Protein AF-A0A3M6YNK9-F1 (afdb_monomer_lite)

Foldseek 3Di:
DQLVDPFREAADDDPDCPSVVNGPHYDPDPVCVLLCCLPVVLLQLQLVLVLVLLVLLLCLQPVCLQVVCCVVVVVPSDGLAFPVLVVCLCPQLPVQLSVCSNPPFDLFDSVLSSVCVVSSVCSVVCVSDDPVSSVVSSVLSNVLSVLLNPVLCVLCPPQNQDPVRDGLDSNLSSVLSSLLSSLLSLVVSVVVGNDDDPSNVCRSVVSNVCCVVCLVVCLVVQVVVVHPVVSPVNVCSNVVDPSSCCSRNPDSSVVSCVVVNVVVVCCLPPPNDPSSVSVVCVVVVDPDPDPPPPPPDVPDDPDPPPDPPPPPPDDDDDDDDDDDDDDDDDDDDDDQALLQAAEEEEAEAEPQQFGADPLHGQAPDFPVVVVLVLLLQLDFDLDADPRKDDADDDDDDDDRQQAAEEEEEELSFLVHPPPVCPPPPNHQYEYAYPDDPVVSPDHDPSYHYDPAPVRSRVVVRVCVRVVNHGIYGHYYYDYFQVNQVRVVVRPSHWKYKYKYWHDDGDHPTGHPFPQPDPVRQKDWDDQVVVCVSRVHDADPDWDWDDDPVRIITIHIIMITGHDPPD

Sequence (566 aa):
MIQAAHIGVGISGVEGLQAARSADVSIAQFRYLRKLLLVHGSWSYQRISKVILYFYYKNTALFITQFWYSFQNAFSGQVIYESWTLSFFNVIFTVMPPFVLGIFDQFVNARLLDRYPQLYQLSQKGVFFRTHNFWSWVANGFYHSLLLYFVSELIWWGDGVLPDGKVAGHWVWGTALYTAGLVTVLGKAALITNIWTKYTVIAIPGSLAIWFIFLPIYAFAAPRLGFSEEYTNVLPVLMGDPNFWLMSMLALPGLCLVRDFAWKYAKRMYFPQSYHHVQEIQKYNIQDYRPSISRECAFGASTLWNSCGLAFLHALQGTVFLEEHLYHDPSMTEEMSLRQLPLILIVAATPKNGIGHSGGLPWPMLKKEMAYFARVTKRTPTTPAAGSILPDASKQEDTDKKCSNVVIMGRKTWESIPPKFRPLKDRTNLVVSTKSRAELGNVPDTVVVGSSITDCLNDLERRVRQGQALPVGKAFIIGGSSIYEAALKMPQTKSILLTRIQRDYECDTHFPEDIDKPESGWQRKALEELRDFVGEDVSAEPLTDGSEDDQVSFEFRLYERQAKQA

Radius of gyration: 36.59 Å; chains: 1; bounding box: 82×73×104 Å

Secondary structure (DSSP, 8-state):
-GGGSSS-EEE--SS--HHHHTSSEEESSTHHHHHIIIIIIHHHHHHHHHHHHHHHHHHHHHHHHHHHHHHHTTT----SS-HHHHHHIIIIISSHHHHHHHHT--SS-HHHHHH-GGGHHHHHTT-SS-HHHHHHHHHHHHHHHHHHHHHHHHHTTTS-B-TTS-B--HHHHHHHHHHHHHHHHHHHHHHH-SS--HHHHHHHHHHHHHHHHHHHHHHHHHHHTTS-GGGTTHHHHHHH-HHHHIIIIIIHHHHHHHHHHHHHHHHHHHS--HHHHHHHHHHHT----PPP--S----S---SS--------------------------S-----GGGPPEEEEEEE-TT-EEEBTTB-SS---HHHHHHHHHHHH---SS--TTPPPPPS-----S----EEEEEEEHHHHHHS-GGG-SPTTSEEEEE-SS-GGGG-S--TTSEEESSHHHHHHHHHHHHHTTSSPPEEEEEEESSHHHHHHHHTSTTEEEEEEEEESS----SEE-SS-TTSGGGSEEEPPHHHHHHHHTS---SSPEEES-TTS-EEEEEEEEEEPP---

pLDDT: mean 81.43, std 18.51, range [24.11, 97.38]

InterPro domains:
  IPR001796 Dihydrofolate reductase domain [PF00186] (404-517)
  IPR001796 Dihydrofolate reductase domain [PS51330] (342-561)
  IPR001796 Dihydrofolate reductase domain [cd00209] (343-560)
  IPR017925 Dihydrofolate reductase conserved site [PS00075] (354-377)
  IPR023298 P-type ATPase, transmembrane domain superfamily [SSF81665] (41-272)
  IPR024072 Dihydrofolate reductase-like domain superfamily [G3DSA:3.40.430.10] (338-563)
  IPR024072 Dihydrofolate reductase-like domain superfamily [SSF53597] (343-562)
  IPR032630 P-type ATPase, C-terminal [PF16212] (20-273)

Structure (mmCIF, N/CA/C/O backbone):
data_AF-A0A3M6YNK9-F1
#
_entry.id   AF-A0A3M6YNK9-F1
#
loop_
_atom_site.group_PDB
_atom_site.id
_atom_site.type_symbol
_atom_site.label_atom_id
_atom_site.label_alt_id
_atom_site.label_comp_id
_atom_site.label_asym_id
_atom_site.label_entity_id
_atom_site.label_seq_id
_atom_site.pdbx_PDB_ins_code
_atom_site.Cartn_x
_atom_site.Cartn_y
_atom_site.Cartn_z
_atom_site.occupancy
_atom_site.B_iso_or_equiv
_atom_site.auth_seq_id
_atom_site.auth_comp_id
_atom_site.auth_asym_id
_atom_site.auth_atom_id
_atom_site.pdbx_PDB_model_num
ATOM 1 N N . MET A 1 1 ? -3.205 2.993 30.974 1.00 87.44 1 MET A N 1
ATOM 2 C CA . MET A 1 1 ? -4.305 3.075 29.980 1.00 87.44 1 MET A CA 1
ATOM 3 C C . MET A 1 1 ? -3.849 3.711 28.670 1.00 87.44 1 MET A C 1
ATOM 5 O O . MET A 1 1 ? -3.794 2.992 27.690 1.00 87.44 1 MET A O 1
ATOM 9 N N . ILE A 1 2 ? -3.503 5.009 28.628 1.00 89.38 2 ILE A N 1
ATOM 10 C CA . ILE A 1 2 ? -3.150 5.702 27.367 1.00 89.38 2 ILE A CA 1
ATOM 11 C C . ILE A 1 2 ? -1.915 5.078 26.694 1.00 89.38 2 ILE A C 1
ATOM 13 O O . ILE A 1 2 ? -1.973 4.791 25.510 1.00 89.38 2 ILE A O 1
ATOM 17 N N . GLN A 1 3 ? -0.863 4.772 27.461 1.00 91.06 3 GLN A N 1
ATOM 18 C CA . GLN A 1 3 ? 0.351 4.103 26.960 1.00 91.06 3 GLN A CA 1
ATOM 19 C C . GLN A 1 3 ? 0.158 2.619 26.607 1.00 91.06 3 GLN A C 1
ATOM 21 O O . GLN A 1 3 ? 0.963 2.054 25.883 1.00 91.06 3 GLN A O 1
ATOM 26 N N . ALA A 1 4 ? -0.892 1.981 27.136 1.00 92.62 4 ALA A N 1
ATOM 27 C CA . ALA A 1 4 ? -1.198 0.578 26.849 1.00 92.62 4 ALA A CA 1
ATOM 28 C C . ALA A 1 4 ? -2.077 0.422 25.594 1.00 92.62 4 ALA A C 1
ATOM 30 O O . ALA A 1 4 ? -2.234 -0.676 25.072 1.00 92.62 4 ALA A O 1
ATOM 31 N N . ALA A 1 5 ? -2.691 1.510 25.119 1.00 92.56 5 ALA A N 1
ATOM 32 C CA . ALA A 1 5 ? -3.471 1.506 23.892 1.00 92.56 5 ALA A CA 1
ATOM 33 C C . ALA A 1 5 ? -2.547 1.594 22.670 1.00 92.56 5 ALA A C 1
ATOM 35 O O . ALA A 1 5 ? -1.507 2.237 22.723 1.00 92.56 5 ALA A O 1
ATOM 36 N N . HIS A 1 6 ? -2.976 1.032 21.534 1.00 92.94 6 HIS A N 1
ATOM 37 C CA . HIS A 1 6 ? -2.233 1.141 20.269 1.00 92.94 6 HIS A CA 1
ATOM 38 C C . HIS A 1 6 ? -1.991 2.590 19.822 1.00 92.94 6 HIS A C 1
ATOM 40 O O . HIS A 1 6 ? -1.026 2.860 19.117 1.00 92.94 6 HIS A O 1
ATOM 46 N N . ILE A 1 7 ? -2.921 3.490 20.158 1.00 94.38 7 ILE A N 1
ATOM 47 C CA . ILE A 1 7 ? -2.796 4.931 19.945 1.00 94.38 7 ILE A CA 1
ATOM 48 C C . ILE A 1 7 ? -3.380 5.622 21.176 1.00 94.38 7 ILE A C 1
ATOM 50 O O . ILE A 1 7 ? -4.592 5.566 21.418 1.00 94.38 7 ILE A O 1
ATOM 54 N N . GLY A 1 8 ? -2.526 6.282 21.944 1.00 95.12 8 GLY A N 1
ATOM 55 C CA . GLY A 1 8 ? -2.897 7.071 23.106 1.00 95.12 8 GLY A CA 1
ATOM 56 C C . GLY A 1 8 ? -3.302 8.493 22.721 1.00 95.12 8 GLY A C 1
ATOM 57 O O . GLY A 1 8 ? -2.497 9.244 22.175 1.00 95.12 8 GLY A O 1
ATOM 58 N N . VAL A 1 9 ? -4.536 8.901 23.042 1.00 95.25 9 VAL A N 1
ATOM 59 C CA . VAL A 1 9 ? -4.992 10.291 22.855 1.00 95.25 9 VAL A CA 1
ATOM 60 C C . VAL A 1 9 ? -5.176 10.976 24.205 1.00 95.25 9 VAL A C 1
ATOM 62 O O . VAL A 1 9 ? -6.010 10.562 25.009 1.00 95.25 9 VAL A O 1
ATOM 65 N N . GLY A 1 10 ? -4.412 12.038 24.442 1.00 93.88 10 GLY A N 1
ATOM 66 C CA . GLY A 1 10 ? -4.461 12.841 25.660 1.00 93.88 10 GLY A CA 1
ATOM 67 C C . GLY A 1 10 ? -5.290 14.108 25.473 1.00 93.88 10 GLY A C 1
ATOM 68 O O . GLY A 1 10 ? -5.284 14.711 24.399 1.00 93.88 10 GLY A O 1
ATOM 69 N N . ILE A 1 11 ? -6.004 14.530 26.519 1.00 93.25 11 ILE A N 1
ATOM 70 C CA . ILE A 1 11 ? -6.743 15.797 26.520 1.00 93.25 11 ILE A CA 1
ATOM 71 C C . ILE A 1 11 ? -5.923 16.836 27.287 1.00 93.25 11 ILE A C 1
ATOM 73 O O . ILE A 1 11 ? -5.652 16.657 28.471 1.00 93.25 11 ILE A O 1
ATOM 77 N N . SER A 1 12 ? -5.515 17.906 26.607 1.00 89.25 12 SER A N 1
ATOM 78 C CA . SER A 1 12 ? -4.795 19.023 27.222 1.00 89.25 12 SER A CA 1
ATOM 79 C C . SER A 1 12 ? -5.787 19.961 27.908 1.00 89.25 12 SER A C 1
ATOM 81 O O . SER A 1 12 ? -6.551 20.656 27.235 1.00 89.25 12 SER A O 1
ATOM 83 N N . GLY A 1 13 ? -5.793 19.946 29.241 1.00 84.31 13 GLY A N 1
ATOM 84 C CA . GLY A 1 13 ? -6.611 20.813 30.088 1.00 84.31 13 GLY A CA 1
ATOM 85 C C . GLY A 1 13 ? -5.765 21.675 31.027 1.00 84.31 13 GLY A C 1
ATOM 86 O O . GLY A 1 13 ? -4.541 21.562 31.066 1.00 84.31 13 GLY A O 1
ATOM 87 N N . VAL A 1 14 ? -6.436 22.533 31.796 1.00 78.31 14 VAL A N 1
ATOM 88 C CA . VAL A 1 14 ? -5.797 23.489 32.722 1.00 78.31 14 VAL A CA 1
ATOM 89 C C . VAL A 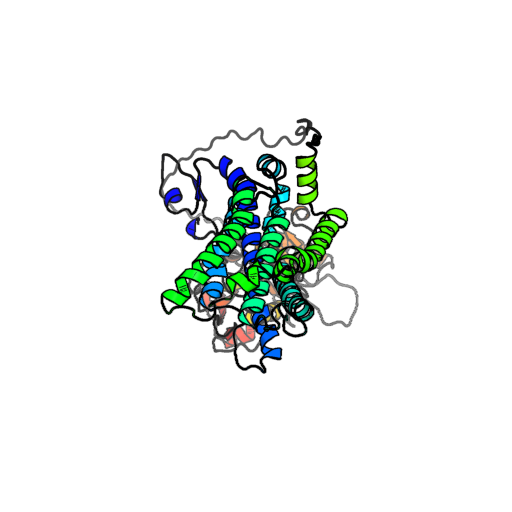1 14 ? -5.316 22.831 34.023 1.00 78.31 14 VAL A C 1
ATOM 91 O O . VAL A 1 14 ? -4.388 23.324 34.649 1.00 78.31 14 VAL A O 1
ATOM 94 N N . GLU A 1 15 ? -5.922 21.707 34.411 1.00 77.88 15 GLU A N 1
ATOM 95 C CA . GLU A 1 15 ? -5.738 21.082 35.731 1.00 77.88 15 GLU A CA 1
ATOM 96 C C . GLU A 1 15 ? -4.649 19.994 35.751 1.00 77.88 15 GLU A C 1
ATOM 98 O O . GLU A 1 15 ? -4.150 19.626 36.811 1.00 77.88 15 GLU A O 1
ATOM 103 N N . GLY A 1 16 ? -4.222 19.491 34.585 1.00 71.44 16 GLY A N 1
ATOM 104 C CA . GLY A 1 16 ? -3.189 18.458 34.512 1.00 71.44 16 GLY A CA 1
ATOM 105 C C . GLY A 1 16 ? -2.743 18.124 33.089 1.00 71.44 16 GLY A C 1
ATOM 106 O O . GLY A 1 16 ? -3.542 17.731 32.244 1.00 71.44 16 GLY A O 1
ATOM 107 N N . LEU A 1 17 ? -1.435 18.229 32.833 1.00 85.50 17 LEU A N 1
ATOM 108 C CA . LEU A 1 17 ? -0.816 17.958 31.524 1.00 85.50 17 LEU A CA 1
ATOM 109 C C . LEU A 1 17 ? -0.136 16.582 31.436 1.00 85.50 17 LEU A C 1
ATOM 111 O O . LEU A 1 17 ? 0.400 16.234 30.388 1.00 85.50 17 LEU A O 1
ATOM 115 N N . GLN A 1 18 ? -0.147 15.788 32.510 1.00 88.75 18 GLN A N 1
ATOM 116 C CA . GLN A 1 18 ? 0.587 14.515 32.574 1.00 88.75 18 GLN A CA 1
ATOM 117 C C . GLN A 1 18 ? 0.075 13.495 31.544 1.00 88.75 18 GLN A C 1
ATOM 119 O O . GLN A 1 18 ? 0.861 12.891 30.815 1.00 88.75 18 GLN A O 1
ATOM 124 N N . ALA A 1 19 ? -1.249 13.364 31.411 1.00 87.56 19 ALA A N 1
ATOM 125 C CA . ALA A 1 19 ? -1.869 12.486 30.416 1.00 87.56 19 ALA A CA 1
ATOM 126 C C . ALA A 1 19 ? -1.640 12.978 28.976 1.00 87.56 19 ALA A C 1
ATOM 128 O O . ALA A 1 19 ? -1.435 12.180 28.072 1.00 87.56 19 ALA A O 1
ATOM 129 N N . ALA A 1 20 ? -1.641 14.297 28.762 1.00 90.12 20 ALA A N 1
ATOM 130 C CA . ALA A 1 20 ? -1.385 14.897 27.455 1.00 90.12 20 ALA A CA 1
ATOM 131 C C . ALA A 1 20 ? 0.082 14.762 27.013 1.00 90.12 20 ALA A C 1
ATOM 133 O O . ALA A 1 20 ? 0.341 14.590 25.827 1.00 90.12 20 ALA A O 1
ATOM 134 N N . ARG A 1 21 ? 1.032 14.825 27.955 1.00 90.62 21 ARG A N 1
ATOM 135 C CA . ARG A 1 21 ? 2.476 14.665 27.702 1.00 90.62 21 ARG A CA 1
ATOM 136 C C . ARG A 1 21 ? 2.897 13.218 27.463 1.00 90.62 21 ARG A C 1
ATOM 138 O O . ARG A 1 21 ? 3.902 12.995 26.806 1.00 90.62 21 ARG A O 1
ATOM 145 N N . SER A 1 22 ? 2.150 12.261 28.010 1.00 91.62 22 SER A N 1
ATOM 146 C CA . SER A 1 22 ? 2.405 10.822 27.856 1.00 91.62 22 SER A CA 1
ATOM 147 C C . SER A 1 22 ? 1.588 10.168 26.730 1.00 91.62 22 SER A C 1
ATOM 149 O O . SER A 1 22 ? 1.637 8.949 26.582 1.00 91.62 22 SER A O 1
ATOM 151 N N . ALA A 1 23 ? 0.835 10.956 25.954 1.00 93.75 23 ALA A N 1
ATOM 152 C CA . ALA A 1 23 ? 0.018 10.495 24.833 1.00 93.75 23 ALA A CA 1
ATOM 153 C C . ALA A 1 23 ? 0.721 10.683 23.479 1.00 93.75 23 ALA A C 1
ATOM 155 O O . ALA A 1 23 ? 1.473 11.639 23.302 1.00 93.75 23 ALA A O 1
ATOM 156 N N . ASP A 1 24 ? 0.385 9.842 22.495 1.00 94.94 24 ASP A N 1
ATOM 157 C CA . ASP A 1 24 ? 0.879 9.963 21.114 1.00 94.94 24 ASP A CA 1
ATOM 158 C C . ASP A 1 24 ? 0.317 11.205 20.413 1.00 94.94 24 ASP A C 1
ATOM 160 O O . ASP A 1 24 ? 0.996 11.868 19.628 1.00 94.94 24 ASP A O 1
ATOM 164 N N . VAL A 1 25 ? -0.953 11.525 20.689 1.00 94.81 25 VAL A N 1
ATOM 165 C CA . VAL A 1 25 ? -1.626 12.715 20.163 1.00 94.81 25 VAL A CA 1
ATOM 166 C C . VAL A 1 25 ? -2.325 13.452 21.294 1.00 94.81 25 VAL A C 1
ATOM 168 O O . VAL A 1 25 ? -3.155 12.889 22.004 1.00 94.81 25 VAL A O 1
ATOM 171 N N . SER A 1 26 ? -2.047 14.746 21.424 1.00 94.12 26 SER A N 1
ATOM 172 C CA . SER A 1 26 ? -2.721 15.624 22.379 1.00 94.12 26 SER A CA 1
ATOM 173 C C . SER A 1 26 ? -3.755 16.502 21.672 1.00 94.12 26 SER A C 1
ATOM 175 O O . SER A 1 26 ? -3.452 17.163 20.676 1.00 94.12 26 SER A O 1
ATOM 177 N N . ILE A 1 27 ? -4.989 16.513 22.176 1.00 94.94 27 ILE A N 1
ATOM 178 C CA . ILE A 1 27 ? -6.085 17.361 21.689 1.00 94.94 27 ILE A CA 1
ATOM 179 C C . ILE A 1 27 ? -6.619 18.241 22.819 1.00 94.94 27 ILE A C 1
ATOM 181 O O . ILE A 1 27 ? -6.640 17.840 23.973 1.00 94.94 27 ILE A O 1
ATOM 185 N N . ALA A 1 28 ? -7.110 19.440 22.503 1.00 92.31 28 ALA A N 1
ATOM 186 C CA . ALA A 1 28 ? -7.649 20.336 23.533 1.00 92.31 28 ALA A CA 1
ATOM 187 C C . ALA A 1 28 ? -9.021 19.888 24.074 1.00 92.31 28 ALA A C 1
ATOM 189 O O . ALA A 1 28 ? -9.341 20.096 25.235 1.00 92.31 28 ALA A O 1
ATOM 190 N N . GLN A 1 29 ? -9.873 19.306 23.223 1.00 93.25 29 GLN A N 1
ATOM 191 C CA . GLN A 1 29 ? -11.246 18.939 23.580 1.00 93.25 29 GLN A CA 1
ATOM 192 C C . GLN A 1 29 ? -11.653 17.636 22.902 1.00 93.25 29 GLN A C 1
ATOM 194 O O . GLN A 1 29 ? -11.319 17.408 21.737 1.00 93.25 29 GLN A O 1
ATOM 199 N N . PHE A 1 30 ? -12.477 16.836 23.581 1.00 92.75 30 PHE A N 1
ATOM 200 C CA . PHE A 1 30 ? -12.933 15.539 23.071 1.00 92.75 30 PHE A CA 1
ATOM 201 C C . PHE A 1 30 ? -13.665 15.637 21.719 1.00 92.75 30 PHE A C 1
ATOM 203 O O . PHE A 1 30 ? -13.542 14.746 20.882 1.00 92.75 30 PHE A O 1
ATOM 210 N N . ARG A 1 31 ? -14.346 16.760 21.422 1.00 93.12 31 ARG A N 1
ATOM 211 C CA . ARG A 1 31 ? -15.025 16.974 20.125 1.00 93.12 31 ARG A CA 1
ATOM 212 C C . ARG A 1 31 ? -14.088 16.857 18.912 1.00 93.12 31 ARG A C 1
ATOM 214 O O . ARG A 1 31 ? -14.544 16.526 17.816 1.00 93.12 31 ARG A O 1
ATOM 221 N N . TYR A 1 32 ? -12.793 17.138 19.087 1.00 94.50 32 TYR A N 1
ATOM 222 C CA . TYR A 1 32 ? -11.802 17.064 18.011 1.00 94.50 32 TYR A CA 1
ATOM 223 C C . TYR A 1 32 ? -11.386 15.631 17.677 1.00 94.50 32 TYR A C 1
ATOM 225 O O . TYR A 1 32 ? -10.942 15.388 16.553 1.00 94.50 32 TYR A O 1
ATOM 233 N N . LEU A 1 33 ? -11.634 14.670 18.574 1.00 94.56 33 LEU A N 1
ATOM 234 C CA . LEU A 1 33 ? -11.377 13.251 18.332 1.00 94.56 33 LEU A CA 1
ATOM 235 C C . LEU A 1 33 ? -12.135 12.740 17.098 1.00 94.56 33 LEU A C 1
ATOM 237 O O . LEU A 1 33 ? -11.582 11.994 16.294 1.00 94.56 33 LEU A O 1
ATOM 241 N N . ARG A 1 34 ? -13.368 13.219 16.884 1.00 94.06 34 ARG A N 1
ATOM 242 C CA . ARG A 1 34 ? -14.181 12.879 15.706 1.00 94.06 34 ARG A CA 1
ATOM 243 C C . ARG A 1 34 ? -13.455 13.201 14.396 1.00 94.06 34 ARG A C 1
ATOM 245 O O . ARG A 1 34 ? -13.336 12.342 13.528 1.00 94.06 34 ARG A O 1
ATOM 252 N N . LYS A 1 35 ? -12.924 14.422 14.265 1.00 94.56 35 LYS A N 1
ATOM 253 C CA . LYS A 1 35 ? -12.210 14.863 13.054 1.00 94.56 35 LYS A CA 1
ATOM 254 C C . LYS A 1 35 ? -10.822 14.225 12.941 1.00 94.56 35 LYS A C 1
ATOM 256 O O . LYS A 1 35 ? -10.358 13.965 11.831 1.00 94.56 35 LYS A O 1
ATOM 261 N N . LEU A 1 36 ? -10.157 13.971 14.066 1.00 94.94 36 LEU A N 1
ATOM 262 C CA . LEU A 1 36 ? -8.879 13.263 14.092 1.00 94.94 36 LEU A CA 1
ATOM 263 C C . LEU A 1 36 ? -9.033 11.845 13.521 1.00 94.94 36 LEU A C 1
ATOM 265 O O . LEU A 1 36 ? -8.332 11.490 12.580 1.00 94.94 36 LEU A O 1
ATOM 269 N N . LEU A 1 37 ? -10.005 11.073 14.008 1.00 93.69 37 LEU A N 1
ATOM 270 C CA . LEU A 1 37 ? -10.214 9.691 13.572 1.00 93.69 37 LEU A CA 1
ATOM 271 C C . LEU A 1 37 ? -10.790 9.606 12.153 1.00 93.69 37 LEU A C 1
ATOM 273 O O . LEU A 1 37 ? -10.190 8.975 11.283 1.00 93.69 37 LEU A O 1
ATOM 277 N N . LEU A 1 38 ? -11.927 10.264 11.895 1.00 94.56 38 LEU A N 1
ATOM 278 C CA . LEU A 1 38 ? -12.662 10.086 10.637 1.00 94.56 38 LEU A CA 1
ATOM 279 C C . LEU A 1 38 ? -11.929 10.679 9.431 1.00 94.56 38 LEU A C 1
ATOM 281 O O . LEU A 1 38 ? -11.944 10.080 8.355 1.00 94.56 38 LEU A O 1
ATOM 285 N N . VAL A 1 39 ? -11.276 11.834 9.597 1.00 95.00 39 VAL A N 1
ATOM 286 C CA . VAL A 1 39 ? -10.581 12.518 8.496 1.00 95.00 39 VAL A CA 1
ATOM 287 C C . VAL A 1 39 ? -9.112 12.116 8.455 1.00 95.00 39 VAL A C 1
ATOM 289 O O . VAL A 1 39 ? -8.674 11.490 7.491 1.00 95.00 39 VAL A O 1
ATOM 292 N N . HIS A 1 40 ? -8.348 12.442 9.500 1.00 94.81 40 HIS A N 1
ATOM 293 C CA . HIS A 1 40 ? -6.895 12.250 9.481 1.00 94.81 40 HIS A CA 1
ATOM 294 C C . HIS A 1 40 ? -6.516 10.770 9.571 1.00 94.81 40 HIS A C 1
ATOM 296 O O . HIS A 1 40 ? -5.629 10.338 8.841 1.00 94.81 40 HIS A O 1
ATOM 302 N N . GLY A 1 41 ? -7.227 9.978 10.379 1.00 94.12 41 GLY A N 1
ATOM 303 C CA . GLY A 1 41 ? -7.028 8.530 10.464 1.00 94.12 41 GLY A CA 1
ATOM 304 C C . GLY A 1 41 ? -7.286 7.824 9.130 1.00 94.12 41 GLY A C 1
ATOM 305 O O . GLY A 1 41 ? -6.433 7.074 8.659 1.00 94.12 41 GLY A O 1
ATOM 306 N N . SER A 1 42 ? -8.413 8.116 8.469 1.00 93.88 42 SER A N 1
ATOM 307 C CA . SER A 1 42 ? -8.730 7.545 7.147 1.00 93.88 42 SER A CA 1
ATOM 308 C C . SER A 1 42 ? -7.716 7.943 6.074 1.00 93.88 42 SER A C 1
ATOM 310 O O . SER A 1 42 ? -7.285 7.101 5.285 1.00 93.88 42 SER A O 1
ATOM 312 N N . TRP A 1 43 ? -7.320 9.220 6.034 1.00 95.12 43 TRP A N 1
ATOM 313 C CA . TRP A 1 43 ? -6.307 9.695 5.093 1.00 95.12 43 TRP A CA 1
ATOM 314 C C . TRP A 1 43 ? -4.947 9.051 5.344 1.00 95.12 43 TRP A C 1
ATOM 316 O O . TRP A 1 43 ? -4.342 8.563 4.395 1.00 95.12 43 TRP A O 1
ATOM 326 N N . SER A 1 44 ? -4.490 9.013 6.597 1.00 94.62 44 SER A N 1
ATOM 327 C CA . SER A 1 44 ? -3.213 8.402 6.973 1.00 94.62 44 SER A CA 1
ATOM 328 C C . SER A 1 44 ? -3.172 6.928 6.571 1.00 94.62 44 SER A C 1
ATOM 330 O O . SER A 1 44 ? -2.283 6.520 5.822 1.00 94.62 44 SER A O 1
ATOM 332 N N . TYR A 1 45 ? -4.201 6.156 6.943 1.00 94.75 45 TYR A N 1
ATOM 333 C CA . TYR A 1 45 ? -4.290 4.737 6.605 1.00 94.75 45 TYR A CA 1
ATOM 334 C C . TYR A 1 45 ? -4.206 4.497 5.092 1.00 94.75 45 TYR A C 1
ATOM 336 O O . TYR A 1 45 ? -3.397 3.688 4.634 1.00 94.75 45 TYR A O 1
ATOM 344 N N . GLN A 1 46 ? -4.989 5.223 4.289 1.00 93.69 46 GLN A N 1
ATOM 345 C CA . GLN A 1 46 ? -4.989 5.016 2.841 1.00 93.69 46 GLN A CA 1
ATOM 346 C C . GLN A 1 46 ? -3.699 5.489 2.161 1.00 93.69 46 GLN A C 1
ATOM 348 O O . GLN A 1 46 ? -3.218 4.811 1.250 1.00 93.69 46 GLN A O 1
ATOM 353 N N . ARG A 1 47 ? -3.134 6.626 2.580 1.00 95.62 47 ARG A N 1
ATOM 354 C CA . ARG A 1 47 ? -1.878 7.157 2.027 1.00 95.62 47 ARG A CA 1
ATOM 355 C C . ARG A 1 47 ? -0.723 6.205 2.289 1.00 95.62 47 ARG A C 1
ATOM 357 O O . ARG A 1 47 ? -0.060 5.794 1.342 1.00 95.62 47 ARG A O 1
ATOM 364 N N . ILE A 1 48 ? -0.544 5.789 3.543 1.00 95.19 48 ILE A N 1
ATOM 365 C CA . ILE A 1 48 ? 0.515 4.853 3.937 1.00 95.19 48 ILE A CA 1
ATOM 366 C C . ILE A 1 48 ? 0.343 3.527 3.190 1.00 95.19 48 ILE A C 1
ATOM 368 O O . ILE A 1 48 ? 1.297 3.038 2.591 1.00 95.19 48 ILE A O 1
ATOM 372 N N . SER A 1 49 ? -0.885 3.000 3.115 1.00 95.19 49 SER A N 1
ATOM 373 C CA . SER A 1 49 ? -1.173 1.775 2.354 1.00 95.19 49 SER A CA 1
ATOM 374 C C . SER A 1 49 ? -0.745 1.892 0.888 1.00 95.19 49 SER A C 1
ATOM 376 O O . SER A 1 49 ? -0.074 1.006 0.366 1.00 95.19 49 SER A O 1
ATOM 378 N N . LYS A 1 50 ? -1.097 2.994 0.212 1.00 94.62 50 LYS A N 1
ATOM 379 C CA . LYS A 1 50 ? -0.699 3.229 -1.184 1.00 94.62 50 LYS A CA 1
ATOM 380 C C . LYS A 1 50 ? 0.811 3.369 -1.343 1.00 94.62 50 LYS A C 1
ATOM 382 O O . LYS A 1 50 ? 1.352 2.820 -2.297 1.00 94.62 50 LYS A O 1
ATOM 387 N N . VAL A 1 51 ? 1.473 4.091 -0.440 1.00 96.06 51 VAL A N 1
ATOM 388 C CA . VAL A 1 51 ? 2.927 4.297 -0.476 1.00 96.06 51 VAL A CA 1
ATOM 389 C C . VAL A 1 51 ? 3.664 2.974 -0.329 1.00 96.06 51 VAL A C 1
ATOM 391 O O . VAL A 1 51 ? 4.550 2.699 -1.132 1.00 96.06 51 VAL A O 1
ATOM 394 N N . ILE A 1 52 ? 3.261 2.130 0.625 1.00 96.00 52 ILE A N 1
ATOM 395 C CA . ILE A 1 52 ? 3.860 0.806 0.822 1.00 96.00 52 ILE A CA 1
ATOM 396 C C . ILE A 1 52 ? 3.665 -0.049 -0.434 1.00 96.00 52 ILE A C 1
ATOM 398 O O . ILE A 1 52 ? 4.634 -0.559 -0.990 1.00 96.00 52 ILE A O 1
ATOM 402 N N . LEU A 1 53 ? 2.431 -0.162 -0.935 1.00 95.94 53 LEU A N 1
ATOM 403 C CA . LEU A 1 53 ? 2.133 -0.968 -2.125 1.00 95.94 53 LEU A CA 1
ATOM 404 C C . LEU A 1 53 ? 2.905 -0.488 -3.364 1.00 95.94 53 LEU A C 1
ATOM 406 O O . LEU A 1 53 ? 3.441 -1.300 -4.117 1.00 95.94 53 LEU A O 1
ATOM 410 N N . TYR A 1 54 ? 3.000 0.828 -3.554 1.00 96.00 54 TYR A N 1
ATOM 411 C CA . TYR A 1 54 ? 3.770 1.424 -4.639 1.00 96.00 54 TYR A CA 1
ATOM 412 C C . TYR A 1 54 ? 5.279 1.205 -4.471 1.00 96.00 54 TYR A C 1
ATOM 414 O O . TYR A 1 54 ? 5.953 0.931 -5.460 1.00 96.00 54 TYR A O 1
ATOM 422 N N . PHE A 1 55 ? 5.807 1.280 -3.244 1.00 95.44 55 PHE A N 1
ATOM 423 C CA . PHE A 1 55 ? 7.218 1.026 -2.951 1.00 95.44 55 PHE A CA 1
ATOM 424 C C . PHE A 1 55 ? 7.626 -0.397 -3.341 1.00 95.44 55 PHE A C 1
ATOM 426 O O . PHE A 1 55 ? 8.620 -0.578 -4.041 1.00 95.44 55 PHE A O 1
ATOM 433 N N . TYR A 1 56 ? 6.844 -1.403 -2.950 1.00 95.75 56 TYR A N 1
ATOM 434 C CA . TYR A 1 56 ? 7.125 -2.782 -3.353 1.00 95.75 56 TYR A CA 1
ATOM 435 C C . TYR A 1 56 ? 7.012 -2.957 -4.866 1.00 95.75 56 TYR A C 1
ATOM 437 O O . TYR A 1 56 ? 7.937 -3.469 -5.487 1.00 95.75 56 TYR A O 1
ATOM 445 N N . TYR A 1 57 ? 5.943 -2.443 -5.479 1.00 97.12 57 TYR A N 1
ATOM 446 C CA . TYR A 1 57 ? 5.771 -2.510 -6.929 1.00 97.12 57 TYR A CA 1
ATOM 447 C C . TYR A 1 57 ? 6.943 -1.879 -7.700 1.00 97.12 57 TYR A C 1
ATOM 449 O O . TYR A 1 57 ? 7.448 -2.513 -8.623 1.00 97.12 57 TYR A O 1
ATOM 457 N N . LYS A 1 58 ? 7.397 -0.665 -7.342 1.00 95.38 58 LYS A N 1
ATOM 458 C CA . LYS A 1 58 ? 8.458 0.023 -8.102 1.00 95.38 58 LYS A CA 1
ATOM 459 C C . LYS A 1 58 ? 9.789 -0.722 -8.040 1.00 95.38 58 LYS A C 1
ATOM 461 O O . LYS A 1 58 ? 10.501 -0.771 -9.036 1.00 95.38 58 LYS A O 1
ATOM 466 N N . ASN A 1 59 ? 10.101 -1.310 -6.884 1.00 95.19 59 ASN A N 1
ATOM 467 C CA . ASN A 1 59 ? 11.328 -2.071 -6.689 1.00 95.19 59 ASN A CA 1
ATOM 468 C C . ASN A 1 59 ? 11.255 -3.392 -7.456 1.00 95.19 59 ASN A C 1
ATOM 470 O O . ASN A 1 59 ? 12.182 -3.722 -8.184 1.00 95.19 59 ASN A O 1
ATOM 474 N N . THR A 1 60 ? 10.135 -4.115 -7.369 1.00 96.25 60 THR A N 1
ATOM 475 C CA . THR A 1 60 ? 9.939 -5.343 -8.149 1.00 96.25 60 THR A CA 1
ATOM 476 C C . THR A 1 60 ? 9.984 -5.065 -9.655 1.00 96.25 60 THR A C 1
ATOM 478 O O . THR A 1 60 ? 10.633 -5.806 -10.380 1.00 96.25 60 THR A O 1
ATOM 481 N N . ALA A 1 61 ? 9.358 -3.987 -10.136 1.00 96.06 61 ALA A N 1
ATOM 482 C CA . ALA A 1 61 ? 9.308 -3.667 -11.563 1.00 96.06 61 ALA A CA 1
ATOM 483 C C . ALA A 1 61 ? 10.693 -3.399 -12.178 1.00 96.06 61 ALA A C 1
ATOM 485 O O . ALA A 1 61 ? 10.931 -3.845 -13.296 1.00 96.06 61 ALA A O 1
ATOM 486 N N . LEU A 1 62 ? 11.595 -2.704 -11.468 1.00 93.19 62 LEU A N 1
ATOM 487 C CA . LEU A 1 62 ? 12.949 -2.441 -11.966 1.00 93.19 62 LEU A CA 1
ATOM 488 C C . LEU A 1 62 ? 13.921 -3.580 -11.639 1.00 93.19 62 LEU A C 1
ATOM 490 O O . LEU A 1 62 ? 14.583 -4.075 -12.531 1.00 93.19 62 LEU A O 1
ATOM 494 N N . PHE A 1 63 ? 14.027 -4.034 -10.389 1.00 93.81 63 PHE A N 1
ATOM 495 C CA . PHE A 1 63 ? 15.090 -4.982 -10.022 1.00 93.81 63 PHE A CA 1
ATOM 496 C C . PHE A 1 63 ? 14.869 -6.396 -10.568 1.00 93.81 63 PHE A C 1
ATOM 498 O O . PHE A 1 63 ? 15.835 -7.124 -10.773 1.00 93.81 63 PHE A O 1
ATOM 505 N N . ILE A 1 64 ? 13.626 -6.804 -10.846 1.00 96.25 64 ILE A N 1
ATOM 506 C CA . ILE A 1 64 ? 13.372 -8.122 -11.444 1.00 96.25 64 ILE A CA 1
ATOM 507 C C . ILE A 1 64 ? 13.767 -8.165 -12.932 1.00 96.25 64 ILE A C 1
ATOM 509 O O . ILE A 1 64 ? 13.988 -9.253 -13.452 1.00 96.25 64 ILE A O 1
ATOM 513 N N . THR A 1 65 ? 13.952 -7.036 -13.629 1.00 95.31 65 THR A N 1
ATOM 514 C CA . THR A 1 65 ? 14.517 -7.077 -14.997 1.00 95.31 65 THR A CA 1
ATOM 515 C C . THR A 1 65 ? 15.926 -7.676 -14.996 1.00 95.31 65 THR A C 1
ATOM 517 O O . THR A 1 65 ? 16.257 -8.470 -15.872 1.00 95.31 65 THR A O 1
ATOM 520 N N . GLN A 1 66 ? 16.712 -7.398 -13.951 1.00 93.62 66 GLN A N 1
ATOM 521 C CA . GLN A 1 66 ? 18.038 -7.978 -13.725 1.00 93.62 66 GLN A CA 1
ATOM 522 C C . GLN A 1 66 ? 17.986 -9.502 -13.542 1.00 93.62 66 GLN A C 1
ATOM 524 O O . GLN A 1 66 ? 18.868 -10.228 -14.005 1.00 93.62 66 GLN A O 1
ATOM 529 N N . PHE A 1 67 ? 16.933 -9.994 -12.884 1.00 93.81 67 PHE A N 1
ATOM 530 C CA . PHE A 1 67 ? 16.687 -11.428 -12.756 1.00 93.81 67 PHE A CA 1
ATOM 531 C C . PHE A 1 67 ? 16.408 -12.063 -14.123 1.00 93.81 67 PHE A C 1
ATOM 533 O O . PHE A 1 67 ? 16.990 -13.098 -14.434 1.00 93.81 67 PHE A O 1
ATOM 540 N N . TRP A 1 68 ? 15.596 -11.428 -14.974 1.00 94.88 68 TRP A N 1
ATOM 541 C CA . TRP A 1 68 ? 15.340 -11.941 -16.323 1.00 94.88 68 TRP A CA 1
ATOM 542 C C . TRP A 1 68 ? 16.602 -11.965 -17.195 1.00 94.88 68 TRP A C 1
ATOM 544 O O . TRP A 1 68 ? 16.853 -12.952 -17.881 1.00 94.88 68 TRP A O 1
ATOM 554 N N . TYR A 1 69 ? 17.455 -10.948 -17.082 1.00 93.94 69 TYR A N 1
ATOM 555 C CA . TYR A 1 69 ? 18.741 -10.913 -17.783 1.00 93.94 69 TYR A CA 1
ATOM 556 C C . TYR A 1 69 ? 19.717 -12.014 -17.353 1.00 93.94 69 TYR A C 1
ATOM 558 O O . TYR A 1 69 ? 20.566 -12.433 -18.139 1.00 93.94 69 TYR A O 1
ATOM 566 N N . SER A 1 70 ? 19.561 -12.559 -16.141 1.00 93.56 70 SER A N 1
ATOM 567 C CA . SER A 1 70 ? 20.402 -13.666 -15.669 1.00 93.56 70 SER A CA 1
ATOM 568 C C . SER A 1 70 ? 20.268 -14.927 -16.535 1.00 93.56 70 SER A C 1
ATOM 570 O O . SER A 1 70 ? 21.210 -15.710 -16.637 1.00 93.56 70 SER A O 1
ATOM 572 N N . PHE A 1 71 ? 19.125 -15.113 -17.206 1.00 92.50 71 PHE A N 1
ATOM 573 C CA . PHE A 1 71 ? 18.942 -16.217 -18.151 1.00 92.50 71 PHE A CA 1
ATOM 574 C C . PHE A 1 71 ? 19.731 -16.013 -19.452 1.00 92.50 71 PHE A C 1
ATOM 576 O O . PHE A 1 71 ? 20.229 -16.984 -20.015 1.00 92.50 71 PHE A O 1
ATOM 583 N N . GLN A 1 72 ? 19.878 -14.768 -19.916 1.00 89.62 72 GLN A N 1
ATOM 584 C CA . GLN A 1 72 ? 20.608 -14.435 -21.144 1.00 89.62 72 GLN A CA 1
ATOM 585 C C . GLN A 1 72 ? 22.123 -14.424 -20.926 1.00 89.62 72 GLN A C 1
ATOM 587 O O . GLN A 1 72 ? 22.873 -14.875 -21.786 1.00 89.62 72 GLN A O 1
ATOM 592 N N . ASN A 1 73 ? 22.585 -13.970 -19.759 1.00 89.88 73 ASN A N 1
ATOM 593 C CA . ASN A 1 73 ? 24.011 -13.897 -19.433 1.00 89.88 73 ASN A CA 1
ATOM 594 C C . ASN A 1 73 ? 24.587 -15.203 -18.838 1.00 89.88 73 ASN A C 1
ATOM 596 O O . ASN A 1 73 ? 25.661 -15.174 -18.231 1.00 89.88 73 ASN A O 1
ATOM 600 N N . ALA A 1 74 ? 23.870 -16.328 -18.978 1.00 92.94 74 ALA A N 1
ATOM 601 C CA . ALA A 1 74 ? 24.236 -17.648 -18.454 1.00 92.94 74 ALA A CA 1
ATOM 602 C C . ALA A 1 74 ? 24.570 -17.656 -16.946 1.00 92.94 74 ALA A C 1
ATOM 604 O O . ALA A 1 74 ? 25.472 -18.368 -16.507 1.00 92.94 74 ALA A O 1
ATOM 605 N N . PHE A 1 75 ? 23.845 -16.860 -16.152 1.00 93.00 75 PHE A N 1
ATOM 606 C CA . PHE A 1 75 ? 24.043 -16.691 -14.707 1.00 93.00 75 PHE A CA 1
ATOM 607 C C . PHE A 1 75 ? 25.440 -16.185 -14.300 1.00 93.00 75 PHE A C 1
ATOM 609 O O . PHE A 1 75 ? 25.865 -16.383 -13.163 1.00 93.00 75 PHE A O 1
ATOM 616 N N . SER A 1 76 ? 26.143 -15.484 -15.194 1.00 92.31 76 SER A N 1
ATOM 617 C CA . SER A 1 76 ? 27.468 -14.895 -14.923 1.00 92.31 76 SER A CA 1
ATOM 618 C C . SER A 1 76 ? 27.458 -13.763 -13.885 1.00 92.31 76 SER A C 1
ATOM 620 O O . SER A 1 76 ? 28.510 -13.388 -13.374 1.00 92.31 76 SER A O 1
ATOM 622 N N . GLY A 1 77 ? 26.282 -13.207 -13.568 1.00 87.56 77 GLY A N 1
ATOM 623 C CA . GLY A 1 77 ? 26.127 -12.100 -12.618 1.00 87.56 77 GLY A CA 1
ATOM 624 C C . GLY A 1 77 ? 26.357 -10.706 -13.215 1.00 87.56 77 GLY A C 1
ATOM 625 O O . GLY A 1 77 ? 26.382 -9.732 -12.466 1.00 87.56 77 GLY A O 1
ATOM 626 N N . GLN A 1 78 ? 26.493 -10.582 -14.540 1.00 91.31 78 GLN A N 1
ATOM 627 C CA . GLN A 1 78 ? 26.621 -9.285 -15.211 1.00 91.31 78 GLN A CA 1
ATOM 628 C C . GLN A 1 78 ? 25.379 -8.405 -14.982 1.00 91.31 78 GLN A C 1
ATOM 630 O O . GLN A 1 78 ? 24.243 -8.856 -15.156 1.00 91.31 78 GLN A O 1
ATOM 635 N N . VAL A 1 79 ? 25.595 -7.139 -14.617 1.00 92.06 79 VAL A N 1
ATOM 636 C CA . VAL A 1 79 ? 24.532 -6.151 -14.371 1.00 92.06 79 VAL A CA 1
ATOM 637 C C . VAL A 1 79 ? 24.083 -5.465 -15.660 1.00 92.06 79 VAL A C 1
ATOM 639 O O . VAL A 1 79 ? 24.916 -5.188 -16.511 1.00 92.06 79 VAL A O 1
ATOM 642 N N . ILE A 1 80 ? 22.780 -5.183 -15.800 1.00 93.25 80 ILE A N 1
ATOM 643 C CA . ILE A 1 80 ? 22.219 -4.417 -16.931 1.00 93.25 80 ILE A CA 1
ATOM 644 C C . ILE A 1 80 ? 22.501 -2.919 -16.757 1.00 93.25 80 ILE A C 1
ATOM 646 O O . ILE A 1 80 ? 22.785 -2.195 -17.712 1.00 93.25 80 ILE A O 1
ATOM 650 N N . TYR A 1 81 ? 22.345 -2.452 -15.519 1.00 92.81 81 TYR A N 1
ATOM 651 C CA . TYR A 1 81 ? 22.397 -1.047 -15.141 1.00 92.81 81 TYR A CA 1
ATOM 652 C C . TYR A 1 81 ? 23.744 -0.706 -14.520 1.00 92.81 81 TYR A C 1
ATOM 654 O O . TYR A 1 81 ? 24.345 -1.539 -13.844 1.00 92.81 81 TYR A O 1
ATOM 662 N N . GLU A 1 82 ? 24.192 0.530 -14.723 1.00 92.00 82 GLU A N 1
ATOM 663 C CA . GLU A 1 82 ? 25.425 1.019 -14.111 1.00 92.00 82 GLU A CA 1
ATOM 664 C C . GLU A 1 82 ? 25.216 1.114 -12.587 1.00 92.00 82 GLU A C 1
ATOM 666 O O . GLU A 1 82 ? 24.120 1.414 -12.095 1.00 92.00 82 GLU A O 1
ATOM 671 N N . SER A 1 83 ? 26.262 0.811 -11.824 1.00 91.00 83 SER A N 1
ATOM 672 C CA . SER A 1 83 ? 26.195 0.602 -10.372 1.00 91.00 83 SER A CA 1
ATOM 673 C C . SER A 1 83 ? 25.611 1.794 -9.592 1.00 91.00 83 SER A C 1
ATOM 675 O O . SER A 1 83 ? 24.808 1.618 -8.661 1.00 91.00 83 SER A O 1
ATOM 677 N N . TRP A 1 84 ? 25.969 3.024 -9.959 1.00 90.25 84 TRP A N 1
ATOM 678 C CA . TRP A 1 84 ? 25.475 4.239 -9.307 1.00 90.25 84 TRP A CA 1
ATOM 679 C C . TRP A 1 84 ? 24.079 4.631 -9.757 1.00 90.25 84 TRP A C 1
ATOM 681 O O . TRP A 1 84 ? 23.253 4.988 -8.913 1.00 90.25 84 TRP A O 1
ATOM 691 N N . THR A 1 85 ? 23.765 4.529 -11.047 1.00 90.44 85 THR A N 1
ATOM 692 C CA . THR A 1 85 ? 22.402 4.776 -11.545 1.00 90.44 85 THR A CA 1
ATOM 693 C C . THR A 1 85 ? 21.390 3.828 -10.909 1.00 90.44 85 THR A C 1
ATOM 695 O O . THR A 1 85 ? 20.289 4.253 -10.534 1.00 90.44 85 THR A O 1
ATOM 698 N N . LEU A 1 86 ? 21.783 2.573 -10.678 1.00 91.25 86 LEU A N 1
ATOM 699 C CA . LEU A 1 86 ? 20.985 1.606 -9.936 1.00 91.25 86 LEU A CA 1
ATOM 700 C C . LEU A 1 86 ? 20.743 2.056 -8.485 1.00 91.25 86 LEU A C 1
ATOM 702 O O . LEU A 1 86 ? 19.609 2.027 -8.002 1.00 91.25 86 LEU A O 1
ATOM 706 N N . SER A 1 87 ? 21.784 2.549 -7.811 1.00 91.56 87 SER A N 1
ATOM 707 C CA . SER A 1 87 ? 21.706 3.049 -6.430 1.00 91.56 87 SER A CA 1
ATOM 708 C C . SER A 1 87 ? 20.845 4.317 -6.307 1.00 91.56 87 SER A C 1
ATOM 710 O O . SER A 1 87 ? 20.039 4.457 -5.380 1.00 91.56 87 SER A O 1
ATOM 712 N N . PHE A 1 88 ? 20.944 5.232 -7.274 1.00 93.19 88 PHE A N 1
ATOM 713 C CA . PHE A 1 88 ? 20.193 6.491 -7.283 1.00 93.19 88 PHE A CA 1
ATOM 714 C C . PHE A 1 88 ? 18.712 6.335 -7.630 1.00 93.19 88 PHE A C 1
ATOM 716 O O . PHE A 1 88 ? 17.931 7.250 -7.341 1.00 93.19 88 PHE A O 1
ATOM 723 N N . PHE A 1 89 ? 18.293 5.181 -8.161 1.00 93.56 89 PHE A N 1
ATOM 724 C CA . PHE A 1 89 ? 16.896 4.920 -8.511 1.00 93.56 89 PHE A CA 1
ATOM 725 C C . PHE A 1 89 ? 15.936 5.235 -7.362 1.00 93.56 89 PHE A C 1
ATOM 727 O O . PHE A 1 89 ? 14.968 5.983 -7.532 1.00 93.56 89 PHE A O 1
ATOM 734 N N . ASN A 1 90 ? 16.216 4.704 -6.170 1.00 92.88 90 ASN A N 1
ATOM 735 C CA . ASN A 1 90 ? 15.353 4.872 -5.004 1.00 92.88 90 ASN A CA 1
ATOM 736 C C . ASN A 1 90 ? 15.536 6.209 -4.288 1.00 92.88 90 ASN A C 1
ATOM 738 O O . ASN A 1 90 ? 14.561 6.727 -3.742 1.00 92.88 90 ASN A O 1
ATOM 742 N N . VAL A 1 91 ? 16.758 6.741 -4.294 1.00 91.75 91 VAL A N 1
ATOM 743 C CA . VAL A 1 91 ? 17.153 7.899 -3.482 1.00 91.75 91 VAL A CA 1
ATOM 744 C C . VAL A 1 91 ? 16.838 9.219 -4.177 1.00 91.75 91 VAL A C 1
ATOM 746 O O . VAL A 1 91 ? 16.345 10.137 -3.532 1.00 91.75 91 VAL A O 1
ATOM 749 N N . ILE A 1 92 ? 17.092 9.317 -5.484 1.00 93.19 92 ILE A N 1
ATOM 750 C CA . ILE A 1 92 ? 16.997 10.580 -6.226 1.00 93.19 92 ILE A CA 1
ATOM 751 C C . ILE A 1 92 ? 15.799 10.547 -7.173 1.00 93.19 92 ILE A C 1
ATOM 753 O O . ILE A 1 92 ? 14.903 11.385 -7.076 1.00 93.19 92 ILE A O 1
ATOM 757 N N . PHE A 1 93 ? 15.732 9.556 -8.065 1.00 93.06 93 PHE A N 1
ATOM 758 C CA . PHE A 1 93 ? 14.785 9.617 -9.183 1.00 93.06 93 PHE A CA 1
ATOM 759 C C . PHE A 1 93 ? 13.354 9.242 -8.788 1.00 93.06 93 PHE A C 1
ATOM 761 O O . PHE A 1 93 ? 12.403 9.809 -9.323 1.00 93.06 93 PHE A O 1
ATOM 768 N N . THR A 1 94 ? 13.158 8.344 -7.816 1.00 94.25 94 THR A N 1
ATOM 769 C CA . THR A 1 94 ? 11.816 7.849 -7.440 1.00 94.25 94 THR A CA 1
ATOM 770 C C . THR A 1 94 ? 11.421 8.083 -5.979 1.00 94.25 94 THR A C 1
ATOM 772 O O . THR A 1 94 ? 10.478 7.447 -5.495 1.00 94.25 94 THR A O 1
ATOM 775 N N . VAL A 1 95 ? 12.097 8.990 -5.265 1.00 93.12 95 VAL A N 1
ATOM 776 C CA . VAL A 1 95 ? 11.750 9.344 -3.872 1.00 93.12 95 VAL A CA 1
ATOM 777 C C . VAL A 1 95 ? 10.563 10.311 -3.787 1.00 93.12 95 VAL A C 1
ATOM 779 O O . VAL A 1 95 ? 9.710 10.188 -2.905 1.00 93.12 95 VAL A O 1
ATOM 782 N N . MET A 1 96 ? 10.459 11.238 -4.743 1.00 93.75 96 MET A N 1
ATOM 783 C CA . MET A 1 96 ? 9.441 12.292 -4.735 1.00 93.75 96 MET A CA 1
ATOM 784 C C . MET A 1 96 ? 8.003 11.765 -4.913 1.00 93.75 96 MET A C 1
ATOM 786 O O . MET A 1 96 ? 7.125 12.205 -4.167 1.00 93.75 96 MET A O 1
ATOM 790 N N . PRO A 1 97 ? 7.706 10.807 -5.820 1.00 92.62 97 PRO A N 1
ATOM 791 C CA . PRO A 1 97 ? 6.337 10.317 -5.994 1.00 92.62 97 PRO A CA 1
ATOM 792 C C . PRO A 1 97 ? 5.745 9.635 -4.744 1.00 92.62 97 PRO A C 1
ATOM 794 O O . PRO A 1 97 ? 4.641 10.019 -4.353 1.00 92.62 97 PRO A O 1
ATOM 797 N N . PRO A 1 98 ? 6.432 8.688 -4.061 1.00 93.94 98 PRO A N 1
ATOM 798 C CA . PRO A 1 98 ? 5.961 8.143 -2.785 1.00 93.94 98 PRO A CA 1
ATOM 799 C C . PRO A 1 98 ? 5.717 9.222 -1.728 1.00 93.94 98 PRO A C 1
ATOM 801 O O . PRO A 1 98 ? 4.706 9.173 -1.033 1.00 93.94 98 PRO A O 1
ATOM 804 N N . PHE A 1 99 ? 6.605 10.215 -1.628 1.00 93.94 99 PHE A N 1
ATOM 805 C CA . PHE A 1 99 ? 6.473 11.298 -0.656 1.00 93.94 99 PHE A CA 1
ATOM 806 C C . PHE A 1 99 ? 5.198 12.115 -0.893 1.00 93.94 99 PHE A C 1
ATOM 808 O O . PHE A 1 99 ? 4.393 12.323 0.018 1.00 93.94 99 PHE A O 1
ATOM 815 N N . VAL A 1 100 ? 4.956 12.515 -2.142 1.00 94.94 100 VAL A N 1
ATOM 816 C CA . VAL A 1 100 ? 3.768 13.301 -2.479 1.00 94.94 100 VAL A CA 1
ATOM 817 C C . VAL A 1 100 ? 2.482 12.479 -2.347 1.00 94.94 100 VAL A C 1
ATOM 819 O O . VAL A 1 100 ? 1.494 12.988 -1.811 1.00 94.94 100 VAL A O 1
ATOM 822 N N . LEU A 1 101 ? 2.493 11.206 -2.752 1.00 93.50 101 LEU A N 1
ATOM 823 C CA . LEU A 1 101 ? 1.375 10.279 -2.533 1.00 93.50 101 LEU A CA 1
ATOM 824 C C . LEU A 1 101 ? 1.079 10.075 -1.038 1.00 93.50 101 LEU A C 1
ATOM 826 O O . LEU A 1 101 ? -0.083 9.972 -0.645 1.00 93.50 101 LEU A O 1
ATOM 830 N N . GLY A 1 102 ? 2.117 10.043 -0.202 1.00 94.12 102 GLY A N 1
ATOM 831 C CA . GLY A 1 102 ? 2.017 9.829 1.240 1.00 94.12 102 GLY A CA 1
ATOM 832 C C . GLY A 1 102 ? 1.474 11.019 2.027 1.00 94.12 102 GLY A C 1
ATOM 833 O O . GLY A 1 102 ? 0.912 10.826 3.103 1.00 94.12 102 GLY A O 1
ATOM 834 N N . ILE A 1 103 ? 1.611 12.240 1.503 1.00 93.38 103 ILE A N 1
ATOM 835 C CA . ILE A 1 103 ? 1.271 13.474 2.230 1.00 93.38 103 ILE A CA 1
ATOM 836 C C . ILE A 1 103 ? 0.077 14.192 1.604 1.00 93.38 103 ILE A C 1
ATOM 838 O O . ILE A 1 103 ? -0.865 14.564 2.310 1.00 93.38 103 ILE A O 1
ATOM 842 N N . PHE A 1 104 ? 0.101 14.395 0.287 1.00 93.56 104 PHE A N 1
ATOM 843 C CA . PHE A 1 104 ? -0.822 15.301 -0.398 1.00 93.56 104 PHE A CA 1
ATOM 844 C C . PHE A 1 104 ? -2.003 14.588 -1.067 1.00 93.56 104 PHE A C 1
ATOM 846 O O . PHE A 1 104 ? -3.006 15.243 -1.349 1.00 93.56 104 PHE A O 1
ATOM 853 N N . ASP A 1 105 ? -1.938 13.269 -1.286 1.00 93.69 105 ASP A N 1
ATOM 854 C CA . ASP A 1 105 ? -3.048 12.535 -1.907 1.00 93.69 105 ASP A CA 1
ATOM 855 C C . ASP A 1 105 ? -4.272 12.504 -0.981 1.00 93.69 105 ASP A C 1
ATOM 857 O O . ASP A 1 105 ? -4.191 12.212 0.212 1.00 93.69 105 ASP A O 1
ATOM 861 N N . GLN A 1 106 ? -5.447 12.807 -1.517 1.00 92.06 106 GLN A N 1
ATOM 862 C CA . GLN A 1 106 ? -6.711 12.732 -0.788 1.00 92.06 106 GLN A CA 1
ATOM 863 C C . GLN A 1 106 ? -7.703 11.980 -1.658 1.00 92.06 106 GLN A C 1
ATOM 865 O O . GLN A 1 106 ? -7.939 12.335 -2.806 1.00 92.06 106 GLN A O 1
ATOM 870 N N . PHE A 1 107 ? -8.289 10.913 -1.124 1.00 91.12 107 PHE A N 1
ATOM 871 C CA . PHE A 1 107 ? -9.258 10.125 -1.880 1.00 91.12 107 PHE A CA 1
ATOM 872 C C . PHE A 1 107 ? -10.677 10.700 -1.801 1.00 91.12 107 PHE A C 1
ATOM 874 O O . PHE A 1 107 ? -11.415 10.589 -2.772 1.00 91.12 107 PHE A O 1
ATOM 881 N N . VAL A 1 108 ? -11.049 11.311 -0.673 1.00 92.25 108 VAL A N 1
ATOM 882 C CA . VAL A 1 108 ? -12.330 11.993 -0.423 1.00 92.25 108 VAL A CA 1
ATOM 883 C C . VAL A 1 108 ? -12.044 13.230 0.435 1.00 92.25 108 VAL A C 1
ATOM 885 O O . VAL A 1 108 ? -11.160 13.199 1.298 1.00 92.25 108 VAL A O 1
ATOM 888 N N . ASN A 1 109 ? -12.775 14.321 0.198 1.00 91.94 109 ASN A N 1
ATOM 889 C CA . ASN A 1 109 ? -12.633 15.577 0.934 1.00 91.94 109 ASN A CA 1
ATOM 890 C C . ASN A 1 109 ? -13.034 15.423 2.418 1.00 91.94 109 ASN A C 1
ATOM 892 O O . ASN A 1 109 ? -13.950 14.672 2.760 1.00 91.94 109 ASN A O 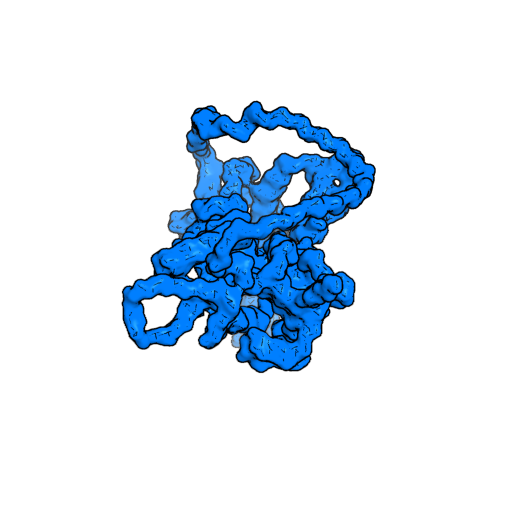1
ATOM 896 N N . ALA A 1 110 ? -12.407 16.200 3.304 1.00 92.44 110 ALA A N 1
ATOM 897 C CA . ALA A 1 110 ? -12.629 16.162 4.751 1.00 92.44 110 ALA A CA 1
ATOM 898 C C . ALA A 1 110 ? -14.103 16.337 5.144 1.00 92.44 110 ALA A C 1
ATOM 900 O O . ALA A 1 110 ? -14.578 15.686 6.071 1.00 92.44 110 ALA A O 1
ATOM 901 N N . ARG A 1 111 ? -14.840 17.195 4.423 1.00 90.69 111 ARG A N 1
ATOM 902 C CA . ARG A 1 111 ? -16.266 17.449 4.683 1.00 90.69 111 ARG A CA 1
ATOM 903 C C . ARG A 1 111 ? -17.120 16.196 4.479 1.00 90.69 111 ARG A C 1
ATOM 905 O O . ARG A 1 111 ? -18.016 15.944 5.273 1.00 90.69 111 ARG A O 1
ATOM 912 N N . LEU A 1 112 ? -16.837 15.416 3.437 1.00 90.00 112 LEU A N 1
ATOM 913 C CA . LEU A 1 112 ? -17.595 14.203 3.126 1.00 90.00 112 LEU A CA 1
ATOM 914 C C . LEU A 1 112 ? -17.219 13.046 4.051 1.00 90.00 112 LEU A C 1
ATOM 916 O O . LEU A 1 112 ? -18.101 12.294 4.446 1.00 90.00 112 LEU A O 1
ATOM 920 N N . LEU A 1 113 ? -15.953 12.946 4.462 1.00 91.31 113 LEU A N 1
ATOM 921 C CA . LEU A 1 113 ? -15.536 11.970 5.476 1.00 91.31 113 LEU A CA 1
ATOM 922 C C . LEU A 1 113 ? -16.192 12.224 6.840 1.00 91.31 113 LEU A C 1
ATOM 924 O O . LEU A 1 113 ? -16.566 11.272 7.517 1.00 91.31 113 LEU A O 1
ATOM 928 N N . ASP A 1 114 ? -16.374 13.490 7.227 1.00 90.00 114 ASP A N 1
ATOM 929 C CA . ASP A 1 114 ? -17.094 13.839 8.460 1.00 90.00 114 A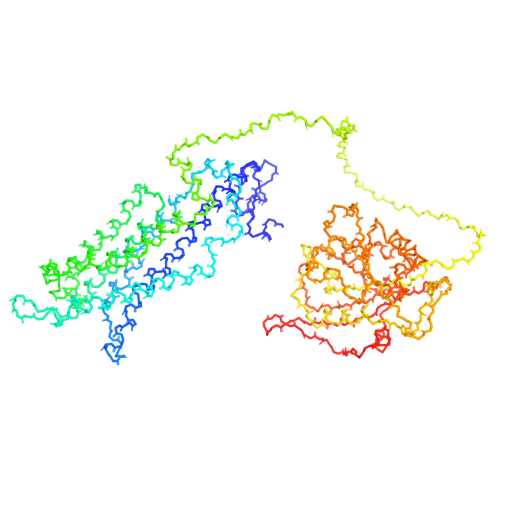SP A CA 1
ATOM 930 C C . ASP A 1 114 ? -18.617 13.647 8.325 1.00 90.00 114 ASP A C 1
ATOM 932 O O . ASP A 1 114 ? -19.294 13.310 9.296 1.00 90.00 114 ASP A O 1
ATOM 936 N N . ARG A 1 115 ? -19.163 13.831 7.111 1.00 88.69 115 ARG A N 1
ATOM 937 C CA . ARG A 1 115 ? -20.589 13.620 6.803 1.00 88.69 115 ARG A CA 1
ATOM 938 C C . ARG A 1 115 ? -20.972 12.136 6.767 1.00 88.69 115 ARG A C 1
ATOM 940 O O . ARG A 1 115 ? -22.063 11.794 7.216 1.00 88.69 115 ARG A O 1
ATOM 947 N N . TYR A 1 116 ? -20.090 11.279 6.251 1.00 90.88 116 TYR A N 1
ATOM 948 C CA . TYR A 1 116 ? -20.301 9.839 6.069 1.00 90.88 116 TYR A CA 1
ATOM 949 C C . TYR A 1 116 ? -19.348 9.013 6.946 1.00 90.88 116 TYR A C 1
ATOM 951 O O . TYR A 1 116 ? -18.379 8.435 6.441 1.00 90.88 116 TYR A O 1
ATOM 959 N N . PRO A 1 117 ? -19.622 8.888 8.260 1.00 90.81 117 PRO A N 1
ATOM 960 C CA . PRO A 1 117 ? -18.764 8.130 9.171 1.00 90.81 117 PRO A CA 1
ATOM 961 C C . PRO A 1 117 ? -18.669 6.638 8.811 1.00 90.81 117 PRO A C 1
ATOM 963 O O . PRO A 1 117 ? -17.717 5.972 9.208 1.00 90.81 117 PRO A O 1
ATOM 966 N N . GLN A 1 118 ? -19.605 6.100 8.018 1.00 91.12 118 GLN A N 1
ATOM 967 C CA . GLN A 1 118 ? -19.577 4.709 7.552 1.00 91.12 118 GLN A CA 1
ATOM 968 C C . GLN A 1 118 ? -18.330 4.395 6.711 1.00 91.12 118 GLN A C 1
ATOM 970 O O . GLN A 1 118 ? -17.860 3.258 6.726 1.00 91.12 118 GLN A O 1
ATOM 975 N N . LEU A 1 119 ? -17.748 5.390 6.026 1.00 91.62 119 LEU A N 1
ATOM 976 C CA . LEU A 1 119 ? -16.502 5.224 5.265 1.00 91.62 119 LEU A CA 1
ATOM 977 C C . LEU A 1 119 ? -15.334 4.784 6.157 1.00 91.62 119 LEU A C 1
ATOM 979 O O . LEU A 1 119 ? -14.444 4.079 5.687 1.00 91.62 119 LEU A O 1
ATOM 983 N N . TYR A 1 120 ? -15.356 5.131 7.447 1.00 93.19 120 TYR A N 1
ATOM 984 C CA . TYR A 1 120 ? -14.314 4.740 8.396 1.00 93.19 120 TYR A CA 1
ATOM 985 C C . TYR A 1 120 ? -14.250 3.220 8.618 1.00 93.19 120 TYR A C 1
ATOM 987 O O . TYR A 1 120 ? -13.183 2.674 8.905 1.00 93.19 120 TYR A O 1
ATOM 995 N N . GLN A 1 121 ? -15.355 2.499 8.394 1.00 91.81 121 GLN A N 1
ATOM 996 C CA . GLN A 1 121 ? -15.370 1.035 8.482 1.00 91.81 121 GLN A CA 1
ATOM 997 C C . GLN A 1 121 ? -14.451 0.374 7.443 1.00 91.81 121 GLN A C 1
ATOM 999 O O . GLN A 1 121 ? -13.988 -0.745 7.663 1.00 91.81 121 GLN A O 1
ATOM 1004 N N . LEU A 1 122 ? -14.160 1.043 6.319 1.00 90.69 122 LEU A N 1
ATOM 1005 C CA . LEU A 1 122 ? -13.209 0.551 5.313 1.00 90.69 122 LEU A CA 1
ATOM 1006 C C . LEU A 1 122 ? -11.789 0.463 5.886 1.00 90.69 122 LEU A C 1
ATOM 1008 O O . LEU A 1 122 ? -11.066 -0.492 5.591 1.00 90.69 122 LEU A O 1
ATOM 1012 N N . SER A 1 123 ? -11.424 1.429 6.733 1.00 90.81 123 SER A N 1
ATOM 1013 C CA . SER A 1 123 ? -10.147 1.456 7.445 1.00 90.81 123 SER A CA 1
ATOM 1014 C C . SER A 1 123 ? -10.089 0.358 8.508 1.00 90.81 123 SER A C 1
ATOM 1016 O O . SER A 1 123 ? -9.126 -0.400 8.548 1.00 90.81 123 SER A O 1
ATOM 1018 N N . GLN A 1 124 ? -11.156 0.187 9.298 1.00 90.38 124 GLN A N 1
ATOM 1019 C CA . GLN A 1 124 ? -11.234 -0.857 10.334 1.00 90.38 124 GLN A CA 1
ATOM 1020 C C . GLN A 1 124 ? -11.188 -2.282 9.758 1.00 90.38 124 GLN A C 1
ATOM 1022 O O . GLN A 1 124 ? -10.554 -3.163 10.326 1.00 90.38 124 GLN A O 1
ATOM 1027 N N . LYS A 1 125 ? -11.827 -2.512 8.603 1.00 91.56 125 LYS A N 1
ATOM 1028 C CA . LYS A 1 125 ? -11.814 -3.805 7.889 1.00 91.56 125 LYS A CA 1
ATOM 1029 C C . LYS A 1 125 ? -10.524 -4.057 7.095 1.00 91.56 125 LYS A C 1
ATOM 1031 O O . LYS A 1 125 ? -10.460 -5.030 6.331 1.00 91.56 125 LYS A O 1
ATOM 1036 N N . GLY A 1 126 ? -9.549 -3.154 7.195 1.00 90.81 126 GLY A N 1
ATOM 1037 C CA . GLY A 1 126 ? -8.256 -3.266 6.536 1.00 90.81 126 GLY A CA 1
ATOM 1038 C C . GLY A 1 126 ? -8.340 -3.350 5.008 1.00 90.81 126 GLY A C 1
ATOM 1039 O O . GLY A 1 126 ? -7.554 -4.065 4.399 1.00 90.81 126 GLY A O 1
ATOM 1040 N N . VAL A 1 127 ? -9.334 -2.724 4.360 1.00 90.56 127 VAL A N 1
ATOM 1041 C CA . VAL A 1 127 ? -9.645 -2.985 2.934 1.00 90.56 127 VAL A CA 1
ATOM 1042 C C . VAL A 1 127 ? -8.524 -2.535 1.990 1.00 90.56 127 VAL A C 1
ATOM 1044 O O . VAL A 1 127 ? -8.289 -3.183 0.968 1.00 90.56 127 VAL A O 1
ATOM 1047 N N . PHE A 1 128 ? -7.824 -1.446 2.321 1.00 88.62 128 PHE A N 1
ATOM 1048 C CA . PHE A 1 128 ? -6.763 -0.892 1.474 1.00 88.62 128 PHE A CA 1
ATOM 1049 C C . PHE A 1 128 ? -5.466 -1.710 1.555 1.00 88.62 128 PHE A C 1
ATOM 1051 O O . PHE A 1 128 ? -4.839 -1.944 0.521 1.00 88.62 128 PHE A O 1
ATOM 1058 N N . PHE A 1 129 ? -5.119 -2.226 2.737 1.00 91.75 129 PHE A N 1
ATOM 1059 C CA . PHE A 1 129 ? -3.908 -3.015 2.976 1.00 91.75 129 PHE A CA 1
ATOM 1060 C C . PHE A 1 129 ? -4.246 -4.423 3.478 1.00 91.75 129 PHE A C 1
ATOM 1062 O O . PHE A 1 129 ? -4.172 -4.722 4.666 1.00 91.75 129 PHE A O 1
ATOM 1069 N N . ARG A 1 130 ? -4.634 -5.295 2.542 1.00 92.38 130 ARG A N 1
ATOM 1070 C CA . ARG A 1 130 ? -4.753 -6.744 2.768 1.00 92.38 130 ARG A CA 1
ATOM 1071 C C . ARG A 1 130 ? -3.558 -7.464 2.161 1.00 92.38 130 ARG A C 1
ATOM 1073 O O . ARG A 1 130 ? -3.086 -7.056 1.102 1.00 92.38 130 ARG A O 1
ATOM 1080 N N . THR A 1 131 ? -3.169 -8.598 2.735 1.00 91.31 131 THR A N 1
ATOM 1081 C CA . THR A 1 131 ? -2.095 -9.459 2.207 1.00 91.31 131 THR A CA 1
ATOM 1082 C C . THR A 1 131 ? -2.323 -9.850 0.744 1.00 91.31 131 THR A C 1
ATOM 1084 O O . THR A 1 131 ? -1.401 -9.823 -0.061 1.00 91.31 131 THR A O 1
ATOM 1087 N N . HIS A 1 132 ? -3.573 -10.120 0.352 1.00 93.25 132 HIS A N 1
ATOM 1088 C CA . HIS A 1 132 ? -3.913 -10.384 -1.049 1.00 93.25 132 HIS A CA 1
ATOM 1089 C C . HIS A 1 132 ? -3.621 -9.184 -1.968 1.00 93.25 132 HIS A C 1
ATOM 1091 O O . HIS A 1 132 ? -3.079 -9.352 -3.060 1.00 93.25 132 HIS A O 1
ATOM 1097 N N . ASN A 1 133 ? -3.947 -7.960 -1.529 1.00 91.62 133 ASN A N 1
ATOM 1098 C CA . ASN A 1 133 ? -3.643 -6.757 -2.305 1.00 91.62 133 ASN A CA 1
ATOM 1099 C C . ASN A 1 133 ? -2.128 -6.593 -2.432 1.00 91.62 133 ASN A C 1
ATOM 1101 O O . ASN A 1 133 ? -1.652 -6.319 -3.522 1.00 91.62 133 ASN A O 1
ATOM 1105 N N . PHE A 1 134 ? -1.373 -6.817 -1.356 1.00 94.56 134 PHE A N 1
ATOM 1106 C CA . PHE A 1 134 ? 0.087 -6.763 -1.390 1.00 94.56 134 PHE A CA 1
ATOM 1107 C C . PHE A 1 134 ? 0.673 -7.665 -2.486 1.00 94.56 134 PHE A C 1
ATOM 1109 O O . PHE A 1 134 ? 1.349 -7.171 -3.390 1.00 94.56 134 PHE A O 1
ATOM 1116 N N . TRP A 1 135 ? 0.321 -8.952 -2.487 1.00 96.06 135 TRP A N 1
ATOM 1117 C CA . TRP A 1 135 ? 0.793 -9.885 -3.512 1.00 96.06 135 TRP A CA 1
ATOM 1118 C C . TRP A 1 135 ? 0.290 -9.540 -4.914 1.00 96.06 135 TRP A C 1
ATOM 1120 O O . TRP A 1 135 ? 1.035 -9.699 -5.874 1.00 96.06 135 TRP A O 1
ATOM 1130 N N . SER A 1 136 ? -0.919 -8.983 -5.049 1.00 95.62 136 SER A N 1
ATOM 1131 C CA . SER A 1 136 ? -1.417 -8.492 -6.344 1.00 95.62 136 SER A CA 1
ATOM 1132 C C . SER A 1 136 ? -0.551 -7.361 -6.915 1.00 95.62 136 SER A C 1
ATOM 1134 O O . SER A 1 136 ? -0.366 -7.278 -8.127 1.00 95.62 136 SER A O 1
ATOM 1136 N N . TRP A 1 137 ? -0.014 -6.481 -6.064 1.00 96.62 137 TRP A N 1
ATOM 1137 C CA . TRP A 1 137 ? 0.881 -5.399 -6.489 1.00 96.62 137 TRP A CA 1
ATOM 1138 C C . TRP A 1 137 ? 2.282 -5.900 -6.830 1.00 96.62 137 TRP A C 1
ATOM 1140 O O . TRP A 1 137 ? 2.851 -5.454 -7.825 1.00 96.62 137 TRP A O 1
ATOM 1150 N N . VAL A 1 138 ? 2.806 -6.850 -6.052 1.00 96.69 138 VAL A N 1
ATOM 1151 C CA . VAL A 1 138 ? 4.080 -7.520 -6.350 1.00 96.69 138 VAL A CA 1
ATOM 1152 C C . VAL A 1 138 ? 3.981 -8.284 -7.672 1.00 96.69 138 VAL A C 1
ATOM 1154 O O . VAL A 1 138 ? 4.812 -8.079 -8.551 1.00 96.69 138 VAL A O 1
ATOM 1157 N N . ALA A 1 139 ? 2.921 -9.072 -7.877 1.00 96.69 139 ALA A N 1
ATOM 1158 C CA . ALA A 1 139 ? 2.658 -9.771 -9.136 1.00 96.69 139 ALA A CA 1
ATOM 1159 C C . ALA A 1 139 ? 2.527 -8.802 -10.323 1.00 96.69 139 ALA A C 1
ATOM 1161 O O . ALA A 1 139 ? 3.014 -9.094 -11.412 1.00 96.69 139 ALA A O 1
ATOM 1162 N N . ASN A 1 140 ? 1.938 -7.617 -10.115 1.00 96.44 140 ASN A N 1
ATOM 1163 C CA . ASN A 1 140 ? 1.925 -6.574 -11.142 1.00 96.44 140 ASN A CA 1
ATOM 1164 C C . ASN A 1 140 ? 3.333 -6.051 -11.467 1.00 96.44 140 ASN A C 1
ATOM 1166 O O . ASN A 1 140 ? 3.626 -5.761 -12.621 1.00 96.44 140 ASN A O 1
ATOM 1170 N N . GLY A 1 141 ? 4.201 -5.939 -10.458 1.00 97.12 141 GLY A N 1
ATOM 1171 C CA . GLY A 1 141 ? 5.612 -5.600 -10.640 1.00 97.12 141 GLY A CA 1
ATOM 1172 C C . GLY A 1 141 ? 6.355 -6.657 -11.457 1.00 97.12 141 GLY A C 1
ATOM 1173 O O . GLY A 1 141 ? 7.060 -6.296 -12.391 1.00 97.12 141 GLY A O 1
ATOM 1174 N N . PHE A 1 142 ? 6.133 -7.946 -11.174 1.00 97.12 142 PHE A N 1
ATOM 1175 C CA . PHE A 1 142 ? 6.667 -9.058 -11.975 1.00 97.12 142 PHE A CA 1
ATOM 1176 C C . PHE A 1 142 ? 6.164 -9.034 -13.424 1.00 97.12 142 PHE A C 1
ATOM 1178 O O . PHE A 1 142 ? 6.938 -9.245 -14.351 1.00 97.12 142 PHE A O 1
ATOM 1185 N N . TYR A 1 143 ? 4.877 -8.752 -13.638 1.00 96.56 143 TYR A N 1
ATOM 1186 C CA . TYR A 1 143 ? 4.311 -8.627 -14.982 1.00 96.56 143 TYR A CA 1
ATOM 1187 C C . TYR A 1 143 ? 4.935 -7.456 -15.759 1.00 96.56 143 TYR A C 1
ATOM 1189 O O . TYR A 1 143 ? 5.287 -7.603 -16.927 1.00 96.56 143 TYR A O 1
ATOM 1197 N N . HIS A 1 144 ? 5.124 -6.304 -15.110 1.00 97.25 144 HIS A N 1
ATOM 1198 C CA . HIS A 1 144 ? 5.777 -5.159 -15.746 1.00 97.25 144 HIS A CA 1
ATOM 1199 C C . HIS A 1 144 ? 7.263 -5.399 -16.000 1.00 97.25 144 HIS A C 1
ATOM 1201 O O . HIS A 1 144 ? 7.734 -5.015 -17.061 1.00 97.25 144 HIS A O 1
ATOM 1207 N N . SER A 1 145 ? 7.997 -6.043 -15.089 1.00 97.38 145 SER A N 1
ATOM 1208 C CA . SER A 1 145 ? 9.414 -6.355 -15.317 1.00 97.38 145 SER A CA 1
ATOM 1209 C C . SER A 1 145 ? 9.601 -7.347 -16.465 1.00 97.38 145 SER A C 1
ATOM 1211 O O . SER A 1 145 ? 10.524 -7.185 -17.258 1.00 97.38 145 SER A O 1
ATOM 1213 N N . LEU A 1 146 ? 8.697 -8.327 -16.590 1.00 96.12 146 LEU A N 1
ATOM 1214 C CA . LEU A 1 146 ? 8.650 -9.262 -17.712 1.00 96.12 146 LEU A CA 1
ATOM 1215 C C . LEU A 1 146 ? 8.464 -8.505 -19.035 1.00 96.12 146 LEU A C 1
ATOM 1217 O O . LEU A 1 146 ? 9.269 -8.657 -19.949 1.00 96.12 146 LEU A O 1
ATOM 1221 N N . LEU A 1 147 ? 7.436 -7.655 -19.128 1.00 96.12 147 LEU A N 1
ATOM 1222 C CA . LEU A 1 147 ? 7.188 -6.858 -20.332 1.00 96.12 147 LEU A CA 1
ATOM 1223 C C . LEU A 1 147 ? 8.346 -5.911 -20.644 1.00 96.12 147 LEU A C 1
ATOM 1225 O O . LEU A 1 147 ? 8.783 -5.861 -21.787 1.00 96.12 147 LEU A O 1
ATOM 1229 N N . LEU A 1 148 ? 8.845 -5.182 -19.642 1.00 96.31 148 LEU A N 1
ATOM 1230 C CA . LEU A 1 148 ? 9.961 -4.255 -19.800 1.00 96.31 148 LEU A CA 1
ATOM 1231 C C . LEU A 1 148 ? 11.176 -4.969 -20.390 1.00 96.31 148 LEU A C 1
ATOM 1233 O O . LEU A 1 148 ? 11.713 -4.492 -21.380 1.00 96.31 148 LEU A O 1
ATOM 1237 N N . TYR A 1 149 ? 11.561 -6.119 -19.834 1.00 95.88 149 TYR A N 1
ATOM 1238 C CA . TYR A 1 149 ? 12.713 -6.878 -20.310 1.00 95.88 149 TYR A CA 1
ATOM 1239 C C . TYR A 1 149 ? 12.477 -7.484 -21.702 1.00 95.88 149 TYR A C 1
ATOM 1241 O O . TYR A 1 149 ? 13.151 -7.091 -22.652 1.00 95.88 149 TYR A O 1
ATOM 1249 N N . PHE A 1 150 ? 11.487 -8.368 -21.868 1.00 94.81 150 PHE A N 1
ATOM 1250 C CA . PHE A 1 150 ? 11.308 -9.109 -23.123 1.00 94.81 150 PHE A CA 1
ATOM 1251 C C . PHE A 1 150 ? 10.943 -8.209 -24.305 1.00 94.81 150 PHE A C 1
ATOM 1253 O O . PHE A 1 150 ? 11.427 -8.428 -25.410 1.00 94.81 150 PHE A O 1
ATOM 1260 N N . VAL A 1 151 ? 10.114 -7.181 -24.100 1.00 94.50 151 VAL A N 1
ATOM 1261 C CA . VAL A 1 151 ? 9.780 -6.254 -25.190 1.00 94.50 151 VAL A CA 1
ATOM 1262 C C . VAL A 1 151 ? 10.973 -5.353 -25.513 1.00 94.50 151 VAL A C 1
ATOM 1264 O O . VAL A 1 151 ? 11.182 -5.055 -26.684 1.00 94.50 151 VAL A O 1
ATOM 1267 N N . SER A 1 152 ? 11.793 -4.960 -24.527 1.00 93.31 152 SER A N 1
ATOM 1268 C CA . SER A 1 152 ? 13.035 -4.233 -24.829 1.00 93.31 152 SER A CA 1
ATOM 1269 C C . SER A 1 152 ? 14.016 -5.078 -25.640 1.00 93.31 152 SER A C 1
ATOM 1271 O O . SER A 1 152 ? 14.591 -4.564 -26.590 1.00 93.31 152 SER A O 1
ATOM 1273 N N . GLU A 1 153 ? 14.149 -6.368 -25.330 1.00 91.06 153 GLU A N 1
ATOM 12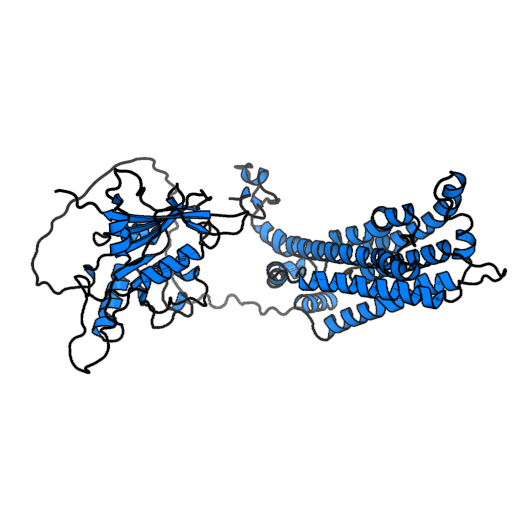74 C CA . GLU A 1 153 ? 15.013 -7.288 -26.076 1.00 91.06 153 GLU A CA 1
ATOM 1275 C C . GLU A 1 153 ? 14.519 -7.478 -27.515 1.00 91.06 153 GLU A C 1
ATOM 1277 O O . GLU A 1 153 ? 15.298 -7.441 -28.460 1.00 91.06 153 GLU A O 1
ATOM 1282 N N . LEU A 1 154 ? 13.202 -7.602 -27.706 1.00 91.50 154 LEU A N 1
ATOM 1283 C CA . LEU A 1 154 ? 12.608 -7.705 -29.041 1.00 91.50 154 LEU A CA 1
ATOM 1284 C C . LEU A 1 154 ? 12.812 -6.435 -29.880 1.00 91.50 154 LEU A C 1
ATOM 1286 O O . LEU A 1 154 ? 13.001 -6.534 -31.089 1.00 91.50 154 LEU A O 1
ATOM 1290 N N . ILE A 1 155 ? 12.762 -5.249 -29.264 1.00 89.88 155 ILE A N 1
ATOM 1291 C CA . ILE A 1 155 ? 12.995 -3.974 -29.964 1.00 89.88 155 ILE A CA 1
ATOM 1292 C C . ILE A 1 155 ? 14.462 -3.846 -30.388 1.00 89.88 155 ILE A C 1
ATOM 1294 O O . ILE A 1 155 ? 14.740 -3.346 -31.475 1.00 89.88 155 ILE A O 1
ATOM 1298 N N . TRP A 1 156 ? 15.388 -4.311 -29.550 1.00 86.75 156 TRP A N 1
ATOM 1299 C CA . TRP A 1 156 ? 16.830 -4.257 -29.799 1.00 86.75 156 TRP A CA 1
ATOM 1300 C C . TRP A 1 156 ? 17.378 -5.541 -30.428 1.00 86.75 156 TRP A C 1
ATOM 1302 O O . TRP A 1 156 ? 18.585 -5.782 -30.410 1.00 86.75 156 TRP A O 1
ATOM 1312 N N . TRP A 1 157 ? 16.504 -6.354 -31.025 1.00 84.69 157 TRP A N 1
ATOM 1313 C CA . TRP A 1 157 ? 16.897 -7.604 -31.655 1.00 84.69 157 TRP A CA 1
ATOM 1314 C C . TRP A 1 157 ? 17.922 -7.349 -32.765 1.00 84.69 157 TRP A C 1
ATOM 1316 O O . TRP A 1 157 ? 17.667 -6.593 -33.703 1.00 84.69 157 TRP A O 1
ATOM 1326 N N . GLY A 1 158 ? 19.086 -7.993 -32.672 1.00 79.94 158 GLY A N 1
ATOM 1327 C CA . GLY A 1 158 ? 20.211 -7.716 -33.569 1.00 79.94 158 GLY A CA 1
ATOM 1328 C C . GLY A 1 158 ? 21.103 -6.563 -33.105 1.00 79.94 158 GLY A C 1
ATOM 1329 O O . GLY A 1 158 ? 21.773 -5.948 -33.932 1.00 79.94 158 GLY A O 1
ATOM 1330 N N . ASP A 1 159 ? 21.129 -6.292 -31.795 1.00 78.19 159 ASP A N 1
ATOM 1331 C CA . ASP A 1 159 ? 22.154 -5.490 -31.115 1.00 78.19 159 ASP A CA 1
ATOM 1332 C C . ASP A 1 159 ? 22.146 -3.979 -31.465 1.00 78.19 159 ASP A C 1
ATOM 1334 O O . ASP A 1 159 ? 23.045 -3.221 -31.090 1.00 78.19 159 ASP A O 1
ATOM 1338 N N . GLY A 1 160 ? 21.085 -3.509 -32.135 1.00 72.75 160 GLY A N 1
ATOM 1339 C CA . GLY A 1 160 ? 20.856 -2.095 -32.449 1.00 72.75 160 GLY A CA 1
ATOM 1340 C C . GLY A 1 160 ? 21.977 -1.487 -33.294 1.00 72.75 160 GLY A C 1
ATOM 1341 O O . GLY A 1 160 ? 22.753 -0.668 -32.805 1.00 72.75 160 GLY A O 1
ATOM 1342 N N . VAL A 1 161 ? 22.081 -1.899 -34.563 1.00 78.00 161 VAL A N 1
ATOM 1343 C CA . VAL A 1 161 ? 23.101 -1.392 -35.498 1.00 78.00 161 VAL A CA 1
ATOM 1344 C C . VAL A 1 161 ? 22.865 0.093 -35.795 1.00 78.00 161 VAL A C 1
ATOM 1346 O O . VAL A 1 161 ? 21.825 0.476 -36.330 1.00 78.00 161 VAL A O 1
ATOM 1349 N N . LEU A 1 162 ? 23.846 0.931 -35.459 1.00 80.19 162 LEU A N 1
ATOM 1350 C CA . LEU A 1 162 ? 23.830 2.368 -35.727 1.00 80.19 162 LEU A CA 1
ATOM 1351 C C . LEU A 1 162 ? 23.995 2.660 -37.231 1.00 80.19 162 LEU A C 1
ATOM 1353 O O . LEU A 1 162 ? 24.571 1.847 -37.957 1.00 80.19 162 LEU A O 1
ATOM 1357 N N . PRO A 1 163 ? 23.620 3.870 -37.694 1.00 76.56 163 PRO A N 1
ATOM 1358 C CA . PRO A 1 163 ? 23.869 4.321 -39.069 1.00 76.56 163 PRO A CA 1
ATOM 1359 C C . PRO A 1 163 ? 25.340 4.232 -39.514 1.00 76.56 163 PRO A C 1
ATOM 1361 O O . PRO A 1 163 ? 25.613 4.020 -40.690 1.00 76.56 163 PRO A O 1
ATOM 1364 N N . ASP A 1 164 ? 26.281 4.332 -38.570 1.00 76.44 164 ASP A N 1
ATOM 1365 C CA . ASP A 1 164 ? 27.726 4.205 -38.807 1.00 76.44 164 ASP A CA 1
ATOM 1366 C C . ASP A 1 164 ? 28.216 2.741 -38.891 1.00 76.44 164 ASP A C 1
ATOM 1368 O O . ASP A 1 164 ? 29.420 2.485 -38.930 1.00 76.44 164 ASP A O 1
ATOM 1372 N N . GLY A 1 165 ? 27.308 1.758 -38.848 1.00 78.38 165 GLY A N 1
ATOM 1373 C CA . GLY A 1 165 ? 27.619 0.322 -38.878 1.00 78.38 165 GLY A CA 1
ATOM 1374 C C . GLY A 1 165 ? 28.185 -0.244 -37.570 1.00 78.38 165 GLY A C 1
ATOM 1375 O O . GLY A 1 165 ? 28.525 -1.423 -37.504 1.00 78.38 165 GLY A O 1
ATOM 1376 N N . LYS A 1 166 ? 28.294 0.579 -36.520 1.00 82.44 166 LYS A N 1
ATOM 1377 C CA . LYS A 1 166 ? 28.695 0.156 -35.171 1.00 82.44 166 LYS A CA 1
ATOM 1378 C C . LYS A 1 166 ? 27.505 -0.392 -34.391 1.00 82.44 166 LYS A C 1
ATOM 1380 O O . LYS A 1 166 ? 26.360 -0.053 -34.663 1.00 82.44 166 LYS A O 1
ATOM 1385 N N . VAL A 1 167 ? 27.798 -1.196 -33.380 1.00 84.88 167 VAL A N 1
ATOM 1386 C CA . VAL A 1 167 ? 26.803 -1.739 -32.454 1.00 84.88 167 VAL A CA 1
ATOM 1387 C C . VAL A 1 167 ? 26.586 -0.762 -31.297 1.00 84.88 167 VAL A C 1
ATOM 1389 O O . VAL A 1 167 ? 27.554 -0.158 -30.830 1.00 84.88 167 VAL A O 1
ATOM 1392 N N . ALA A 1 168 ? 25.349 -0.598 -30.822 1.00 80.44 168 ALA A N 1
ATOM 1393 C CA . ALA A 1 168 ? 25.045 0.301 -29.705 1.00 80.44 168 ALA A CA 1
ATOM 1394 C C . ALA A 1 168 ? 25.693 -0.151 -28.387 1.00 80.44 168 ALA A C 1
ATOM 1396 O O . ALA A 1 168 ? 26.155 0.668 -27.593 1.00 80.44 168 ALA A O 1
ATOM 1397 N N . GLY A 1 169 ? 25.772 -1.466 -28.184 1.00 86.06 169 GLY A N 1
ATOM 1398 C CA . GLY A 1 169 ? 26.380 -2.075 -27.011 1.00 86.06 169 GLY A CA 1
ATOM 1399 C C . GLY A 1 169 ? 25.452 -2.123 -25.796 1.00 86.06 169 GLY A C 1
ATOM 1400 O O . GLY A 1 169 ? 24.465 -1.395 -25.675 1.00 86.06 169 GLY A O 1
ATOM 1401 N N . HIS A 1 170 ? 25.814 -2.994 -24.856 1.00 88.75 170 HIS A N 1
ATOM 1402 C CA . HIS A 1 170 ? 25.019 -3.320 -23.673 1.00 88.75 170 HIS A CA 1
ATOM 1403 C C . HIS A 1 170 ? 24.605 -2.085 -22.852 1.00 88.75 170 HIS A C 1
ATOM 1405 O O . HIS A 1 170 ? 23.455 -1.974 -22.437 1.00 88.75 170 HIS A O 1
ATOM 1411 N N . TRP A 1 171 ? 25.524 -1.149 -22.589 1.00 91.12 171 TRP A N 1
ATOM 1412 C CA . TRP A 1 171 ? 25.254 0.012 -21.727 1.00 91.12 171 TRP A CA 1
ATOM 1413 C C . TRP A 1 171 ? 24.233 0.990 -22.317 1.00 91.12 171 TRP A C 1
ATOM 1415 O O . TRP A 1 171 ? 23.477 1.608 -21.563 1.00 91.12 171 TRP A O 1
ATOM 1425 N N . VAL A 1 172 ? 24.157 1.102 -23.648 1.00 91.12 172 VAL A N 1
ATOM 1426 C CA . VAL A 1 172 ? 23.131 1.909 -24.328 1.00 91.12 172 VAL A CA 1
ATOM 1427 C C . VAL A 1 172 ? 21.758 1.277 -24.110 1.00 91.12 172 VAL A C 1
ATOM 1429 O O . VAL A 1 172 ? 20.850 1.950 -23.616 1.00 91.12 172 VAL A O 1
ATOM 1432 N N . TRP A 1 173 ? 21.625 -0.025 -24.377 1.00 91.19 173 TRP A N 1
ATOM 1433 C CA . TRP A 1 173 ? 20.378 -0.757 -24.145 1.00 91.19 173 TRP A CA 1
ATOM 1434 C C . TRP A 1 173 ? 19.959 -0.740 -22.667 1.00 91.19 173 TRP A C 1
ATOM 1436 O O . TRP A 1 173 ? 18.815 -0.411 -22.351 1.00 91.19 173 TRP A O 1
ATOM 1446 N N . GLY A 1 174 ? 20.889 -0.991 -21.743 1.00 92.56 174 GLY A N 1
ATOM 1447 C CA . GLY A 1 174 ? 20.614 -0.968 -20.306 1.00 92.56 174 GLY A CA 1
ATOM 1448 C C . GLY A 1 174 ? 20.120 0.398 -19.819 1.00 92.56 174 GLY A C 1
ATOM 1449 O O . GLY A 1 174 ? 19.163 0.482 -19.045 1.00 92.56 174 GLY A O 1
ATOM 1450 N N . THR A 1 175 ? 20.689 1.490 -20.339 1.00 92.94 175 THR A N 1
ATOM 1451 C CA . THR A 1 175 ? 20.243 2.861 -20.027 1.00 92.94 175 THR A CA 1
ATOM 1452 C C . THR A 1 175 ? 18.889 3.189 -20.667 1.00 92.94 175 THR A C 1
ATOM 1454 O O . THR A 1 175 ? 18.056 3.873 -20.056 1.00 92.94 175 THR A O 1
ATOM 1457 N N . ALA A 1 176 ? 18.621 2.663 -21.866 1.00 93.56 176 ALA A N 1
ATOM 1458 C CA . ALA A 1 176 ? 17.318 2.758 -22.520 1.00 93.56 176 ALA A CA 1
ATOM 1459 C C . ALA A 1 176 ? 16.226 2.052 -21.706 1.00 93.56 176 ALA A C 1
ATOM 1461 O O . ALA A 1 176 ? 15.183 2.645 -21.407 1.00 93.56 176 ALA A O 1
ATOM 1462 N N . LEU A 1 177 ? 16.493 0.815 -21.282 1.00 94.81 177 LEU A N 1
ATOM 1463 C CA . LEU A 1 177 ? 15.603 0.022 -20.439 1.00 94.81 177 LEU A CA 1
ATOM 1464 C C . LEU A 1 177 ? 15.389 0.681 -19.070 1.00 94.81 177 LEU A C 1
ATOM 1466 O O . LEU A 1 177 ? 14.260 0.719 -18.581 1.00 94.81 177 LEU A O 1
ATOM 1470 N N . TYR A 1 178 ? 16.434 1.254 -18.468 1.00 95.25 178 TYR A N 1
ATOM 1471 C CA . TYR A 1 178 ? 16.319 1.999 -17.211 1.00 95.25 178 TYR A CA 1
ATOM 1472 C C . TYR A 1 178 ? 15.380 3.200 -17.353 1.00 95.25 178 TYR A C 1
ATOM 1474 O O . TYR A 1 178 ? 14.471 3.386 -16.541 1.00 95.25 178 TYR A O 1
ATOM 1482 N N . THR A 1 179 ? 15.555 3.989 -18.416 1.00 95.31 179 THR A N 1
ATOM 1483 C CA . THR A 1 179 ? 14.704 5.152 -18.704 1.00 95.31 179 THR A CA 1
ATOM 1484 C C . THR A 1 179 ? 13.250 4.722 -18.911 1.00 95.31 179 THR A C 1
ATOM 1486 O O . THR A 1 179 ? 12.342 5.317 -18.328 1.00 95.31 179 THR A O 1
ATOM 1489 N N . ALA A 1 180 ? 13.017 3.643 -19.663 1.00 96.00 180 ALA A N 1
ATOM 1490 C CA . ALA A 1 180 ? 11.686 3.074 -19.861 1.00 96.00 180 ALA A CA 1
ATOM 1491 C C . ALA A 1 180 ? 11.046 2.593 -18.546 1.00 96.00 180 ALA A C 1
ATOM 1493 O O . ALA A 1 180 ? 9.870 2.863 -18.277 1.00 96.00 180 ALA A O 1
ATOM 1494 N N . GLY A 1 181 ? 11.822 1.911 -17.697 1.00 96.19 181 GLY A N 1
ATOM 1495 C CA . GLY A 1 181 ? 11.392 1.462 -16.374 1.00 96.19 181 GLY A CA 1
ATOM 1496 C C . GLY A 1 181 ? 11.030 2.635 -15.463 1.00 96.19 181 GLY A C 1
ATOM 1497 O O . GLY A 1 181 ? 9.970 2.623 -14.830 1.00 96.19 181 GLY A O 1
ATOM 1498 N N . LEU A 1 182 ? 11.848 3.691 -15.459 1.00 96.56 182 LEU A N 1
ATOM 1499 C CA . LEU A 1 182 ? 11.592 4.915 -14.704 1.00 96.56 182 LEU A CA 1
ATOM 1500 C C . LEU A 1 182 ? 10.286 5.587 -15.152 1.00 96.56 182 LEU A C 1
ATOM 1502 O O . LEU A 1 182 ? 9.430 5.871 -14.312 1.00 96.56 182 LEU A O 1
ATOM 1506 N N . VAL A 1 183 ? 10.087 5.783 -16.459 1.00 96.81 183 VAL A N 1
ATOM 1507 C CA . VAL A 1 183 ? 8.852 6.369 -17.014 1.00 96.81 183 VAL A CA 1
ATOM 1508 C C . VAL A 1 183 ? 7.639 5.511 -16.666 1.00 96.81 183 VAL A C 1
ATOM 1510 O O . VAL A 1 183 ? 6.610 6.041 -16.253 1.00 96.81 183 VAL A O 1
ATOM 1513 N N . THR A 1 184 ? 7.757 4.186 -16.760 1.00 96.94 184 THR A N 1
ATOM 1514 C CA . THR A 1 184 ? 6.675 3.246 -16.427 1.00 96.94 184 THR A CA 1
ATOM 1515 C C . THR A 1 184 ? 6.284 3.337 -14.952 1.00 96.94 184 THR A C 1
ATOM 1517 O O . THR A 1 184 ? 5.100 3.388 -14.610 1.00 96.94 184 THR A O 1
ATOM 1520 N N . VAL A 1 185 ? 7.265 3.401 -14.051 1.00 97.12 185 VAL A N 1
ATOM 1521 C CA . VAL A 1 185 ? 7.042 3.539 -12.606 1.00 97.12 185 VAL A CA 1
ATOM 1522 C C . VAL A 1 185 ? 6.414 4.898 -12.270 1.00 97.12 185 VAL A C 1
ATOM 1524 O O . VAL A 1 185 ? 5.419 4.946 -11.540 1.00 97.12 185 VAL A O 1
ATOM 1527 N N . LEU A 1 186 ? 6.915 5.990 -12.856 1.00 96.44 186 LEU A N 1
ATOM 1528 C CA . LEU A 1 186 ? 6.354 7.336 -12.686 1.00 96.44 186 LEU A CA 1
ATOM 1529 C C . LEU A 1 186 ? 4.933 7.447 -13.261 1.00 96.44 186 LEU A C 1
ATOM 1531 O O . LEU A 1 186 ? 4.038 7.994 -12.611 1.00 96.44 186 LEU A O 1
ATOM 1535 N N . GLY A 1 187 ? 4.687 6.864 -14.432 1.00 96.00 187 GLY A N 1
ATOM 1536 C CA . GLY A 1 187 ? 3.363 6.788 -15.047 1.00 96.00 187 GLY A CA 1
ATOM 1537 C C . GLY A 1 187 ? 2.385 5.954 -14.217 1.00 96.00 187 GLY A C 1
ATOM 1538 O O . GLY A 1 187 ? 1.220 6.325 -14.059 1.00 96.00 187 GLY A O 1
ATOM 1539 N N . LYS A 1 188 ? 2.855 4.882 -13.569 1.00 96.31 188 LYS A N 1
ATOM 1540 C CA . LYS A 1 188 ? 2.038 4.129 -12.611 1.00 96.31 188 LYS A CA 1
ATOM 1541 C C . LYS A 1 188 ? 1.676 4.987 -11.396 1.00 96.31 188 LYS A C 1
ATOM 1543 O O . LYS A 1 188 ? 0.516 4.966 -10.982 1.00 96.31 188 LYS A O 1
ATOM 1548 N N . ALA A 1 189 ? 2.608 5.774 -10.850 1.00 95.69 189 ALA A N 1
ATOM 1549 C CA . ALA A 1 189 ? 2.314 6.716 -9.762 1.00 95.69 189 ALA A CA 1
ATOM 1550 C C . ALA A 1 189 ? 1.241 7.740 -10.167 1.00 95.69 189 ALA A C 1
ATOM 1552 O O . ALA A 1 189 ? 0.277 7.962 -9.425 1.00 95.69 189 ALA A O 1
ATOM 1553 N N . ALA A 1 190 ? 1.359 8.298 -11.376 1.00 95.44 190 ALA A N 1
ATOM 1554 C CA . ALA A 1 190 ? 0.365 9.193 -11.965 1.00 95.44 190 ALA A CA 1
ATOM 1555 C C . ALA A 1 190 ? -1.018 8.527 -12.046 1.00 95.44 190 ALA A C 1
ATOM 1557 O O . ALA A 1 190 ? -2.027 9.122 -11.667 1.00 95.44 190 ALA A O 1
ATOM 1558 N N . LEU A 1 191 ? -1.064 7.255 -12.448 1.00 94.69 191 LEU A N 1
ATOM 1559 C CA . LEU A 1 191 ? -2.297 6.482 -12.561 1.00 94.69 191 LEU A CA 1
ATOM 1560 C C . LEU A 1 191 ? -2.938 6.166 -11.202 1.00 94.69 191 LEU A C 1
ATOM 1562 O O . LEU A 1 191 ? -4.159 6.088 -11.118 1.00 94.69 191 LEU A O 1
ATOM 1566 N N . ILE A 1 192 ? -2.173 5.974 -10.128 1.00 93.69 192 ILE A N 1
ATOM 1567 C CA . ILE A 1 192 ? -2.711 5.638 -8.790 1.00 93.69 192 ILE A CA 1
ATOM 1568 C C . ILE A 1 192 ? -3.188 6.880 -8.020 1.00 93.69 192 ILE A C 1
ATOM 1570 O O . ILE A 1 192 ? -4.047 6.775 -7.130 1.00 93.69 192 ILE A O 1
ATOM 1574 N N . THR A 1 193 ? -2.633 8.045 -8.350 1.00 93.50 193 THR A N 1
ATOM 1575 C CA . THR A 1 193 ? -2.979 9.331 -7.735 1.00 93.50 193 THR A CA 1
ATOM 1576 C C . THR A 1 193 ? -4.474 9.618 -7.909 1.00 93.50 193 THR A C 1
ATOM 1578 O O . THR A 1 193 ? -5.037 9.414 -8.989 1.00 93.50 193 THR A O 1
ATOM 1581 N N . ASN A 1 194 ? -5.147 10.056 -6.838 1.00 91.19 194 ASN A N 1
ATOM 1582 C CA . ASN A 1 194 ? -6.568 10.410 -6.906 1.00 91.19 194 ASN A CA 1
ATOM 1583 C C . ASN A 1 194 ? -6.765 11.891 -7.232 1.00 91.19 194 ASN A C 1
ATOM 1585 O O . ASN A 1 194 ? -7.636 12.226 -8.033 1.00 91.19 194 ASN A O 1
ATOM 1589 N N . ILE A 1 195 ? -5.976 12.766 -6.603 1.00 90.88 195 ILE A N 1
ATOM 1590 C CA . ILE A 1 195 ? -6.062 14.215 -6.795 1.00 90.88 195 ILE A CA 1
ATOM 1591 C C . ILE A 1 195 ? -4.718 14.750 -7.267 1.00 90.88 195 ILE A C 1
ATOM 1593 O O . ILE A 1 195 ? -3.695 14.571 -6.610 1.00 90.88 195 ILE A O 1
ATOM 1597 N N . TRP A 1 196 ? -4.755 15.466 -8.387 1.00 92.62 196 TRP A N 1
ATOM 1598 C CA . TRP A 1 196 ? -3.606 16.180 -8.919 1.00 92.62 196 TRP A CA 1
ATOM 1599 C C . TRP A 1 196 ? -3.484 17.542 -8.242 1.00 92.62 196 TRP A C 1
ATOM 1601 O O . TRP A 1 196 ? -4.242 18.471 -8.509 1.00 92.62 196 TRP A O 1
ATOM 1611 N N . THR A 1 197 ? -2.531 17.639 -7.325 1.00 92.62 197 THR A N 1
ATOM 1612 C CA . THR A 1 197 ? -2.118 18.888 -6.684 1.00 92.62 197 THR A CA 1
ATOM 1613 C C . THR A 1 197 ? -0.915 19.489 -7.412 1.00 92.62 197 THR A C 1
ATOM 1615 O O . THR A 1 197 ? -0.216 18.809 -8.164 1.00 92.62 197 THR A O 1
ATOM 1618 N N . LYS A 1 198 ? -0.598 20.760 -7.139 1.00 94.50 198 LYS A N 1
ATOM 1619 C CA . LYS A 1 198 ? 0.636 21.388 -7.645 1.00 94.50 198 LYS A CA 1
ATOM 1620 C C . LYS A 1 198 ? 1.894 20.567 -7.317 1.00 94.50 198 LYS A C 1
ATOM 1622 O O . LYS A 1 198 ? 2.785 20.454 -8.145 1.00 94.50 198 LYS A O 1
ATOM 1627 N N . TYR A 1 199 ? 1.926 19.915 -6.152 1.00 94.00 199 TYR A N 1
ATOM 1628 C CA . TYR A 1 199 ? 3.057 19.090 -5.727 1.00 94.00 199 TYR A CA 1
ATOM 1629 C C . TYR A 1 199 ? 3.162 17.780 -6.512 1.00 94.00 199 TYR A C 1
ATOM 1631 O O . TYR A 1 199 ? 4.267 17.392 -6.863 1.00 94.00 199 TYR A O 1
ATOM 1639 N N . THR A 1 200 ? 2.047 17.118 -6.851 1.00 92.88 200 THR A N 1
ATOM 1640 C CA . THR A 1 200 ? 2.077 15.919 -7.721 1.00 92.88 200 THR A CA 1
ATOM 1641 C C . THR A 1 200 ? 2.504 16.265 -9.140 1.00 92.88 200 THR A C 1
ATOM 1643 O O . THR A 1 200 ? 3.267 15.516 -9.745 1.00 92.88 200 THR A O 1
ATOM 1646 N N . VAL A 1 201 ? 2.048 17.418 -9.646 1.00 93.00 201 VAL A N 1
ATOM 1647 C CA . VAL A 1 201 ? 2.413 17.912 -10.980 1.00 93.00 201 VAL A CA 1
ATOM 1648 C C . VAL A 1 201 ? 3.887 18.298 -11.041 1.00 93.00 201 VAL A C 1
ATOM 1650 O O . VAL A 1 201 ? 4.481 18.162 -12.093 1.00 93.00 201 VAL A O 1
ATOM 1653 N N . ILE A 1 202 ? 4.504 18.730 -9.941 1.00 94.19 202 ILE A N 1
ATOM 1654 C CA . ILE A 1 202 ? 5.950 18.987 -9.908 1.00 94.19 202 ILE A CA 1
ATOM 1655 C C . ILE A 1 202 ? 6.728 17.687 -9.681 1.00 94.19 202 ILE A C 1
ATOM 1657 O O . ILE A 1 202 ? 7.707 17.440 -10.368 1.00 94.19 202 ILE A O 1
ATOM 1661 N N . ALA A 1 203 ? 6.302 16.829 -8.754 1.00 94.62 203 ALA A N 1
ATOM 1662 C CA . ALA A 1 203 ? 7.075 15.657 -8.348 1.00 94.62 203 ALA A CA 1
ATOM 1663 C C . ALA A 1 203 ? 7.191 14.582 -9.434 1.00 94.62 203 ALA A C 1
ATOM 1665 O O . ALA A 1 203 ? 8.276 14.050 -9.630 1.00 94.62 203 ALA A O 1
ATOM 1666 N N . ILE A 1 204 ? 6.102 14.248 -10.135 1.00 93.56 204 ILE A N 1
ATOM 1667 C CA . ILE A 1 204 ? 6.112 13.146 -11.112 1.00 93.56 204 ILE A CA 1
ATOM 1668 C C . ILE A 1 204 ? 6.957 13.497 -12.352 1.00 93.56 204 ILE A C 1
ATOM 1670 O O . ILE A 1 204 ? 7.930 12.790 -12.612 1.00 93.56 204 ILE A O 1
ATOM 1674 N N . PRO A 1 205 ? 6.663 14.571 -13.109 1.00 95.06 205 PRO A N 1
ATOM 1675 C CA . PRO A 1 205 ? 7.509 14.963 -14.234 1.00 95.06 205 PRO A CA 1
ATOM 1676 C C . PRO A 1 205 ? 8.834 15.584 -13.780 1.00 95.06 205 PRO A C 1
ATOM 1678 O O . PRO A 1 205 ? 9.816 15.470 -14.500 1.00 95.06 205 PRO A O 1
ATOM 1681 N N . GLY A 1 206 ? 8.917 16.185 -12.588 1.00 94.69 206 GLY A N 1
ATOM 1682 C CA . GLY A 1 206 ? 10.181 16.679 -12.035 1.00 94.69 206 GLY A CA 1
ATOM 1683 C C . GLY A 1 206 ? 11.173 15.552 -11.765 1.00 94.69 206 GLY A C 1
ATOM 1684 O O . GLY A 1 206 ? 12.339 15.687 -12.113 1.00 94.69 206 GLY A O 1
ATOM 1685 N N . SER A 1 207 ? 10.716 14.406 -11.251 1.00 95.50 207 SER A N 1
ATOM 1686 C CA . SER A 1 207 ? 11.531 13.187 -11.147 1.00 95.50 207 SER A CA 1
ATOM 1687 C C . SER A 1 207 ? 12.089 12.733 -12.500 1.00 95.50 207 SER A C 1
ATOM 1689 O O . SER A 1 207 ? 13.254 12.348 -12.585 1.00 95.50 207 SER A O 1
ATOM 1691 N N . LEU A 1 208 ? 11.282 12.814 -13.563 1.00 94.38 208 LEU A N 1
ATOM 1692 C CA . LEU A 1 208 ? 11.717 12.503 -14.926 1.00 94.38 208 LEU A CA 1
ATOM 1693 C C . LEU A 1 208 ? 12.728 13.541 -15.448 1.00 94.38 208 LEU A C 1
ATOM 1695 O O . LEU A 1 208 ? 13.746 13.179 -16.030 1.00 94.38 208 LEU A O 1
ATOM 1699 N N . ALA A 1 209 ? 12.477 14.829 -15.211 1.00 95.38 209 ALA A N 1
ATOM 1700 C CA . ALA A 1 209 ? 13.374 15.909 -15.608 1.00 95.38 209 ALA A CA 1
ATOM 1701 C C . ALA A 1 209 ? 14.733 15.807 -14.902 1.00 95.38 209 ALA A C 1
ATOM 1703 O O . ALA A 1 209 ? 15.765 15.994 -15.539 1.00 95.38 209 ALA A O 1
ATOM 1704 N N . ILE A 1 210 ? 14.749 15.444 -13.614 1.00 95.38 210 ILE A N 1
ATOM 1705 C CA . ILE A 1 210 ? 15.986 15.200 -12.861 1.00 95.38 210 ILE A CA 1
ATOM 1706 C C . ILE A 1 210 ? 16.801 14.087 -13.522 1.00 95.38 210 ILE A C 1
ATOM 1708 O O . ILE A 1 210 ? 18.007 14.253 -13.660 1.00 95.38 210 ILE A O 1
ATOM 1712 N N . TRP A 1 211 ? 16.174 12.998 -13.979 1.00 94.62 211 TRP A N 1
ATOM 1713 C CA . TRP A 1 211 ? 16.874 11.938 -14.714 1.00 94.62 211 TRP A CA 1
ATOM 1714 C C . TRP A 1 211 ? 17.504 12.451 -16.015 1.00 94.62 211 TRP A C 1
ATOM 1716 O O . TRP A 1 211 ? 18.691 12.231 -16.248 1.00 94.62 211 TRP A O 1
ATOM 1726 N N . PHE A 1 212 ? 16.751 13.199 -16.824 1.00 92.62 212 PHE A N 1
ATOM 1727 C CA . PHE A 1 212 ? 17.255 13.744 -18.090 1.00 92.62 212 PHE A CA 1
ATOM 1728 C C . PHE A 1 212 ? 18.308 14.843 -17.934 1.00 92.62 212 PHE A C 1
ATOM 1730 O O . PHE A 1 212 ? 19.101 15.040 -18.848 1.00 92.62 212 PHE A O 1
ATOM 1737 N N . ILE A 1 213 ? 18.341 15.550 -16.804 1.00 94.38 213 ILE A N 1
ATOM 1738 C CA . ILE A 1 213 ? 19.413 16.502 -16.478 1.00 94.38 213 ILE A CA 1
ATOM 1739 C C . ILE A 1 213 ? 20.634 15.756 -15.930 1.00 94.38 213 ILE A C 1
ATOM 1741 O O . ILE A 1 213 ? 21.767 16.056 -16.300 1.00 94.38 213 ILE A O 1
ATOM 1745 N N . PHE A 1 214 ? 20.408 14.770 -15.062 1.00 93.56 214 PHE A N 1
ATOM 1746 C CA . PHE A 1 214 ? 21.464 13.986 -14.434 1.00 93.56 214 PHE A CA 1
ATOM 1747 C C . PHE A 1 214 ? 22.246 13.165 -15.457 1.00 93.56 214 PHE A C 1
ATOM 1749 O O . PHE A 1 214 ? 23.471 13.195 -15.432 1.00 93.56 214 PHE A O 1
ATOM 1756 N N . LEU A 1 215 ? 21.565 12.465 -16.367 1.00 92.00 215 LEU A N 1
ATOM 1757 C CA . LEU A 1 215 ? 22.194 11.519 -17.286 1.00 92.00 215 LEU A CA 1
ATOM 1758 C C . LEU A 1 215 ? 23.285 12.166 -18.175 1.00 92.00 215 LEU A C 1
ATOM 1760 O O . LEU A 1 215 ? 24.393 11.631 -18.197 1.00 92.00 215 LEU A O 1
ATOM 1764 N N . PRO A 1 216 ? 23.068 13.322 -18.840 1.00 92.19 216 PRO A N 1
ATOM 1765 C CA . PRO A 1 216 ? 24.119 14.022 -19.580 1.00 92.19 216 PRO A CA 1
ATOM 1766 C C . PRO A 1 216 ? 25.290 14.490 -18.715 1.00 92.19 216 PRO A C 1
ATOM 1768 O O . PRO A 1 216 ? 26.446 14.340 -19.109 1.00 92.19 216 PRO A O 1
ATOM 1771 N N . ILE A 1 217 ? 24.999 15.051 -17.535 1.00 91.88 217 ILE A N 1
ATOM 1772 C CA . ILE A 1 217 ? 26.025 15.545 -16.606 1.00 91.88 217 ILE A CA 1
ATOM 1773 C C . ILE A 1 217 ? 26.887 14.376 -16.127 1.00 91.88 217 ILE A C 1
ATOM 1775 O O . ILE A 1 217 ? 28.113 14.464 -16.142 1.00 91.88 217 ILE A O 1
ATOM 1779 N N . TYR A 1 218 ? 26.247 13.271 -15.751 1.00 91.06 218 TYR A N 1
ATOM 1780 C CA . TYR A 1 218 ? 26.895 12.065 -15.264 1.00 91.06 218 TYR A CA 1
ATOM 1781 C C . TYR A 1 218 ? 27.736 11.404 -16.360 1.00 91.06 218 TYR A C 1
ATOM 1783 O O . TYR A 1 218 ? 28.934 11.222 -16.171 1.00 91.06 218 TYR A O 1
ATOM 1791 N N . ALA A 1 219 ? 27.169 11.159 -17.545 1.00 89.44 219 ALA A N 1
ATOM 1792 C CA . ALA A 1 219 ? 27.886 10.545 -18.665 1.00 89.44 219 ALA A CA 1
ATOM 1793 C C . ALA A 1 219 ? 29.069 11.393 -19.179 1.00 89.44 219 ALA A C 1
ATOM 1795 O O . ALA A 1 219 ? 30.024 10.852 -19.732 1.00 89.44 219 ALA A O 1
ATOM 1796 N N . PHE A 1 220 ? 29.039 12.720 -18.996 1.00 88.19 220 PHE A N 1
ATOM 1797 C CA . PHE A 1 220 ? 30.155 13.599 -19.355 1.00 88.19 220 PHE A CA 1
ATOM 1798 C C . PHE A 1 220 ? 31.214 13.704 -18.245 1.00 88.19 220 PHE A C 1
ATOM 1800 O O . PHE A 1 220 ? 32.414 13.646 -18.529 1.00 88.19 220 PHE A O 1
ATOM 1807 N N . ALA A 1 221 ? 30.803 13.906 -16.993 1.00 89.00 221 ALA A N 1
ATOM 1808 C CA . ALA A 1 221 ? 31.723 14.179 -15.891 1.00 89.00 221 ALA A CA 1
ATOM 1809 C C . ALA A 1 221 ? 32.363 12.905 -15.325 1.00 89.00 221 ALA A C 1
ATOM 1811 O O . ALA A 1 221 ? 33.556 12.915 -15.031 1.00 89.00 221 ALA A O 1
ATOM 1812 N N . ALA A 1 222 ? 31.597 11.818 -15.197 1.00 86.44 222 ALA A N 1
ATOM 1813 C CA . ALA A 1 222 ? 32.034 10.600 -14.522 1.00 86.44 222 ALA A CA 1
ATOM 1814 C C . ALA A 1 222 ? 33.265 9.957 -15.203 1.00 86.44 222 ALA A C 1
ATOM 1816 O O . ALA A 1 222 ? 34.299 9.847 -14.532 1.00 86.44 222 ALA A O 1
ATOM 1817 N N . PRO A 1 223 ? 33.270 9.684 -16.528 1.00 86.81 223 PRO A N 1
ATOM 1818 C CA . PRO A 1 223 ? 34.432 9.066 -17.175 1.00 86.81 223 PRO A CA 1
ATOM 1819 C C . PRO A 1 223 ? 35.706 9.919 -17.098 1.00 86.81 223 PRO A C 1
ATOM 1821 O O . PRO A 1 223 ? 36.809 9.392 -17.013 1.00 86.81 223 PRO A O 1
ATOM 1824 N N . ARG A 1 224 ? 35.573 11.254 -17.072 1.00 85.25 224 ARG A N 1
ATOM 1825 C CA . ARG A 1 224 ? 36.717 12.177 -16.936 1.00 85.25 224 ARG A CA 1
ATOM 1826 C C . ARG A 1 224 ? 37.342 12.161 -15.545 1.00 85.25 224 ARG A C 1
ATOM 1828 O O . ARG A 1 224 ? 38.503 12.528 -15.401 1.00 85.25 224 ARG A O 1
ATOM 1835 N N . LEU A 1 225 ? 36.569 11.769 -14.537 1.00 85.25 225 LEU A N 1
ATOM 1836 C CA . LEU A 1 225 ? 37.005 11.648 -13.149 1.00 85.25 225 LEU A CA 1
ATOM 1837 C C . LEU A 1 225 ? 37.514 10.231 -12.820 1.00 85.25 225 LEU A C 1
ATOM 1839 O O . LEU A 1 225 ? 37.833 9.970 -11.664 1.00 85.25 225 LEU A O 1
ATOM 1843 N N . GLY A 1 226 ? 37.592 9.326 -13.808 1.00 80.69 226 GLY A N 1
ATOM 1844 C CA . GLY A 1 226 ? 38.004 7.928 -13.611 1.00 80.69 226 GLY A CA 1
ATOM 1845 C C . GLY A 1 226 ? 36.965 7.084 -12.866 1.00 80.69 226 GLY A C 1
ATOM 1846 O O . GLY A 1 226 ? 37.293 6.076 -12.249 1.00 80.69 226 GLY A O 1
ATOM 1847 N N . PHE A 1 227 ? 35.708 7.524 -12.873 1.00 75.50 227 PHE A N 1
ATOM 1848 C CA . PHE A 1 227 ? 34.601 6.912 -12.153 1.00 75.50 227 PHE A CA 1
ATOM 1849 C C . PHE A 1 227 ? 33.501 6.553 -13.166 1.00 75.50 227 PHE A C 1
ATOM 1851 O O . PHE A 1 227 ? 33.102 7.399 -13.954 1.00 75.50 227 PHE A O 1
ATOM 1858 N N . SER A 1 228 ? 33.012 5.305 -13.190 1.00 80.69 228 SER A N 1
ATOM 1859 C CA . SER A 1 228 ? 32.006 4.836 -14.170 1.00 80.69 228 SER A CA 1
ATOM 1860 C C . SER A 1 228 ? 32.417 5.048 -15.648 1.00 80.69 228 SER A C 1
ATOM 1862 O O . SER A 1 228 ? 31.732 5.725 -16.422 1.00 80.69 228 SER A O 1
ATOM 1864 N N . GLU A 1 229 ? 33.523 4.425 -16.074 1.00 82.00 229 GLU A N 1
ATOM 1865 C CA . GLU A 1 229 ? 34.000 4.454 -17.475 1.00 82.00 229 GLU A CA 1
ATOM 1866 C C . GLU A 1 229 ? 33.016 3.812 -18.478 1.00 82.00 229 GLU A C 1
ATOM 1868 O O . GLU A 1 229 ? 33.082 4.068 -19.681 1.00 82.00 229 GLU A O 1
ATOM 1873 N N . GLU A 1 230 ? 32.049 3.043 -17.973 1.00 85.19 230 GLU A N 1
ATOM 1874 C CA . GLU A 1 230 ? 30.990 2.335 -18.705 1.00 85.19 230 GLU A CA 1
ATOM 1875 C C . GLU A 1 230 ? 30.086 3.260 -19.542 1.00 85.19 230 GLU A C 1
ATOM 1877 O O . GLU A 1 230 ? 29.551 2.846 -20.570 1.00 85.19 230 GLU A O 1
ATOM 1882 N N . TYR A 1 231 ? 29.956 4.536 -19.155 1.00 87.31 231 TYR A N 1
ATOM 1883 C CA . TYR A 1 231 ? 29.164 5.537 -19.885 1.00 87.31 231 TYR A CA 1
ATOM 1884 C C . TYR A 1 231 ? 29.941 6.376 -20.898 1.00 87.31 231 TYR A C 1
ATOM 1886 O O . TYR A 1 231 ? 29.386 7.307 -21.496 1.00 87.31 231 TYR A O 1
ATOM 1894 N N . THR A 1 232 ? 31.199 6.030 -21.162 1.00 84.31 232 THR A N 1
ATOM 1895 C CA . THR A 1 232 ? 31.998 6.702 -22.188 1.00 84.31 232 THR A CA 1
ATOM 1896 C C . THR A 1 232 ? 31.320 6.586 -23.556 1.00 84.31 232 THR A C 1
ATOM 1898 O O . THR A 1 232 ? 31.083 5.493 -24.056 1.00 84.31 232 THR A O 1
ATOM 1901 N N . ASN A 1 233 ? 31.005 7.727 -24.177 1.00 83.69 233 ASN A N 1
ATOM 1902 C CA . ASN A 1 233 ? 30.337 7.829 -25.485 1.00 83.69 233 ASN A CA 1
ATOM 1903 C C . ASN A 1 233 ? 28.929 7.198 -25.590 1.00 83.69 233 ASN A C 1
ATOM 1905 O O . ASN A 1 233 ? 28.386 7.129 -26.691 1.00 83.69 233 ASN A O 1
ATOM 1909 N N . VAL A 1 234 ? 28.288 6.827 -24.476 1.00 86.88 234 VAL A N 1
ATOM 1910 C CA . VAL A 1 234 ? 26.916 6.273 -24.475 1.00 86.88 234 VAL A CA 1
ATOM 1911 C C . VAL A 1 234 ? 25.869 7.346 -24.791 1.00 86.88 234 VAL A C 1
ATOM 1913 O O . VAL A 1 234 ? 24.930 7.104 -25.543 1.00 86.88 234 VAL A O 1
ATOM 1916 N N . LEU A 1 235 ? 26.039 8.558 -24.255 1.00 88.31 235 LEU A N 1
ATOM 1917 C CA . LEU A 1 235 ? 25.067 9.650 -24.379 1.00 88.31 235 LEU A CA 1
ATOM 1918 C C . LEU A 1 235 ? 24.734 10.081 -25.826 1.00 88.31 235 LEU A C 1
ATOM 1920 O O . LEU A 1 235 ? 23.543 10.171 -26.130 1.00 88.31 235 LEU A O 1
ATOM 1924 N N . PRO A 1 236 ? 25.708 10.375 -26.717 1.00 86.06 236 PRO A N 1
ATOM 1925 C CA . PRO A 1 236 ? 25.396 10.805 -28.082 1.00 86.06 236 PRO A CA 1
ATOM 1926 C C . PRO A 1 236 ? 24.686 9.713 -28.890 1.00 86.06 236 PRO A C 1
ATOM 1928 O O . PRO A 1 236 ? 23.810 10.029 -29.690 1.00 86.06 236 PRO A O 1
ATOM 1931 N N . VAL A 1 237 ? 25.016 8.443 -28.637 1.00 86.12 237 VAL A N 1
ATOM 1932 C CA . VAL A 1 237 ? 24.352 7.291 -29.259 1.00 86.12 237 VAL A CA 1
ATOM 1933 C C . VAL A 1 237 ? 22.916 7.164 -28.756 1.00 86.12 237 VAL A C 1
ATOM 1935 O O . VAL A 1 237 ? 21.985 7.119 -29.551 1.00 86.12 237 VAL A O 1
ATOM 1938 N N . LEU A 1 238 ? 22.726 7.178 -27.435 1.00 88.69 238 LEU A N 1
ATOM 1939 C CA . LEU A 1 238 ? 21.421 7.001 -26.803 1.00 88.69 238 LEU A CA 1
ATOM 1940 C C . LEU A 1 238 ? 20.435 8.117 -27.174 1.00 88.69 238 LEU A C 1
ATOM 1942 O O . LEU A 1 238 ? 19.300 7.843 -27.545 1.00 88.69 238 LEU A O 1
ATOM 1946 N N . MET A 1 239 ? 20.856 9.381 -27.066 1.00 87.50 239 MET A N 1
ATOM 1947 C CA . MET A 1 239 ? 19.975 10.531 -27.310 1.00 87.50 239 MET A CA 1
ATOM 1948 C C . MET A 1 239 ? 19.703 10.760 -28.800 1.00 87.50 239 MET A C 1
ATOM 1950 O O . MET A 1 239 ? 18.660 11.324 -29.139 1.00 87.50 239 MET A O 1
ATOM 1954 N N . GLY A 1 240 ? 20.635 10.349 -29.668 1.00 85.75 240 GLY A N 1
ATOM 1955 C CA . GLY A 1 240 ? 20.515 10.459 -31.120 1.00 85.75 240 GLY A CA 1
ATOM 1956 C C . GLY A 1 240 ? 19.660 9.364 -31.759 1.00 85.75 240 GLY A C 1
ATOM 1957 O O . GLY A 1 240 ? 19.144 9.579 -32.853 1.00 85.75 240 GLY A O 1
ATOM 1958 N N . ASP A 1 241 ? 19.482 8.221 -31.090 1.00 86.56 241 ASP A N 1
ATOM 1959 C CA . ASP A 1 241 ? 18.714 7.095 -31.618 1.00 86.56 241 ASP A CA 1
ATOM 1960 C C . ASP A 1 241 ? 17.189 7.304 -31.456 1.00 86.56 241 ASP A C 1
ATOM 1962 O O . ASP A 1 241 ? 16.679 7.403 -30.333 1.00 86.56 241 ASP A O 1
ATOM 1966 N N . PRO A 1 242 ? 16.405 7.340 -32.553 1.00 87.62 242 PRO A N 1
ATOM 1967 C CA . PRO A 1 242 ? 14.947 7.415 -32.478 1.00 87.62 242 PRO A CA 1
ATOM 1968 C C . PRO A 1 242 ? 14.309 6.210 -31.773 1.00 87.62 242 PRO A C 1
ATOM 1970 O O . PRO A 1 242 ? 13.262 6.362 -31.131 1.00 87.62 242 PRO A O 1
ATOM 1973 N N . ASN A 1 243 ? 14.930 5.026 -31.858 1.00 87.12 243 ASN A N 1
ATOM 1974 C CA . ASN A 1 243 ? 14.404 3.812 -31.231 1.00 87.12 243 ASN A CA 1
ATOM 1975 C C . ASN A 1 243 ? 14.395 3.936 -29.707 1.00 87.12 243 ASN A C 1
ATOM 1977 O O . ASN A 1 243 ? 13.429 3.513 -29.067 1.00 87.12 243 ASN A O 1
ATOM 1981 N N . PHE A 1 244 ? 15.404 4.593 -29.125 1.00 89.88 244 PHE A N 1
ATOM 1982 C CA . PHE A 1 244 ? 15.444 4.898 -27.696 1.00 89.88 244 PHE A CA 1
ATOM 1983 C C . PHE A 1 244 ? 14.218 5.704 -27.248 1.00 89.88 244 PHE A C 1
ATOM 1985 O O . PHE A 1 244 ? 13.557 5.325 -26.278 1.00 89.88 244 PHE A O 1
ATOM 1992 N N . TRP A 1 245 ? 13.874 6.789 -27.945 1.00 91.19 245 TRP A N 1
ATOM 1993 C CA . TRP A 1 245 ? 12.739 7.643 -27.573 1.00 91.19 245 TRP A CA 1
ATOM 1994 C C . TRP A 1 245 ? 11.399 6.923 -27.726 1.00 91.19 245 TRP A C 1
ATOM 1996 O O . TRP A 1 245 ? 10.565 6.973 -26.817 1.00 91.19 245 TRP A O 1
ATOM 2006 N N . LEU A 1 246 ? 11.204 6.215 -28.843 1.00 91.50 246 LEU A N 1
ATOM 2007 C CA . LEU A 1 246 ? 9.981 5.454 -29.099 1.00 91.50 246 LEU A CA 1
ATOM 2008 C C . LEU A 1 246 ? 9.793 4.347 -28.052 1.00 91.50 246 LEU A C 1
ATOM 2010 O O . LEU A 1 246 ? 8.705 4.205 -27.487 1.00 91.50 246 LEU A O 1
ATOM 2014 N N . MET A 1 247 ? 10.858 3.599 -27.756 1.00 91.81 247 MET A N 1
ATOM 2015 C CA . MET A 1 247 ? 10.850 2.537 -26.754 1.00 91.81 247 MET A CA 1
ATOM 2016 C C . MET A 1 247 ? 10.574 3.089 -25.353 1.00 91.81 247 MET A C 1
ATOM 2018 O O . MET A 1 247 ? 9.679 2.597 -24.662 1.00 91.81 247 MET A O 1
ATOM 2022 N N . SER A 1 248 ? 11.349 4.090 -24.928 1.00 91.25 248 SER A N 1
ATOM 2023 C CA . SER A 1 248 ? 11.387 4.539 -23.534 1.00 91.25 248 SER A CA 1
ATOM 2024 C C . SER A 1 248 ? 10.220 5.437 -23.134 1.00 91.25 248 SER A C 1
ATOM 2026 O O . SER A 1 248 ? 9.770 5.340 -21.994 1.00 91.25 248 SER A O 1
ATOM 2028 N N . MET A 1 249 ? 9.704 6.282 -24.035 1.00 90.56 249 MET A N 1
ATOM 2029 C CA . MET A 1 249 ? 8.602 7.201 -23.716 1.00 90.56 249 MET A CA 1
ATOM 2030 C C . MET A 1 249 ? 7.225 6.637 -24.059 1.00 90.56 249 MET A C 1
ATOM 2032 O O . MET A 1 249 ? 6.260 6.941 -23.357 1.00 90.56 249 MET A O 1
ATOM 2036 N N . LEU A 1 250 ? 7.112 5.841 -25.129 1.00 90.12 250 LEU A N 1
ATOM 2037 C CA . LEU A 1 250 ? 5.812 5.456 -25.680 1.00 90.12 250 LEU A CA 1
ATOM 2038 C C . LEU A 1 250 ? 5.543 3.956 -25.576 1.00 90.12 250 LEU A C 1
ATOM 2040 O O . LEU A 1 250 ? 4.584 3.563 -24.913 1.00 90.12 250 LEU A O 1
ATOM 2044 N N . ALA A 1 251 ? 6.361 3.122 -26.219 1.00 92.75 251 ALA A N 1
ATOM 2045 C CA . ALA A 1 251 ? 6.046 1.708 -26.407 1.00 92.75 251 ALA A CA 1
ATOM 2046 C C . ALA A 1 251 ? 6.006 0.946 -25.076 1.00 92.75 251 ALA A C 1
ATOM 2048 O O . ALA A 1 251 ? 4.973 0.378 -24.723 1.00 92.75 251 ALA A O 1
ATOM 2049 N N . LEU A 1 252 ? 7.094 0.971 -24.300 1.00 94.25 252 LEU A N 1
ATOM 2050 C CA . LEU A 1 252 ? 7.173 0.205 -23.056 1.00 94.25 252 LEU A CA 1
ATOM 2051 C C . LEU A 1 252 ? 6.241 0.743 -21.956 1.00 94.25 252 LEU A C 1
ATOM 2053 O O . LEU A 1 252 ? 5.452 -0.051 -21.426 1.00 94.25 252 LEU A O 1
ATOM 2057 N N . PRO A 1 253 ? 6.234 2.057 -21.633 1.00 95.06 253 PRO A N 1
ATOM 2058 C CA . PRO A 1 253 ? 5.290 2.583 -20.652 1.00 95.06 253 PRO A CA 1
ATOM 2059 C C . PRO A 1 253 ? 3.838 2.409 -21.093 1.00 95.06 253 PRO A C 1
ATOM 2061 O O . PRO A 1 253 ? 2.995 2.056 -20.271 1.00 95.06 253 PRO A O 1
ATOM 2064 N N . GLY A 1 254 ? 3.540 2.609 -22.380 1.00 94.56 254 GLY A N 1
ATOM 2065 C CA . GLY A 1 254 ? 2.205 2.415 -22.938 1.00 94.56 254 GLY A CA 1
ATOM 2066 C C . GLY A 1 254 ? 1.711 0.985 -22.740 1.00 94.56 254 GLY A C 1
ATOM 2067 O O . GLY A 1 254 ? 0.661 0.782 -22.133 1.00 94.56 254 GLY A O 1
ATOM 2068 N N . LEU A 1 255 ? 2.490 -0.012 -23.168 1.00 94.56 255 LEU A N 1
ATOM 2069 C CA . LEU A 1 255 ? 2.122 -1.427 -23.045 1.00 94.56 255 LEU A CA 1
ATOM 2070 C C . LEU A 1 255 ? 1.913 -1.857 -21.586 1.00 94.56 255 LEU A C 1
ATOM 2072 O O . LEU A 1 255 ? 0.923 -2.525 -21.279 1.00 94.56 255 LEU A O 1
ATOM 2076 N N . CYS A 1 256 ? 2.790 -1.432 -20.673 1.00 95.00 256 CYS A N 1
ATOM 2077 C CA . CYS A 1 256 ? 2.651 -1.751 -19.251 1.00 95.00 256 CYS A CA 1
ATOM 2078 C C . CYS A 1 256 ? 1.408 -1.079 -18.641 1.00 95.00 256 CYS A C 1
ATOM 2080 O O . CYS A 1 256 ? 0.587 -1.718 -17.976 1.00 95.00 256 CYS A O 1
ATOM 2082 N N . LEU A 1 257 ? 1.229 0.222 -18.883 1.00 95.88 257 LEU A N 1
ATOM 2083 C CA . LEU A 1 257 ? 0.188 1.013 -18.223 1.00 95.88 257 LEU A CA 1
ATOM 2084 C C . LEU A 1 257 ? -1.209 0.793 -18.807 1.00 95.88 257 LEU A C 1
ATOM 2086 O O . LEU A 1 257 ? -2.181 0.972 -18.073 1.00 95.88 257 LEU A O 1
ATOM 2090 N N . VAL A 1 258 ? -1.342 0.374 -20.070 1.00 95.62 258 VAL A N 1
ATOM 2091 C CA . VAL A 1 258 ? -2.647 0.092 -20.700 1.00 95.62 258 VAL A CA 1
ATOM 2092 C C . VAL A 1 258 ? -3.430 -0.947 -19.904 1.00 95.62 258 VAL A C 1
ATOM 2094 O O . VAL A 1 258 ? -4.603 -0.728 -19.593 1.00 95.62 258 VAL A O 1
ATOM 2097 N N . ARG A 1 259 ? -2.780 -2.042 -19.495 1.00 94.44 259 ARG A N 1
ATOM 2098 C CA . ARG A 1 259 ? -3.419 -3.076 -18.671 1.00 94.44 259 ARG A CA 1
ATOM 2099 C C . ARG A 1 259 ? -3.907 -2.502 -17.343 1.00 94.44 259 ARG A C 1
ATOM 2101 O O . ARG A 1 259 ? -5.021 -2.788 -16.905 1.00 94.44 259 ARG A O 1
ATOM 2108 N N . ASP A 1 260 ? -3.081 -1.691 -16.692 1.00 94.88 260 ASP A N 1
ATOM 2109 C CA . ASP A 1 260 ? -3.401 -1.105 -15.390 1.00 94.88 260 ASP A CA 1
ATOM 2110 C C . ASP A 1 260 ? -4.500 -0.047 -15.464 1.00 94.88 260 ASP A C 1
ATOM 2112 O O . ASP A 1 260 ? -5.329 0.060 -14.554 1.00 94.88 260 ASP A O 1
ATOM 2116 N N . PHE A 1 261 ? -4.532 0.709 -16.556 1.00 95.81 261 PHE A N 1
ATOM 2117 C CA . PHE A 1 261 ? -5.594 1.650 -16.865 1.00 95.81 261 PHE A CA 1
ATOM 2118 C C . PHE A 1 261 ? -6.915 0.921 -17.104 1.00 95.81 261 PHE A C 1
ATOM 2120 O O . PHE A 1 261 ? -7.911 1.256 -16.460 1.00 95.81 261 PHE A O 1
ATOM 2127 N N . ALA A 1 262 ? -6.907 -0.125 -17.934 1.00 95.75 262 ALA A N 1
ATOM 2128 C CA . ALA A 1 262 ? -8.075 -0.960 -18.194 1.00 95.75 262 ALA A CA 1
ATOM 2129 C C . ALA A 1 262 ? -8.610 -1.598 -16.904 1.00 95.75 262 ALA A C 1
ATOM 2131 O O . ALA A 1 262 ? -9.808 -1.531 -16.631 1.00 95.75 262 ALA A O 1
ATOM 2132 N N . TRP A 1 263 ? -7.729 -2.131 -16.051 1.00 94.00 263 TRP A N 1
ATOM 2133 C CA . TRP A 1 263 ? -8.113 -2.681 -14.750 1.00 94.00 263 TRP A CA 1
ATOM 2134 C C . TRP A 1 263 ? -8.714 -1.623 -13.817 1.00 94.00 263 TRP A C 1
ATOM 2136 O O . TRP A 1 263 ? -9.760 -1.854 -13.204 1.00 94.00 263 TRP A O 1
ATOM 2146 N N . LYS A 1 264 ? -8.084 -0.444 -13.705 1.00 93.69 264 LYS A N 1
ATOM 2147 C CA . LYS A 1 264 ? -8.599 0.658 -12.876 1.00 93.69 264 LYS A CA 1
ATOM 2148 C C . LYS A 1 264 ? -9.973 1.118 -13.366 1.00 93.69 264 LYS A C 1
ATOM 2150 O O . LYS A 1 264 ? -10.856 1.353 -12.541 1.00 93.69 264 LYS A O 1
ATOM 2155 N N . TYR A 1 265 ? -10.151 1.223 -14.680 1.00 94.75 265 TYR A N 1
ATOM 2156 C CA . TYR A 1 265 ? -11.420 1.569 -15.310 1.00 94.75 265 TYR A CA 1
ATOM 2157 C C . TYR A 1 265 ? -12.491 0.508 -15.032 1.00 94.75 265 TYR A C 1
ATOM 2159 O O . TYR A 1 265 ? -13.533 0.834 -14.466 1.00 94.75 265 TYR A O 1
ATOM 2167 N N . ALA A 1 266 ? -12.207 -0.767 -15.316 1.00 95.44 266 ALA A N 1
ATOM 2168 C CA . ALA A 1 266 ? -13.138 -1.873 -15.103 1.00 95.44 266 ALA A CA 1
ATOM 2169 C C . ALA A 1 266 ? -13.561 -1.998 -13.633 1.00 95.44 266 ALA A C 1
ATOM 2171 O O . ALA A 1 266 ? -14.747 -2.134 -13.336 1.00 95.44 266 ALA A O 1
ATOM 2172 N N . LYS A 1 267 ? -12.615 -1.870 -12.693 1.00 92.38 267 LYS A N 1
ATOM 2173 C CA . LYS A 1 267 ? -12.917 -1.887 -11.256 1.00 92.38 267 LYS A CA 1
ATOM 2174 C C . LYS A 1 267 ? -13.808 -0.718 -10.842 1.00 92.38 267 LYS A C 1
ATOM 2176 O O . LYS A 1 267 ? -14.646 -0.882 -9.964 1.00 92.38 267 LYS A O 1
ATOM 2181 N N . ARG A 1 268 ? -13.627 0.463 -11.434 1.00 92.38 268 ARG A N 1
ATOM 2182 C CA . ARG A 1 268 ? -14.450 1.632 -11.108 1.00 92.38 268 ARG A CA 1
ATOM 2183 C C . ARG A 1 268 ? -15.852 1.545 -11.716 1.00 92.38 268 ARG A C 1
ATOM 2185 O O . ARG A 1 268 ? -16.792 1.944 -11.046 1.00 92.38 268 ARG A O 1
ATOM 2192 N N . MET A 1 269 ? -15.972 1.009 -12.929 1.00 93.62 269 MET A N 1
ATOM 2193 C CA . MET A 1 269 ? -17.229 0.929 -13.678 1.00 93.62 269 MET A CA 1
ATOM 2194 C C . MET A 1 269 ? -18.110 -0.251 -13.245 1.00 93.62 269 MET A C 1
ATOM 2196 O O . MET A 1 269 ? -19.290 -0.066 -12.970 1.00 93.62 269 MET A O 1
ATOM 2200 N N . TYR A 1 270 ? -17.545 -1.460 -13.163 1.00 94.75 270 TYR A N 1
ATOM 2201 C CA . TYR A 1 270 ? -18.317 -2.691 -12.940 1.00 94.75 270 TYR A CA 1
ATOM 2202 C C . TYR A 1 270 ? -18.378 -3.123 -11.471 1.00 94.75 270 TYR A C 1
ATOM 2204 O O . TYR A 1 270 ? -19.344 -3.757 -11.058 1.00 94.75 270 TYR A O 1
ATOM 2212 N N . PHE A 1 271 ? -17.368 -2.774 -10.666 1.00 93.56 271 PHE A N 1
ATOM 2213 C CA . PHE A 1 271 ? -17.273 -3.186 -9.259 1.00 93.56 271 PHE A CA 1
ATOM 2214 C C . PHE A 1 271 ? -16.986 -2.000 -8.315 1.00 93.56 271 PHE A C 1
ATOM 2216 O O . PHE A 1 271 ? -15.971 -2.002 -7.599 1.00 93.56 271 PHE A O 1
ATOM 2223 N N . PRO A 1 272 ? -17.848 -0.961 -8.298 1.00 93.19 272 PRO A N 1
ATOM 2224 C CA . PRO A 1 272 ? -17.634 0.213 -7.464 1.00 93.19 272 PRO A CA 1
ATOM 2225 C C . PRO A 1 272 ? -17.666 -0.142 -5.969 1.00 93.19 272 PRO A C 1
ATOM 2227 O O . PRO A 1 272 ? -18.421 -0.993 -5.508 1.00 93.19 272 PRO A O 1
ATOM 2230 N N . GLN A 1 273 ? -16.818 0.531 -5.189 1.00 90.50 273 GLN A N 1
ATOM 2231 C CA . GLN A 1 273 ? -16.800 0.435 -3.730 1.00 90.50 273 GLN A CA 1
ATOM 2232 C C . GLN A 1 273 ? -17.477 1.673 -3.142 1.00 90.50 273 GLN A C 1
ATOM 2234 O O . GLN A 1 273 ? -17.580 2.699 -3.811 1.00 90.50 273 GLN A O 1
ATOM 2239 N N . SER A 1 274 ? -17.883 1.625 -1.870 1.00 90.94 274 SER A N 1
ATOM 2240 C CA . SER A 1 274 ? -18.640 2.712 -1.229 1.00 90.94 274 SER A CA 1
ATOM 2241 C C . SER A 1 274 ? -17.974 4.089 -1.359 1.00 90.94 274 SER A C 1
ATOM 2243 O O . SER A 1 274 ? -18.662 5.090 -1.531 1.00 90.94 274 SER A O 1
ATOM 2245 N N . TYR A 1 275 ? -16.637 4.161 -1.341 1.00 91.12 275 TYR A N 1
ATOM 2246 C CA . TYR A 1 275 ? -15.932 5.432 -1.523 1.00 91.12 275 TYR A CA 1
ATOM 2247 C C . TYR A 1 275 ? -15.927 5.935 -2.979 1.00 91.12 275 TYR A C 1
ATOM 2249 O O . TYR A 1 275 ? -15.787 7.138 -3.175 1.00 91.12 275 TYR A O 1
ATOM 2257 N N . HIS A 1 276 ? -16.098 5.074 -3.993 1.00 93.12 276 HIS A N 1
ATOM 2258 C CA . HIS A 1 276 ? -16.227 5.505 -5.393 1.00 93.12 276 HIS A CA 1
ATOM 2259 C C . HIS A 1 276 ? -17.528 6.291 -5.605 1.00 93.12 276 HIS A C 1
ATOM 2261 O O . HIS A 1 276 ? -17.490 7.366 -6.197 1.00 93.12 276 HIS A O 1
ATOM 2267 N N . HIS A 1 277 ? -18.640 5.837 -5.020 1.00 91.38 277 HIS A N 1
ATOM 2268 C CA . HIS A 1 277 ? -19.902 6.584 -5.052 1.00 91.38 277 HIS A CA 1
ATOM 2269 C C . HIS A 1 277 ? -19.779 7.948 -4.364 1.00 91.38 277 HIS A C 1
ATOM 2271 O O . HIS A 1 277 ? -20.239 8.960 -4.883 1.00 91.38 277 HIS A O 1
ATOM 2277 N N . VAL A 1 278 ? -19.082 8.017 -3.225 1.00 91.38 278 VAL A N 1
ATOM 2278 C CA . VAL A 1 278 ? -18.851 9.295 -2.526 1.00 91.38 278 VAL A CA 1
ATOM 2279 C C . VAL A 1 278 ? -17.951 10.233 -3.339 1.00 91.38 278 VAL A C 1
ATOM 2281 O O . VAL A 1 278 ? -18.157 11.445 -3.331 1.00 91.38 278 VAL A O 1
ATOM 2284 N N . GLN A 1 279 ? -16.981 9.697 -4.085 1.00 92.06 279 GLN A N 1
ATOM 2285 C CA . GLN A 1 279 ? -16.181 10.487 -5.026 1.00 92.06 279 GLN A CA 1
ATOM 2286 C C . GLN A 1 279 ? -17.024 11.051 -6.176 1.00 92.06 279 GLN A C 1
ATOM 2288 O O . GLN A 1 279 ? -16.771 12.172 -6.614 1.00 92.06 279 GLN A O 1
ATOM 2293 N N . GLU A 1 280 ? -18.014 10.307 -6.663 1.00 91.38 280 GLU A N 1
ATOM 2294 C CA . GLU A 1 280 ? -18.946 10.775 -7.696 1.00 91.38 280 GLU A CA 1
ATOM 2295 C C . GLU A 1 280 ? -19.863 11.873 -7.157 1.00 91.38 280 GLU A C 1
ATOM 2297 O O . GLU A 1 280 ? -19.946 12.938 -7.767 1.00 91.38 280 GLU A O 1
ATOM 2302 N N . ILE A 1 281 ? -20.438 11.687 -5.965 1.00 90.25 281 ILE A N 1
ATOM 2303 C CA . ILE A 1 281 ? -21.212 12.726 -5.265 1.00 90.25 281 ILE A CA 1
ATOM 2304 C C . ILE A 1 281 ? -20.371 13.997 -5.099 1.00 90.25 281 ILE A C 1
ATOM 2306 O O . ILE A 1 281 ? -20.843 15.096 -5.387 1.00 90.25 281 ILE A O 1
ATOM 2310 N N . GLN A 1 282 ? -19.096 13.858 -4.712 1.00 89.31 282 GLN A N 1
ATOM 2311 C CA . GLN A 1 282 ? -18.164 14.983 -4.606 1.00 89.31 282 GLN A CA 1
ATOM 2312 C C . GLN A 1 282 ? -17.933 15.683 -5.949 1.00 89.31 282 GLN A C 1
ATOM 2314 O O . GLN A 1 282 ? -17.851 16.909 -5.994 1.00 89.31 282 GLN A O 1
ATOM 2319 N N . LYS A 1 283 ? -17.763 14.917 -7.032 1.00 89.75 283 LYS A N 1
ATOM 2320 C CA . LYS A 1 283 ? -17.420 15.448 -8.356 1.00 89.75 283 LYS A CA 1
ATOM 2321 C C . LYS A 1 283 ? -18.597 16.167 -9.010 1.00 89.75 283 LYS A C 1
ATOM 2323 O O . LYS A 1 283 ? -18.382 17.215 -9.612 1.00 89.75 283 LYS A O 1
ATOM 2328 N N . TYR A 1 284 ? -19.799 15.613 -8.886 1.00 89.75 284 TYR A N 1
ATOM 2329 C CA . TYR A 1 284 ? -21.026 16.170 -9.460 1.00 89.75 284 TYR A CA 1
ATOM 2330 C C . TYR A 1 284 ? -21.760 17.120 -8.507 1.00 89.75 284 TYR A C 1
ATOM 2332 O O . TYR A 1 284 ? -22.764 17.709 -8.893 1.00 89.75 284 TYR A O 1
ATOM 2340 N N . ASN A 1 285 ? -21.252 17.291 -7.280 1.00 85.56 285 ASN A N 1
ATOM 2341 C CA . ASN A 1 285 ? -21.853 18.111 -6.228 1.00 85.56 285 ASN A CA 1
ATOM 2342 C C . ASN A 1 285 ? -23.352 17.811 -6.043 1.00 85.56 285 ASN A C 1
ATOM 2344 O O . ASN A 1 285 ? -24.178 18.720 -5.949 1.00 85.56 285 ASN A O 1
ATOM 2348 N N . ILE A 1 286 ? -23.698 16.520 -6.042 1.00 82.25 286 ILE A N 1
ATOM 2349 C CA . ILE A 1 286 ? -25.082 16.063 -5.906 1.00 82.25 286 ILE A CA 1
ATOM 2350 C C . ILE A 1 286 ? -25.569 16.476 -4.518 1.00 82.25 286 ILE A C 1
ATOM 2352 O O . ILE A 1 286 ? -24.909 16.221 -3.508 1.00 82.25 286 ILE A O 1
ATOM 2356 N N . GLN A 1 287 ? -26.717 17.148 -4.465 1.00 72.75 287 GLN A N 1
ATOM 2357 C CA . GLN A 1 287 ? -27.331 17.497 -3.194 1.00 72.75 287 GLN A CA 1
ATOM 2358 C C . GLN A 1 287 ? -27.843 16.221 -2.532 1.00 72.75 287 GLN A C 1
ATOM 2360 O O . GLN A 1 287 ? -28.853 15.654 -2.939 1.00 72.75 287 GLN A O 1
ATOM 2365 N N . ASP A 1 288 ? -27.141 15.764 -1.498 1.00 61.16 288 ASP A N 1
ATOM 2366 C CA . ASP A 1 288 ? -27.643 14.664 -0.686 1.00 61.16 288 ASP A CA 1
ATOM 2367 C C . ASP A 1 288 ? -28.882 15.137 0.078 1.00 61.16 288 ASP A C 1
ATOM 2369 O O . ASP A 1 288 ? -28.773 15.877 1.068 1.00 61.16 288 ASP A O 1
ATOM 2373 N N . TYR A 1 289 ? -30.052 14.677 -0.360 1.00 57.34 289 TYR A N 1
ATOM 2374 C CA . TYR A 1 289 ? -31.269 14.758 0.428 1.00 57.34 289 TYR A CA 1
ATOM 2375 C C . TYR A 1 289 ? -31.141 13.764 1.581 1.00 57.34 289 TYR A C 1
ATOM 2377 O O . TYR A 1 289 ? -31.478 12.586 1.480 1.00 57.34 289 TYR A O 1
ATOM 2385 N N . ARG A 1 290 ? -30.596 14.232 2.703 1.00 54.38 290 ARG A N 1
ATOM 2386 C CA . ARG A 1 290 ? -30.857 13.558 3.969 1.00 54.38 290 ARG A CA 1
ATOM 2387 C C . ARG A 1 290 ? -32.314 13.891 4.284 1.00 54.38 290 ARG A C 1
ATOM 2389 O O . ARG A 1 290 ? -32.582 15.087 4.416 1.00 54.38 290 ARG A O 1
ATOM 2396 N N . PRO A 1 291 ? -33.238 12.922 4.426 1.00 41.19 291 PRO A N 1
ATOM 2397 C CA . PRO A 1 291 ? -34.490 13.243 5.082 1.00 41.19 291 PRO A CA 1
ATOM 2398 C C . PRO A 1 291 ? -34.087 13.859 6.416 1.00 41.19 291 PRO A C 1
ATOM 2400 O O . PRO A 1 291 ? -33.309 13.262 7.173 1.00 41.19 291 PRO A O 1
ATOM 2403 N N . SER A 1 292 ? -34.491 15.109 6.652 1.00 40.72 292 SER A N 1
ATOM 2404 C CA . SER A 1 292 ? -34.409 15.655 7.993 1.00 40.72 292 SER A CA 1
ATOM 2405 C C . SER A 1 292 ? -35.067 14.599 8.862 1.00 40.72 292 SER A C 1
ATOM 2407 O O . SER A 1 292 ? -36.231 14.272 8.644 1.00 40.72 292 SER A O 1
ATOM 2409 N N . ILE A 1 293 ? -34.319 14.016 9.796 1.00 42.19 293 ILE A N 1
ATOM 2410 C CA . ILE A 1 293 ? -34.970 13.420 10.948 1.00 42.19 293 ILE A CA 1
ATOM 2411 C C . ILE A 1 293 ? -35.640 14.638 11.574 1.00 42.19 293 ILE A C 1
ATOM 2413 O O . ILE A 1 293 ? -34.981 15.432 12.252 1.00 42.19 293 ILE A O 1
ATOM 2417 N N . SER A 1 294 ? -36.903 14.880 11.206 1.00 34.19 294 SER A N 1
ATOM 2418 C CA . SER A 1 294 ? -37.761 15.741 11.986 1.00 34.19 294 SER A CA 1
ATOM 2419 C C . SER A 1 294 ? -37.644 15.183 13.393 1.00 34.19 294 SER A C 1
ATOM 2421 O O . SER A 1 294 ? -37.584 13.969 13.607 1.00 34.19 294 SER A O 1
ATOM 2423 N N . ARG A 1 295 ? -37.483 16.076 14.363 1.00 42.47 295 ARG A N 1
ATOM 2424 C CA . ARG A 1 295 ? -37.447 15.726 15.784 1.00 42.47 295 ARG A CA 1
ATOM 2425 C C . ARG A 1 295 ? -38.829 15.253 16.257 1.00 42.47 295 ARG A C 1
ATOM 2427 O O . ARG A 1 295 ? -39.296 15.661 17.313 1.00 42.47 295 ARG A O 1
ATOM 2434 N N . GLU A 1 296 ? -39.503 14.433 15.470 1.00 39.31 296 GLU A N 1
ATOM 2435 C CA . GLU A 1 296 ? -40.825 13.930 15.760 1.00 39.31 296 GLU A CA 1
ATOM 2436 C C . GLU A 1 296 ? -40.698 12.496 16.260 1.00 39.31 296 GLU A C 1
ATOM 2438 O O . GLU A 1 296 ? -40.166 11.608 15.599 1.00 39.31 296 GLU A O 1
ATOM 2443 N N . CYS A 1 297 ? -41.196 12.339 17.484 1.00 39.12 297 CYS A N 1
ATOM 2444 C CA . CYS A 1 297 ? -41.349 11.112 18.253 1.00 39.12 297 CYS A CA 1
ATOM 2445 C C . CYS A 1 297 ? -40.097 10.525 18.926 1.00 39.12 297 CYS A C 1
ATOM 2447 O O . CYS A 1 297 ? -39.787 9.347 18.805 1.00 39.12 297 CYS A O 1
ATOM 2449 N N . ALA A 1 298 ? -39.501 11.317 19.823 1.00 37.19 298 ALA A N 1
ATOM 2450 C CA . ALA A 1 298 ? -39.259 10.832 21.189 1.00 37.19 298 ALA A CA 1
ATOM 2451 C C . ALA A 1 298 ? -40.420 11.288 22.099 1.00 37.19 298 ALA A C 1
ATOM 2453 O O . ALA A 1 298 ? -40.223 11.953 23.110 1.00 37.19 298 ALA A O 1
ATOM 2454 N N . PHE A 1 299 ? -41.652 10.987 21.688 1.00 38.22 299 PHE A N 1
ATOM 2455 C CA . PHE A 1 299 ? -42.862 11.121 22.497 1.00 38.22 299 PHE A CA 1
ATOM 2456 C C . PHE A 1 299 ? -43.338 9.693 22.756 1.00 38.22 299 PHE A C 1
ATOM 2458 O O . PHE A 1 299 ? -44.129 9.136 22.006 1.00 38.22 299 PHE A O 1
ATOM 2465 N N . GLY A 1 300 ? -42.714 9.048 23.742 1.00 39.16 300 GLY A N 1
ATOM 2466 C CA . GLY A 1 300 ? -42.994 7.647 24.052 1.00 39.16 300 GLY A CA 1
ATOM 2467 C C . GLY A 1 300 ? -41.869 6.913 24.773 1.00 39.16 300 GLY A C 1
ATOM 2468 O O . GLY A 1 300 ? -41.484 5.844 24.329 1.00 39.16 300 GLY A O 1
ATOM 2469 N N . ALA A 1 301 ? -41.324 7.495 25.844 1.00 33.75 301 ALA A N 1
ATOM 2470 C CA . ALA A 1 301 ? -40.796 6.755 26.998 1.00 33.75 301 ALA A CA 1
ATOM 2471 C C . ALA A 1 301 ? -40.406 7.762 28.089 1.00 33.75 301 ALA A C 1
ATOM 2473 O O . ALA A 1 301 ? -39.279 8.247 28.187 1.00 33.75 301 ALA A O 1
ATOM 2474 N N . SER A 1 302 ? -41.396 8.119 28.894 1.00 41.91 302 SER A N 1
ATOM 2475 C CA . SER A 1 302 ? -41.245 8.819 30.160 1.00 41.91 302 SER A CA 1
ATOM 2476 C C . SER A 1 302 ? -40.446 7.965 31.156 1.00 41.91 302 SER A C 1
ATOM 2478 O O . SER A 1 302 ? -41.035 7.211 31.924 1.00 41.91 302 SER A O 1
ATOM 2480 N N . THR A 1 303 ? -39.113 8.071 31.166 1.00 38.75 303 THR A N 1
ATOM 2481 C CA . THR A 1 303 ? -38.295 7.538 32.280 1.00 38.75 303 THR A CA 1
ATOM 2482 C C . THR A 1 303 ? -36.953 8.251 32.473 1.00 38.75 303 THR A C 1
ATOM 2484 O O . THR A 1 303 ? -35.983 7.654 32.915 1.00 38.75 303 THR A O 1
ATOM 2487 N N . LEU A 1 304 ? -36.867 9.546 32.159 1.00 39.78 304 LEU A N 1
ATOM 2488 C CA . LEU A 1 304 ? -35.687 10.369 32.491 1.00 39.78 304 LEU A CA 1
ATOM 2489 C C . LEU A 1 304 ? -36.038 11.739 33.093 1.00 39.78 304 LEU A C 1
ATOM 2491 O O . LEU A 1 304 ? -35.160 12.570 33.287 1.00 39.78 304 LEU A O 1
ATOM 2495 N N . TRP A 1 305 ? -37.310 11.974 33.423 1.00 34.41 305 TRP A N 1
ATOM 2496 C CA . TRP A 1 305 ? -37.777 13.247 33.991 1.00 34.41 305 TRP A CA 1
ATOM 2497 C C . TRP A 1 305 ? -37.874 13.273 35.526 1.00 34.41 305 TRP A C 1
ATOM 2499 O O . TRP A 1 305 ? -38.147 14.326 36.084 1.00 34.41 305 TRP A O 1
ATOM 2509 N N . ASN A 1 306 ? -37.562 12.163 36.211 1.00 35.22 306 ASN A N 1
ATOM 2510 C CA . ASN A 1 306 ? -37.529 12.081 37.681 1.00 35.22 306 ASN A CA 1
ATOM 2511 C C . ASN A 1 306 ? -36.134 11.739 38.233 1.00 35.22 306 ASN A C 1
ATOM 2513 O O . ASN A 1 306 ? -36.007 11.048 39.240 1.00 35.22 306 ASN A O 1
ATOM 2517 N N . SER A 1 307 ? -35.067 12.220 37.599 1.00 40.41 307 SER A N 1
ATOM 2518 C CA . SER A 1 307 ? -33.770 12.299 38.275 1.00 40.41 307 SER A CA 1
ATOM 2519 C C . SER A 1 307 ? -33.514 13.749 38.651 1.00 40.41 307 SER A C 1
ATOM 2521 O O . SER A 1 307 ? -32.969 14.519 37.864 1.00 40.41 307 SER A O 1
ATOM 2523 N N . CYS A 1 308 ? -33.892 14.119 39.879 1.00 39.62 308 CYS A N 1
ATOM 2524 C CA . CYS A 1 308 ? -33.203 15.195 40.584 1.00 39.62 308 CYS A CA 1
ATOM 2525 C C . CYS A 1 308 ? -31.715 14.834 40.575 1.00 39.62 308 CYS A C 1
ATOM 2527 O O . CYS A 1 308 ? -31.294 13.913 41.271 1.00 39.62 308 CYS A O 1
ATOM 2529 N N . GLY A 1 309 ? -30.933 15.509 39.734 1.00 49.19 309 GLY A N 1
ATOM 2530 C CA . GLY A 1 309 ? -29.486 15.350 39.653 1.00 49.19 309 GLY A CA 1
ATOM 2531 C C . GLY A 1 309 ? -28.800 15.913 40.894 1.00 49.19 309 GLY A C 1
ATOM 2532 O O . GLY A 1 309 ? -28.091 16.908 40.799 1.00 49.19 309 GLY A O 1
ATOM 2533 N N . LEU A 1 310 ? -29.008 15.295 42.058 1.00 41.81 310 LEU A N 1
ATOM 2534 C CA . LEU A 1 310 ? -28.113 15.447 43.199 1.00 41.81 310 LEU A CA 1
ATOM 2535 C C . LEU A 1 310 ? -26.940 14.482 43.000 1.00 41.81 310 LEU A C 1
ATOM 2537 O O . LEU A 1 310 ? -26.981 13.328 43.415 1.00 41.81 310 LEU A O 1
ATOM 2541 N N . ALA A 1 311 ? -25.882 14.960 42.349 1.00 50.62 311 ALA A N 1
ATOM 2542 C CA . ALA A 1 311 ? -24.568 14.334 42.429 1.00 50.62 311 ALA A CA 1
ATOM 2543 C C . ALA A 1 311 ? -23.794 15.010 43.570 1.00 50.62 311 ALA A C 1
ATOM 2545 O O . ALA A 1 311 ? -23.066 15.976 43.354 1.00 50.62 311 ALA A O 1
ATOM 2546 N N . PHE A 1 312 ? -23.994 14.538 44.803 1.00 38.69 312 PHE A N 1
ATOM 2547 C CA . PHE A 1 312 ? -23.158 14.938 45.935 1.00 38.69 312 PHE A CA 1
ATOM 2548 C C . PHE A 1 312 ? -21.839 14.155 45.866 1.00 38.69 312 PHE A C 1
ATOM 2550 O O . PHE A 1 312 ? -21.771 12.987 46.240 1.00 38.69 312 PHE A O 1
ATOM 2557 N N . LEU A 1 313 ? -20.783 14.792 45.357 1.00 46.03 313 LEU A N 1
ATOM 2558 C CA . LEU A 1 313 ? -19.406 14.303 45.459 1.00 46.03 313 LEU A CA 1
ATOM 2559 C C . LEU A 1 313 ? -18.860 14.685 46.841 1.00 46.03 313 LEU A C 1
ATOM 2561 O O . LEU A 1 313 ? -18.122 15.654 46.985 1.00 46.03 313 LEU A O 1
ATOM 2565 N N . HIS A 1 314 ? -19.261 13.938 47.869 1.00 33.72 314 HIS A N 1
ATOM 2566 C CA . HIS A 1 314 ? -18.623 14.003 49.180 1.00 33.72 314 HIS A CA 1
ATOM 2567 C C . HIS A 1 314 ? -17.828 12.715 49.392 1.00 33.72 314 HIS A C 1
ATOM 2569 O O . HIS A 1 314 ? -18.391 11.651 49.646 1.00 33.72 314 HIS A O 1
ATOM 2575 N N . ALA A 1 315 ? -16.509 12.804 49.236 1.00 46.09 315 ALA A N 1
ATOM 2576 C CA . ALA A 1 315 ? -15.597 11.742 49.628 1.00 46.09 315 ALA A CA 1
ATOM 2577 C C . ALA A 1 315 ? -15.419 11.805 51.152 1.00 46.09 315 ALA A C 1
ATOM 2579 O O . ALA A 1 315 ? -14.649 12.620 51.652 1.00 46.09 315 ALA A O 1
ATOM 2580 N N . LEU A 1 316 ? -16.146 10.966 51.894 1.00 34.88 316 LEU A N 1
ATOM 2581 C CA . LEU A 1 316 ? -15.825 10.692 53.294 1.00 34.88 316 LEU A CA 1
ATOM 2582 C C . LEU A 1 316 ? -14.909 9.469 53.360 1.00 34.88 316 LEU A C 1
ATOM 2584 O O . LEU A 1 316 ? -15.326 8.340 53.119 1.00 34.88 316 LEU A O 1
ATOM 2588 N N . GLN A 1 317 ? -13.644 9.726 53.688 1.00 38.53 317 GLN A N 1
ATOM 2589 C CA . GLN A 1 317 ? -12.767 8.757 54.338 1.00 38.53 317 GLN A CA 1
ATOM 2590 C C . GLN A 1 317 ? -13.355 8.395 55.709 1.00 38.53 317 GLN A C 1
ATOM 2592 O O . GLN A 1 317 ? -13.678 9.290 56.486 1.00 38.53 317 GLN A O 1
ATOM 2597 N N . GLY A 1 318 ? -13.451 7.101 56.023 1.00 31.91 318 GLY A N 1
ATOM 2598 C CA . GLY A 1 318 ? -13.787 6.638 57.372 1.00 31.91 318 GLY A CA 1
ATOM 2599 C C . GLY A 1 318 ? -14.341 5.216 57.418 1.00 31.91 318 GLY A C 1
ATOM 2600 O O . GLY A 1 318 ? -15.476 4.970 57.038 1.00 31.91 318 GLY A O 1
ATOM 2601 N N . THR A 1 319 ? -13.511 4.294 57.894 1.00 35.19 319 THR A N 1
ATOM 2602 C CA . THR A 1 319 ? -13.801 2.924 58.353 1.00 35.19 319 THR A CA 1
ATOM 2603 C C . THR A 1 319 ? -15.009 2.807 59.294 1.00 35.19 319 THR A C 1
ATOM 2605 O O . THR A 1 319 ? -15.210 3.719 60.089 1.00 35.19 319 THR A O 1
ATOM 2608 N N . VAL A 1 320 ? -15.698 1.650 59.312 1.00 27.38 320 VAL A N 1
ATOM 2609 C CA . VAL A 1 320 ? -15.895 0.765 60.495 1.00 27.38 320 VAL A CA 1
ATOM 2610 C C . VAL A 1 320 ? -16.907 -0.365 60.200 1.00 27.38 320 VAL A C 1
ATOM 2612 O O . VAL A 1 320 ? -17.933 -0.166 59.558 1.00 27.38 320 VAL A O 1
ATOM 2615 N N . PHE A 1 321 ? -16.534 -1.558 60.675 1.00 29.14 321 PHE A N 1
ATOM 2616 C CA . PHE A 1 321 ? -17.308 -2.788 60.879 1.00 29.14 321 PHE A CA 1
ATOM 2617 C C . PHE A 1 321 ? -18.713 -2.564 61.460 1.00 29.14 321 PHE A C 1
ATOM 2619 O O . PHE A 1 321 ? -18.857 -1.768 62.379 1.00 29.14 321 PHE A O 1
ATOM 2626 N N . LEU A 1 322 ? -19.684 -3.394 61.067 1.00 25.58 322 LEU A N 1
ATOM 2627 C CA . LEU A 1 322 ? -20.608 -4.023 62.018 1.00 25.58 322 LEU A CA 1
ATOM 2628 C C . LEU A 1 322 ? -21.240 -5.274 61.393 1.00 25.58 322 LEU A C 1
ATOM 2630 O O . LEU A 1 322 ? -21.731 -5.267 60.266 1.00 25.58 322 LEU A O 1
ATOM 2634 N N . GLU A 1 323 ? -21.132 -6.349 62.157 1.00 26.80 323 GLU A N 1
ATOM 2635 C CA . GLU A 1 323 ? -21.668 -7.686 61.957 1.00 26.80 323 GLU A CA 1
ATOM 2636 C C . GLU A 1 323 ? -23.064 -7.725 62.591 1.00 26.80 323 GLU A C 1
ATOM 2638 O O . GLU A 1 323 ? -23.242 -7.217 63.698 1.00 26.80 323 GLU A O 1
ATOM 2643 N N . GLU A 1 324 ? -24.054 -8.305 61.911 1.00 25.27 324 GLU A N 1
ATOM 2644 C CA . GLU A 1 324 ? -25.385 -8.497 62.488 1.00 25.27 324 GLU A CA 1
ATOM 2645 C C . GLU A 1 324 ? -25.846 -9.942 62.258 1.00 25.27 324 GLU A C 1
ATOM 2647 O O . GLU A 1 324 ? -26.142 -10.382 61.147 1.00 25.27 324 GLU A O 1
ATOM 2652 N N . HIS A 1 325 ? -25.835 -10.691 63.359 1.00 25.50 325 HIS A N 1
ATOM 2653 C CA . HIS A 1 325 ? -26.479 -11.984 63.537 1.00 25.50 325 HIS A CA 1
ATOM 2654 C C . HIS A 1 325 ? -28.000 -11.799 63.539 1.00 25.50 325 HIS A C 1
ATOM 2656 O O . HIS A 1 325 ? -28.497 -11.007 64.336 1.00 25.50 325 HIS A O 1
ATOM 2662 N N . LEU A 1 326 ? -28.756 -12.617 62.797 1.00 24.73 326 LEU A N 1
ATOM 2663 C CA . LEU A 1 326 ? -30.119 -12.937 63.223 1.00 24.73 326 LEU A CA 1
ATOM 2664 C C . LEU A 1 326 ? -30.580 -14.350 62.846 1.00 24.73 326 LEU A C 1
ATOM 2666 O O . LEU A 1 326 ? -30.203 -14.923 61.826 1.00 24.73 326 LEU A O 1
ATOM 2670 N N . TYR A 1 327 ? -31.353 -14.864 63.799 1.00 24.67 327 TYR A N 1
ATOM 2671 C CA . TYR A 1 327 ? -31.739 -16.234 64.117 1.00 24.67 327 TYR A CA 1
ATOM 2672 C C . TYR A 1 327 ? -32.436 -17.064 63.025 1.00 24.67 327 TYR A C 1
ATOM 2674 O O . TYR A 1 327 ? -33.216 -16.576 62.211 1.00 24.67 327 TYR A O 1
ATOM 2682 N N . HIS A 1 328 ? -32.205 -18.372 63.142 1.00 24.92 328 HIS A N 1
ATOM 2683 C CA . HIS A 1 328 ? -32.978 -19.471 62.573 1.00 24.92 328 HIS A CA 1
ATOM 2684 C C . HIS A 1 328 ? -34.201 -19.754 63.467 1.00 24.92 328 HIS A C 1
ATOM 2686 O O . HIS A 1 328 ? -34.053 -19.760 64.688 1.00 24.92 328 HIS A O 1
ATOM 2692 N N . ASP A 1 329 ? -35.351 -20.093 62.879 1.00 24.11 329 ASP A N 1
ATOM 2693 C CA . ASP A 1 329 ? -36.341 -20.967 63.527 1.00 24.11 329 ASP A CA 1
ATOM 2694 C C . ASP A 1 329 ? -36.848 -22.001 62.492 1.00 24.11 329 ASP A C 1
ATOM 2696 O O . ASP A 1 329 ? -37.054 -21.620 61.331 1.00 24.11 329 ASP A O 1
ATOM 2700 N N . PRO A 1 330 ? -36.961 -23.305 62.825 1.00 32.72 330 PRO A N 1
ATOM 2701 C CA . PRO A 1 330 ? -37.194 -24.377 61.870 1.00 32.72 330 PRO A CA 1
ATOM 2702 C C . PRO A 1 330 ? -38.611 -24.951 61.994 1.00 32.72 330 PRO A C 1
ATOM 2704 O O . PRO A 1 330 ? -39.017 -25.441 63.040 1.00 32.72 330 PRO A O 1
ATOM 2707 N N . SER A 1 331 ? -39.362 -24.981 60.898 1.00 24.36 331 SER A N 1
ATOM 2708 C CA . SER A 1 331 ? -40.373 -26.021 60.666 1.00 24.36 331 SER A CA 1
ATOM 2709 C C . SER A 1 331 ? -40.954 -25.874 59.267 1.00 24.36 331 SER A C 1
ATOM 2711 O O . SER A 1 331 ? -41.700 -24.944 58.995 1.00 24.36 331 SER A O 1
ATOM 2713 N N . MET A 1 332 ? -40.594 -26.797 58.376 1.00 24.98 332 MET A N 1
ATOM 2714 C CA . MET A 1 332 ? -41.511 -27.447 57.435 1.00 24.98 332 MET A CA 1
ATOM 2715 C C . MET A 1 332 ? -40.706 -28.360 56.505 1.00 24.98 332 MET A C 1
ATOM 2717 O O . MET A 1 332 ? -39.923 -27.891 55.688 1.00 24.98 332 MET A O 1
ATOM 2721 N N . THR A 1 333 ? -40.909 -29.666 56.708 1.00 27.88 333 THR A N 1
ATOM 2722 C CA . THR A 1 333 ? -40.888 -30.752 55.711 1.00 27.88 333 THR A CA 1
ATOM 2723 C C . THR A 1 333 ? -39.850 -30.656 54.588 1.00 27.88 333 THR A C 1
ATOM 2725 O O . THR A 1 333 ? -40.019 -29.920 53.620 1.00 27.88 333 THR A O 1
ATOM 2728 N N . GLU A 1 334 ? -38.805 -31.481 54.709 1.00 34.47 334 GLU A N 1
ATOM 2729 C CA . GLU A 1 334 ? -37.776 -31.721 53.695 1.00 34.47 334 GLU A CA 1
ATOM 2730 C C . GLU A 1 334 ? -38.377 -32.198 52.361 1.00 34.47 334 GLU A C 1
ATOM 2732 O O . GLU A 1 334 ? -38.630 -33.382 52.153 1.00 34.47 334 GLU A O 1
ATOM 2737 N N . GLU A 1 335 ? -38.548 -31.267 51.422 1.00 36.28 335 GLU A N 1
ATOM 2738 C CA . GLU A 1 335 ? -38.533 -31.559 49.990 1.00 36.28 335 GLU A CA 1
ATOM 2739 C C . GLU A 1 335 ? -37.136 -31.228 49.439 1.00 36.28 335 GLU A C 1
ATOM 2741 O O . GLU A 1 335 ? -36.652 -30.096 49.530 1.00 36.28 335 GLU A O 1
ATOM 2746 N N . MET A 1 336 ? -36.459 -32.230 48.876 1.00 43.66 336 MET A N 1
ATOM 2747 C CA . MET A 1 336 ? -35.112 -32.101 48.311 1.00 43.66 336 MET A CA 1
ATOM 2748 C C . MET A 1 336 ? -35.108 -31.172 47.080 1.00 43.66 336 MET A C 1
ATOM 2750 O O . MET A 1 336 ? -35.540 -31.557 45.995 1.00 43.66 336 MET A O 1
ATOM 2754 N N . SER A 1 337 ? -34.590 -29.950 47.247 1.00 57.19 337 SER A N 1
ATOM 2755 C CA . SER A 1 337 ? -34.424 -28.933 46.192 1.00 57.19 337 SER A CA 1
ATOM 2756 C C . SER A 1 337 ? -33.000 -28.935 45.608 1.00 57.19 337 SER A C 1
ATOM 2758 O O . SER A 1 337 ? -32.028 -29.192 46.324 1.00 57.19 337 SER A O 1
ATOM 2760 N N . LEU A 1 338 ? -32.837 -28.528 44.335 1.00 58.41 338 LEU A N 1
ATOM 2761 C CA . LEU A 1 338 ? -31.520 -28.314 43.689 1.00 58.41 338 LEU A CA 1
ATOM 2762 C C . LEU A 1 338 ? -30.626 -27.293 44.428 1.00 58.41 338 LEU A C 1
ATOM 2764 O O . LEU A 1 338 ? -29.443 -27.159 44.116 1.00 58.41 338 LEU A O 1
ATOM 2768 N N . ARG A 1 339 ? -31.157 -26.604 45.445 1.00 55.94 339 ARG A N 1
ATOM 2769 C CA . ARG A 1 339 ? -30.430 -25.739 46.389 1.00 55.94 339 ARG A CA 1
ATOM 2770 C C . ARG A 1 339 ? -29.438 -26.467 47.304 1.00 55.94 339 ARG A C 1
ATOM 2772 O O . ARG A 1 339 ? -28.816 -25.819 48.138 1.00 55.94 339 ARG A O 1
ATOM 2779 N N . GLN A 1 340 ? -29.279 -27.779 47.210 1.00 62.75 340 GLN A N 1
ATOM 2780 C CA . GLN A 1 340 ? -28.276 -28.511 47.997 1.00 62.75 340 GLN A CA 1
ATOM 2781 C C . GLN A 1 340 ? -27.139 -29.081 47.138 1.00 62.75 340 GLN A C 1
ATOM 2783 O O . GLN A 1 340 ? -26.226 -29.717 47.667 1.00 62.75 340 GLN A O 1
ATOM 2788 N N . LEU A 1 341 ? -27.160 -28.835 45.823 1.00 71.12 341 LEU A N 1
ATOM 2789 C CA . LEU A 1 341 ? -26.199 -29.422 44.898 1.00 71.12 341 LEU A CA 1
ATOM 2790 C C . LEU A 1 341 ? -24.809 -28.779 45.079 1.00 71.12 341 LEU A C 1
ATOM 2792 O O . LEU A 1 341 ? -24.704 -27.550 45.076 1.00 71.12 341 LEU A O 1
ATOM 2796 N N . PRO A 1 342 ? -23.733 -29.570 45.249 1.00 78.81 342 PRO A N 1
ATOM 2797 C CA . PRO A 1 342 ? -22.398 -29.024 45.459 1.00 78.81 342 PRO A CA 1
ATOM 2798 C C . PRO A 1 342 ? -21.907 -28.300 44.201 1.00 78.81 342 PRO A C 1
ATOM 2800 O O . PRO A 1 342 ? -21.895 -28.867 43.105 1.00 78.81 342 PRO A O 1
ATOM 2803 N N . LEU A 1 343 ? -21.487 -27.047 44.369 1.00 85.56 343 LEU A N 1
ATOM 2804 C CA . LEU A 1 343 ? -20.958 -26.207 43.297 1.00 85.56 343 LEU A CA 1
ATOM 2805 C C . LEU A 1 343 ? -19.437 -26.367 43.214 1.00 85.56 343 LEU A C 1
ATOM 2807 O O . LEU A 1 343 ? -18.735 -26.296 44.229 1.00 85.56 343 LEU A O 1
ATOM 2811 N N . ILE A 1 344 ? -18.942 -26.568 41.993 1.00 90.38 344 ILE A N 1
ATOM 2812 C CA . ILE A 1 344 ? -17.520 -26.743 41.690 1.00 90.38 344 ILE A CA 1
ATOM 2813 C C . ILE A 1 344 ? -17.059 -25.564 40.836 1.00 90.38 344 ILE A C 1
ATOM 2815 O O . ILE A 1 344 ? -17.556 -25.374 39.726 1.00 90.38 344 ILE A O 1
ATOM 2819 N N . LEU A 1 345 ? -16.103 -24.773 41.314 1.00 91.19 345 LEU A N 1
ATOM 2820 C CA . LEU A 1 345 ? -15.528 -23.689 40.510 1.00 91.19 345 LEU A CA 1
ATOM 2821 C C . LEU A 1 345 ? -14.418 -24.252 39.629 1.00 91.19 345 LEU A C 1
ATOM 2823 O O . LEU A 1 345 ? -13.594 -25.027 40.102 1.00 91.19 345 LEU A O 1
ATOM 2827 N N . ILE A 1 346 ? -14.374 -23.843 38.364 1.00 91.94 346 ILE A N 1
ATOM 2828 C CA . ILE A 1 346 ? -13.255 -24.139 37.465 1.00 91.94 346 ILE A CA 1
ATOM 2829 C C . ILE A 1 346 ? -12.573 -22.823 37.121 1.00 91.94 346 ILE A C 1
ATOM 2831 O O . ILE A 1 346 ? -13.188 -21.959 36.501 1.00 91.94 346 ILE A O 1
ATOM 2835 N N . VAL A 1 347 ? -11.309 -22.678 37.508 1.00 91.25 347 VAL A N 1
ATOM 2836 C CA . VAL A 1 347 ? -10.549 -21.431 37.374 1.00 91.25 347 VAL A CA 1
ATOM 2837 C C . VAL A 1 347 ? -9.198 -21.727 36.738 1.00 91.25 347 VAL A C 1
ATOM 2839 O O . VAL A 1 347 ? -8.548 -22.702 37.093 1.00 91.25 347 VAL A O 1
ATOM 2842 N N . ALA A 1 348 ? -8.743 -20.869 35.832 1.00 90.38 348 ALA A N 1
ATOM 2843 C CA . ALA A 1 348 ? -7.351 -20.822 35.399 1.00 90.38 348 ALA A CA 1
ATOM 2844 C C . ALA A 1 348 ? -6.774 -19.474 35.832 1.00 90.38 348 ALA A C 1
ATOM 2846 O O . ALA A 1 348 ? -7.420 -18.448 35.612 1.00 90.38 348 ALA A O 1
ATOM 2847 N N . ALA A 1 349 ? -5.615 -19.474 36.492 1.00 90.81 349 ALA A N 1
ATOM 2848 C CA . ALA A 1 349 ? -5.042 -18.259 37.064 1.00 90.81 349 ALA A CA 1
ATOM 2849 C C . ALA A 1 349 ? -3.507 -18.223 37.005 1.00 90.81 349 ALA A C 1
ATOM 2851 O O . ALA A 1 349 ? -2.840 -19.250 37.176 1.00 90.81 349 ALA A O 1
ATOM 2852 N N . THR A 1 350 ? -2.948 -17.021 36.829 1.00 90.62 350 THR A N 1
ATOM 2853 C CA . THR A 1 350 ? -1.503 -16.741 36.970 1.00 90.62 350 THR A CA 1
ATOM 2854 C C . THR A 1 350 ? -1.049 -16.854 38.434 1.00 90.62 350 THR A C 1
ATOM 2856 O O . THR A 1 350 ? -1.900 -16.966 39.323 1.00 90.62 350 THR A O 1
ATOM 2859 N N . PRO A 1 351 ? 0.259 -16.787 38.756 1.00 86.81 351 PRO A N 1
ATOM 2860 C CA . PRO A 1 351 ? 0.731 -16.837 40.145 1.00 86.81 351 PRO A CA 1
ATOM 2861 C C . PRO A 1 351 ? 0.173 -15.709 41.029 1.00 86.81 351 PRO A C 1
ATOM 2863 O O . PRO A 1 351 ? 0.042 -15.884 42.234 1.00 86.81 351 PRO A O 1
ATOM 2866 N N . LYS A 1 352 ? -0.217 -14.575 40.431 1.00 87.56 352 LYS A N 1
ATOM 2867 C CA . LYS A 1 352 ? -0.859 -13.436 41.112 1.00 87.56 352 LYS A CA 1
ATOM 2868 C C . LYS A 1 352 ? -2.391 -13.509 41.132 1.00 87.56 352 LYS A C 1
ATOM 2870 O O . LYS A 1 352 ? -3.049 -12.494 41.324 1.00 87.56 352 LYS A O 1
ATOM 2875 N N . ASN A 1 353 ? -2.972 -14.687 40.893 1.00 87.94 353 ASN A N 1
ATOM 2876 C CA . ASN A 1 353 ? -4.422 -14.898 40.803 1.00 87.94 353 ASN A CA 1
ATOM 2877 C C . ASN A 1 353 ? -5.109 -14.084 39.686 1.00 87.94 353 ASN A C 1
ATOM 2879 O O . ASN A 1 353 ? -6.309 -13.817 39.750 1.00 87.94 353 ASN A O 1
ATOM 2883 N N . GLY A 1 354 ? -4.372 -13.712 38.638 1.00 87.94 354 GLY A N 1
ATOM 2884 C CA . GLY A 1 354 ? -4.925 -13.053 37.459 1.00 87.94 354 GLY A CA 1
ATOM 2885 C C . GLY A 1 354 ? -5.662 -14.047 36.559 1.00 87.94 354 GLY A C 1
ATOM 2886 O O . GLY A 1 354 ? -5.097 -15.075 36.190 1.00 87.94 354 GLY A O 1
ATOM 2887 N N . ILE A 1 355 ? -6.922 -13.756 36.222 1.00 88.31 355 ILE A N 1
ATOM 2888 C CA . ILE A 1 355 ? -7.820 -14.664 35.478 1.00 88.31 355 ILE A CA 1
ATOM 2889 C C . ILE A 1 355 ? -8.238 -14.130 34.104 1.00 88.31 355 ILE A C 1
ATOM 2891 O O . ILE A 1 355 ? -8.727 -14.888 33.268 1.00 88.31 355 ILE A O 1
ATOM 2895 N N . GLY A 1 356 ? -8.094 -12.827 33.860 1.00 85.31 356 GLY A N 1
ATOM 2896 C CA . GLY A 1 356 ? -8.584 -12.196 32.639 1.00 85.31 356 GLY A CA 1
ATOM 2897 C C . GLY A 1 356 ? -7.857 -10.904 32.303 1.00 85.31 356 GLY A C 1
ATOM 2898 O O . GLY A 1 356 ? -7.303 -10.242 33.184 1.00 85.31 356 GLY A O 1
ATOM 2899 N N . HIS A 1 357 ? -7.875 -10.573 31.014 1.00 83.62 357 HIS A N 1
ATOM 2900 C CA . HIS A 1 357 ? -7.404 -9.303 30.475 1.00 83.62 357 HIS A CA 1
ATOM 2901 C C . HIS A 1 357 ? -8.347 -8.841 29.352 1.00 83.62 357 HIS A C 1
ATOM 2903 O O . HIS A 1 357 ? -8.583 -9.575 28.390 1.00 83.62 357 HIS A O 1
ATOM 2909 N N . SER A 1 358 ? -8.918 -7.637 29.453 1.00 81.50 358 SER A N 1
ATOM 2910 C CA . SER A 1 358 ? -9.771 -7.012 28.426 1.00 81.50 358 SER A CA 1
ATOM 2911 C C . SER A 1 358 ? -10.967 -7.868 27.959 1.00 81.50 358 SER A C 1
ATOM 2913 O O . SER A 1 358 ? -11.401 -7.786 26.810 1.00 81.50 358 SER A O 1
ATOM 2915 N N . GLY A 1 359 ? -11.531 -8.695 28.847 1.00 72.25 359 GLY A N 1
ATOM 2916 C CA . GLY A 1 359 ? -12.673 -9.574 28.543 1.00 72.25 359 GLY A CA 1
ATOM 2917 C C . GLY A 1 359 ? -12.324 -10.907 27.864 1.00 72.25 359 GLY A C 1
ATOM 2918 O O . GLY A 1 359 ? -13.239 -11.663 27.532 1.00 72.25 359 GLY A O 1
ATOM 2919 N N . GLY A 1 360 ? -11.034 -11.209 27.688 1.00 79.75 360 GLY A N 1
ATOM 2920 C CA . GLY A 1 360 ? -10.512 -12.496 27.222 1.00 79.75 360 GLY A CA 1
ATOM 2921 C C . GLY A 1 360 ? -9.519 -13.126 28.207 1.00 79.75 360 GLY A C 1
ATOM 2922 O O . GLY A 1 360 ? -9.362 -12.656 29.337 1.00 79.75 360 GLY A O 1
ATOM 2923 N N . LEU A 1 361 ? -8.860 -14.204 27.769 1.00 84.06 361 LEU A N 1
ATOM 2924 C CA . LEU A 1 361 ? -7.782 -14.859 28.519 1.00 84.06 361 LEU A CA 1
ATOM 2925 C C . LEU A 1 361 ? -6.454 -14.088 28.324 1.00 84.06 361 LEU A C 1
ATOM 2927 O O . LEU A 1 361 ? -6.190 -13.675 27.194 1.00 84.06 361 LEU A O 1
ATOM 2931 N N . PRO A 1 362 ? -5.623 -13.895 29.371 1.00 84.81 362 PRO A N 1
ATOM 2932 C CA . PRO A 1 362 ? -4.358 -13.146 29.275 1.00 84.81 362 PRO A CA 1
ATOM 2933 C C . PRO A 1 362 ? -3.236 -13.884 28.528 1.00 84.81 362 PRO A C 1
ATOM 2935 O O . PRO A 1 362 ? -2.300 -13.259 28.038 1.00 84.81 362 PRO A O 1
ATOM 2938 N N . TRP A 1 363 ? -3.305 -15.214 28.482 1.00 86.31 363 TRP A N 1
ATOM 2939 C CA . TRP A 1 363 ? -2.305 -16.104 27.889 1.00 86.31 363 TRP A CA 1
ATOM 2940 C C . TRP A 1 363 ? -2.784 -16.674 26.542 1.00 86.31 363 TRP A C 1
ATOM 2942 O O . TRP A 1 363 ? -3.992 -16.687 26.269 1.00 86.31 363 TRP A O 1
ATOM 2952 N N . PRO A 1 364 ? -1.864 -17.168 25.685 1.00 84.94 364 PRO A N 1
ATOM 2953 C CA . PRO A 1 364 ? -2.227 -17.837 24.437 1.00 84.94 364 PRO A CA 1
ATOM 2954 C C . PRO A 1 364 ? -3.129 -19.056 24.681 1.00 84.94 364 PRO A C 1
ATOM 2956 O O . PRO A 1 364 ? -3.160 -19.637 25.761 1.00 84.94 364 PRO A O 1
ATOM 2959 N N . MET A 1 365 ? -3.890 -19.459 23.661 1.00 82.44 365 MET A N 1
ATOM 2960 C CA . MET A 1 365 ? -4.875 -20.538 23.785 1.00 82.44 365 MET A CA 1
ATOM 2961 C C . MET A 1 365 ? -4.206 -21.894 24.086 1.00 82.44 365 MET A C 1
ATOM 2963 O O . MET A 1 365 ? -3.692 -22.550 23.180 1.00 82.44 365 MET A O 1
ATOM 2967 N N . LEU A 1 366 ? -4.283 -22.333 25.346 1.00 86.81 366 LEU A N 1
ATOM 2968 C CA . LEU A 1 366 ? -3.764 -23.616 25.832 1.00 86.81 366 LEU A CA 1
ATOM 2969 C C . LEU A 1 366 ? -4.716 -24.756 25.426 1.00 86.81 366 LEU A C 1
ATOM 2971 O O . LEU A 1 366 ? -5.745 -25.002 26.059 1.00 86.81 366 LEU A O 1
ATOM 2975 N N . LYS A 1 367 ? -4.405 -25.453 24.329 1.00 86.75 367 LYS A N 1
ATOM 2976 C CA . LYS A 1 367 ? -5.236 -26.535 23.774 1.00 86.75 367 LYS A CA 1
ATOM 2977 C C . LYS A 1 367 ? -5.353 -27.722 24.730 1.00 86.75 367 LYS A C 1
ATOM 2979 O O . LYS A 1 367 ? -6.437 -28.299 24.833 1.00 86.75 367 LYS A O 1
ATOM 2984 N N . LYS A 1 368 ? -4.264 -28.093 25.410 1.00 87.25 368 LYS A N 1
ATOM 2985 C CA . LYS A 1 368 ? -4.226 -29.211 26.371 1.00 87.25 368 LYS A CA 1
ATOM 2986 C C . LYS A 1 368 ? -5.132 -28.944 27.575 1.00 87.25 368 LYS A C 1
ATOM 2988 O O . LYS A 1 368 ? -5.873 -29.833 27.990 1.00 87.25 368 LYS A O 1
ATOM 2993 N N . GLU A 1 369 ? -5.124 -27.712 28.073 1.00 88.88 369 GLU A N 1
ATOM 2994 C CA . GLU A 1 369 ? -5.976 -27.257 29.175 1.00 88.88 369 GLU A CA 1
ATOM 2995 C C . GLU A 1 369 ? -7.459 -27.232 28.777 1.00 88.88 369 GLU A C 1
ATOM 2997 O O . GLU A 1 369 ? -8.298 -27.847 29.439 1.00 88.88 369 GLU A O 1
ATOM 3002 N N . MET A 1 370 ? -7.771 -26.651 27.615 1.00 86.50 370 MET A N 1
ATOM 3003 C CA . MET A 1 370 ? -9.146 -26.569 27.120 1.00 86.50 370 MET A CA 1
ATOM 3004 C C . MET A 1 370 ? -9.731 -27.969 26.884 1.00 86.50 370 MET A C 1
ATOM 3006 O O . MET A 1 370 ? -10.906 -28.231 27.159 1.00 86.50 370 MET A O 1
ATOM 3010 N N . ALA A 1 371 ? -8.904 -28.893 26.381 1.00 86.50 371 ALA A N 1
ATOM 3011 C CA . ALA A 1 371 ? -9.275 -30.287 26.190 1.00 86.50 371 ALA A CA 1
ATOM 3012 C C . ALA A 1 371 ? -9.520 -30.999 27.528 1.00 86.50 371 ALA A C 1
ATOM 3014 O O . ALA A 1 371 ? -10.490 -31.752 27.629 1.00 86.50 371 ALA A O 1
ATOM 3015 N N . TYR A 1 372 ? -8.691 -30.746 28.545 1.00 88.38 372 TYR A N 1
ATOM 3016 C CA . TYR A 1 372 ? -8.893 -31.259 29.900 1.00 88.38 372 TYR A CA 1
ATOM 3017 C C . TYR A 1 372 ? -10.239 -30.794 30.468 1.00 88.38 372 TYR A C 1
ATOM 3019 O O . TYR A 1 372 ? -11.085 -31.627 30.791 1.00 88.38 372 TYR A O 1
ATOM 3027 N N . PHE A 1 373 ? -10.530 -29.491 30.467 1.00 86.12 373 PHE A N 1
ATOM 3028 C CA . PHE A 1 373 ? -11.808 -28.982 30.979 1.00 86.12 373 PHE A CA 1
ATOM 3029 C C . PHE A 1 373 ? -13.026 -29.462 30.194 1.00 86.12 373 PHE A C 1
ATOM 3031 O O . PHE A 1 373 ? -14.076 -29.746 30.782 1.00 86.12 373 PHE A O 1
ATOM 3038 N N . ALA A 1 374 ? -12.904 -29.602 28.873 1.00 86.00 374 ALA A N 1
ATOM 3039 C CA . ALA A 1 374 ? -13.957 -30.199 28.065 1.00 86.00 374 ALA A CA 1
ATOM 3040 C C . ALA A 1 374 ? -14.240 -31.649 28.484 1.00 86.00 374 ALA A C 1
ATOM 3042 O O . ALA A 1 374 ? -15.407 -32.033 28.518 1.00 86.00 374 ALA A O 1
ATOM 3043 N N . ARG A 1 375 ? -13.217 -32.441 28.831 1.00 87.00 375 ARG A N 1
ATOM 3044 C CA . ARG A 1 375 ? -13.398 -33.810 29.337 1.00 87.00 375 ARG A CA 1
ATOM 3045 C C . ARG A 1 375 ? -14.004 -33.820 30.738 1.00 87.00 375 ARG A C 1
ATOM 3047 O O . ARG A 1 375 ? -15.029 -34.473 30.921 1.00 87.00 375 ARG A O 1
ATOM 3054 N N . VAL A 1 376 ? -13.459 -33.041 31.678 1.00 85.56 376 VAL A N 1
ATOM 3055 C CA . VAL A 1 376 ? -13.954 -32.967 33.070 1.00 85.56 376 VAL A CA 1
ATOM 3056 C C . VAL A 1 376 ? -15.436 -32.601 33.117 1.00 85.56 376 VAL A C 1
ATOM 3058 O O . VAL A 1 376 ? -16.230 -33.263 33.778 1.00 85.56 376 VAL A O 1
ATOM 3061 N N . THR A 1 377 ? -15.838 -31.570 32.372 1.00 85.38 377 THR A N 1
ATOM 3062 C CA . THR A 1 377 ? -17.224 -31.080 32.412 1.00 85.38 377 THR A CA 1
ATOM 3063 C C . THR A 1 377 ? -18.205 -31.947 31.623 1.00 85.38 377 THR A C 1
ATOM 3065 O O . THR A 1 377 ? -19.402 -31.880 31.892 1.00 85.38 377 THR A O 1
ATOM 3068 N N . LYS A 1 378 ? -17.749 -32.770 30.669 1.00 84.94 378 LYS A N 1
ATOM 3069 C CA . LYS A 1 378 ? -18.613 -33.699 29.914 1.00 84.94 378 LYS A CA 1
ATOM 3070 C C . LYS A 1 378 ? -18.855 -35.025 30.624 1.00 84.94 378 LYS A C 1
ATOM 3072 O O . LYS A 1 378 ? -19.861 -35.670 30.351 1.00 84.94 378 LYS A O 1
ATOM 3077 N N . ARG A 1 379 ? -17.935 -35.458 31.486 1.00 78.38 379 ARG A N 1
ATOM 3078 C CA . ARG A 1 379 ? -18.036 -36.755 32.159 1.00 78.38 379 ARG A CA 1
ATOM 3079 C C . ARG A 1 379 ? -19.137 -36.740 33.202 1.00 78.38 379 ARG A C 1
ATOM 3081 O O . ARG A 1 379 ? -19.036 -36.091 34.240 1.00 78.38 379 ARG A O 1
ATOM 3088 N N . THR A 1 380 ? -20.192 -37.469 32.906 1.00 65.25 380 THR A N 1
ATOM 3089 C CA . THR A 1 380 ? -21.318 -37.688 33.800 1.00 65.25 380 THR A CA 1
ATOM 3090 C C . THR A 1 380 ? -20.976 -38.834 34.748 1.00 65.25 380 THR A C 1
ATOM 3092 O O . THR A 1 380 ? -20.550 -39.887 34.270 1.00 65.25 380 THR A O 1
ATOM 3095 N N . PRO A 1 381 ? -21.108 -38.663 36.073 1.00 57.72 381 PRO A N 1
ATOM 3096 C CA . PRO A 1 381 ? -20.880 -39.763 36.997 1.00 57.72 381 PRO A CA 1
ATOM 3097 C C . PRO A 1 381 ? -21.941 -40.854 36.789 1.00 57.72 381 PRO A C 1
ATOM 3099 O O . PRO A 1 381 ? -23.125 -40.552 36.647 1.00 57.72 381 PRO A O 1
ATOM 3102 N N . THR A 1 382 ? -21.519 -42.120 36.799 1.00 41.81 382 THR A N 1
ATOM 3103 C CA . THR A 1 382 ? -22.404 -43.301 36.734 1.00 41.81 382 THR A CA 1
ATOM 3104 C C . THR A 1 382 ? -23.287 -43.428 37.987 1.00 41.81 382 THR A C 1
ATOM 3106 O O . THR A 1 382 ? -24.321 -44.089 37.961 1.00 41.81 382 THR A O 1
ATOM 3109 N N . THR A 1 383 ? -22.909 -42.740 39.071 1.00 41.53 383 THR A N 1
ATOM 3110 C CA . THR A 1 383 ? -23.625 -42.690 40.351 1.00 41.53 383 THR A CA 1
ATOM 3111 C C . THR A 1 383 ? -24.175 -41.273 40.579 1.00 41.53 383 THR A C 1
ATOM 3113 O O . THR A 1 383 ? -23.392 -40.318 40.555 1.00 41.53 383 THR A O 1
ATOM 3116 N N . PRO A 1 384 ? -25.491 -41.083 40.792 1.00 44.06 384 PRO A N 1
ATOM 3117 C CA . PRO A 1 384 ? -26.052 -39.763 41.067 1.00 44.06 384 PRO A CA 1
ATOM 3118 C C . PRO A 1 384 ? -25.502 -39.198 42.387 1.00 44.06 384 PRO A C 1
ATOM 3120 O O . PRO A 1 384 ? -25.486 -39.882 43.409 1.00 44.06 384 PRO A O 1
ATOM 3123 N N . ALA A 1 385 ? -25.032 -37.948 42.361 1.00 42.53 385 ALA A N 1
ATOM 3124 C CA . ALA A 1 385 ? -24.595 -37.237 43.559 1.00 42.53 385 ALA A CA 1
ATOM 3125 C C . ALA A 1 385 ? -25.793 -36.936 44.479 1.00 42.53 385 ALA A C 1
ATOM 3127 O O . ALA A 1 385 ? -26.914 -36.740 44.003 1.00 42.53 385 ALA A O 1
ATOM 3128 N N . ALA A 1 386 ? -25.549 -36.874 45.792 1.00 36.03 386 ALA A N 1
ATOM 3129 C CA . ALA A 1 386 ? -26.551 -36.508 46.792 1.00 36.03 386 ALA A CA 1
ATOM 3130 C C . ALA A 1 386 ? -27.251 -35.188 46.400 1.00 36.03 386 ALA A C 1
ATOM 3132 O O . ALA A 1 386 ? -26.602 -34.145 46.324 1.00 36.03 386 ALA A O 1
ATOM 3133 N N . GLY A 1 387 ? -28.557 -35.259 46.102 1.00 43.09 387 GLY A N 1
ATOM 3134 C CA . GLY A 1 387 ? -29.378 -34.120 45.661 1.00 43.09 387 GLY A CA 1
ATOM 3135 C C . GLY A 1 387 ? -29.918 -34.177 44.221 1.00 43.09 387 GLY A C 1
ATOM 3136 O O . GLY A 1 387 ? -30.507 -33.197 43.768 1.00 43.09 387 GLY A O 1
ATOM 3137 N N . SER A 1 388 ? -29.745 -35.278 43.477 1.00 44.06 388 SER A N 1
ATOM 3138 C CA . SER A 1 388 ? -30.336 -35.417 42.134 1.00 44.06 388 SER A CA 1
ATOM 3139 C C . SER A 1 388 ? -31.866 -35.541 42.182 1.00 44.06 388 SER A C 1
ATOM 3141 O O . SER A 1 388 ? -32.389 -36.449 42.827 1.00 44.06 388 SER A O 1
ATOM 3143 N N . ILE A 1 389 ? -32.578 -34.691 41.438 1.00 47.28 389 ILE A N 1
ATOM 3144 C CA . ILE A 1 389 ? -34.026 -34.820 41.220 1.00 47.28 389 ILE A CA 1
ATOM 3145 C C . ILE A 1 389 ? -34.264 -35.826 40.088 1.00 47.28 389 ILE A C 1
ATOM 3147 O O . ILE A 1 389 ? -33.785 -35.635 38.967 1.00 47.28 389 ILE A O 1
ATOM 3151 N N . LEU A 1 390 ? -34.992 -36.901 40.390 1.00 48.12 390 LEU A N 1
ATOM 3152 C CA . LEU A 1 390 ? -35.522 -37.845 39.406 1.00 48.12 390 LEU A CA 1
ATOM 3153 C C . LEU A 1 390 ? -36.907 -37.357 38.935 1.00 48.12 390 LEU A C 1
ATOM 3155 O O . LEU A 1 390 ? -37.640 -36.788 39.742 1.00 48.12 390 LEU A O 1
ATOM 3159 N N . PRO A 1 391 ? -37.278 -37.541 37.657 1.00 40.62 391 PRO A N 1
ATOM 3160 C CA . PRO A 1 391 ? -38.626 -37.229 37.183 1.00 40.62 391 PRO A CA 1
ATOM 3161 C C . PRO A 1 391 ? -39.664 -38.214 37.752 1.00 40.62 391 PRO A C 1
ATOM 3163 O O . PRO A 1 391 ? -39.395 -39.415 37.828 1.00 40.62 391 PRO A O 1
ATOM 3166 N N . ASP A 1 392 ? -40.852 -37.711 38.109 1.00 33.06 392 ASP A N 1
ATOM 3167 C CA . ASP A 1 392 ? -41.990 -38.534 38.539 1.00 33.06 392 ASP A CA 1
ATOM 3168 C C . ASP A 1 392 ? -42.475 -39.452 37.401 1.00 33.06 392 ASP A C 1
ATOM 3170 O O . ASP A 1 392 ? -42.503 -39.088 36.225 1.00 33.06 392 ASP A O 1
ATOM 3174 N N . ALA A 1 393 ? -42.798 -40.691 37.766 1.00 36.34 393 ALA A N 1
ATOM 3175 C CA . ALA A 1 393 ? -42.808 -41.866 36.901 1.00 36.34 393 ALA A CA 1
ATOM 3176 C C . ALA A 1 393 ? -43.828 -41.877 35.741 1.00 36.34 393 ALA A C 1
ATOM 3178 O O . ALA A 1 393 ? -44.982 -41.486 35.897 1.00 36.34 393 ALA A O 1
ATOM 3179 N N . SER A 1 394 ? -43.411 -42.488 34.617 1.00 31.86 394 SER A N 1
ATOM 3180 C CA . SER A 1 394 ? -44.115 -43.529 33.826 1.00 31.86 394 SER A CA 1
ATOM 3181 C C . SER A 1 394 ? -43.843 -43.411 32.315 1.00 31.86 394 SER A C 1
ATOM 3183 O O . SER A 1 394 ? -44.620 -42.813 31.577 1.00 31.86 394 SER A O 1
ATOM 3185 N N . LYS A 1 395 ? -42.735 -44.010 31.846 1.00 32.94 395 LYS A N 1
ATOM 3186 C CA . LYS A 1 395 ? -42.615 -44.740 30.563 1.00 32.94 395 LYS A CA 1
ATOM 3187 C C . LYS A 1 395 ? -41.162 -45.142 30.275 1.00 32.94 395 LYS A C 1
ATOM 3189 O O . LYS A 1 395 ? -40.260 -44.318 30.344 1.00 32.94 395 LYS A O 1
ATOM 3194 N N . GLN A 1 396 ? -41.043 -46.393 29.840 1.00 31.17 396 GLN A N 1
ATOM 3195 C CA . GLN A 1 396 ? -39.958 -47.011 29.077 1.00 31.17 396 GLN A CA 1
ATOM 3196 C C . GLN A 1 396 ? -38.679 -47.441 29.819 1.00 31.17 396 GLN A C 1
ATOM 3198 O O . GLN A 1 396 ? -37.850 -46.642 30.246 1.00 31.17 396 GLN A O 1
ATOM 3203 N N . GLU A 1 397 ? -38.544 -48.765 29.875 1.00 31.72 397 GLU A N 1
ATOM 3204 C CA . GLU A 1 397 ? -37.336 -49.548 30.106 1.00 31.72 397 GLU A CA 1
ATOM 3205 C C . GLU A 1 397 ? -36.265 -49.294 29.025 1.00 31.72 397 GLU A C 1
ATOM 3207 O O . GLU A 1 397 ? -36.574 -48.940 27.887 1.00 31.72 397 GLU A O 1
ATOM 3212 N N . ASP A 1 398 ? -35.013 -49.544 29.415 1.00 33.06 398 ASP A N 1
ATOM 3213 C CA . ASP A 1 398 ? -33.845 -49.791 28.560 1.00 33.06 398 ASP A CA 1
ATOM 3214 C C . ASP A 1 398 ? -33.262 -48.609 27.758 1.00 33.06 398 ASP A C 1
ATOM 3216 O O . ASP A 1 398 ? -33.176 -48.610 26.534 1.00 33.06 398 ASP A O 1
ATOM 3220 N N . THR A 1 399 ? -32.770 -47.592 28.474 1.00 33.19 399 THR A N 1
ATOM 3221 C CA . THR A 1 399 ? -31.601 -46.796 28.050 1.00 33.19 399 THR A CA 1
ATOM 3222 C C . THR A 1 399 ? -30.823 -46.361 29.295 1.00 33.19 399 THR A C 1
ATOM 3224 O O . THR A 1 399 ? -31.431 -45.967 30.290 1.00 33.19 399 THR A O 1
ATOM 3227 N N . ASP A 1 400 ? -29.488 -46.448 29.263 1.00 39.28 400 ASP A N 1
ATOM 3228 C CA . ASP A 1 400 ? -28.576 -45.896 30.279 1.00 39.28 400 ASP A CA 1
ATOM 3229 C C . ASP A 1 400 ? -29.119 -44.579 30.858 1.00 39.28 400 ASP A C 1
ATOM 3231 O O . ASP A 1 400 ? -29.393 -43.644 30.100 1.00 39.28 400 ASP A O 1
ATOM 3235 N N . LYS A 1 401 ? -29.280 -44.485 32.189 1.00 51.59 401 LYS A N 1
ATOM 3236 C CA . LYS A 1 401 ? -29.762 -43.273 32.882 1.00 51.59 401 LYS A CA 1
ATOM 3237 C C . LYS A 1 401 ? -28.832 -42.088 32.586 1.00 51.59 401 LYS A C 1
ATOM 3239 O O . LYS A 1 401 ? -27.872 -41.827 33.306 1.00 51.59 401 LYS A O 1
ATOM 3244 N N . LYS A 1 402 ? -29.119 -41.362 31.508 1.00 62.72 402 LYS A N 1
ATOM 3245 C CA . LYS A 1 402 ? -28.277 -40.294 30.970 1.00 62.72 402 LYS A CA 1
ATOM 3246 C C . LYS A 1 402 ? -28.524 -38.996 31.742 1.00 62.72 402 LYS A C 1
ATOM 3248 O O . LYS A 1 402 ? -29.456 -38.254 31.439 1.00 62.72 402 LYS A O 1
ATOM 3253 N N . CYS A 1 403 ? -27.713 -38.728 32.763 1.00 70.81 403 CYS A N 1
ATOM 3254 C CA . CYS A 1 403 ? -27.668 -37.416 33.412 1.00 70.81 403 CYS A CA 1
ATOM 3255 C C . CYS A 1 403 ? -26.826 -36.431 32.581 1.00 70.81 403 CYS A C 1
ATOM 3257 O O . CYS A 1 403 ? -26.081 -36.830 31.687 1.00 70.81 403 CYS A O 1
ATOM 3259 N N . SER A 1 404 ? -26.970 -35.133 32.835 1.00 78.94 404 SER A N 1
ATOM 3260 C CA . SER A 1 404 ? -26.188 -34.074 32.187 1.00 78.94 404 SER A CA 1
ATOM 3261 C C . SER A 1 404 ? -25.541 -33.195 33.250 1.00 78.94 404 SER A C 1
ATOM 3263 O O . SER A 1 404 ? -26.185 -32.797 34.225 1.00 78.94 404 SER A O 1
ATOM 3265 N N . ASN A 1 405 ? -24.262 -32.868 33.070 1.00 87.56 405 ASN A N 1
ATOM 3266 C CA . ASN A 1 405 ? -23.597 -31.892 33.925 1.00 87.56 405 ASN A CA 1
ATOM 3267 C C . ASN A 1 405 ? -24.055 -30.474 33.579 1.00 87.56 405 ASN A C 1
ATOM 3269 O O . ASN A 1 405 ? -24.314 -30.139 32.418 1.00 87.56 405 ASN A O 1
ATOM 3273 N N . VAL A 1 406 ? -24.108 -29.624 34.598 1.00 88.19 406 VAL A N 1
ATOM 3274 C CA . VAL A 1 406 ? -24.530 -28.230 34.484 1.00 88.19 406 VAL A CA 1
ATOM 3275 C C . VAL A 1 406 ? -23.301 -27.334 34.461 1.00 88.19 406 VAL A C 1
ATOM 3277 O O . VAL A 1 406 ? -22.405 -27.485 35.285 1.00 88.19 406 VAL A O 1
ATOM 3280 N N . VAL A 1 407 ? -23.263 -26.388 33.526 1.00 91.00 407 VAL A N 1
ATOM 3281 C CA . VAL A 1 407 ? -22.235 -25.348 33.449 1.00 91.00 407 VAL A CA 1
ATOM 3282 C C . VAL A 1 407 ? -22.900 -23.986 33.583 1.00 91.00 407 VAL A C 1
ATOM 3284 O O . VAL A 1 407 ? -23.706 -23.592 32.739 1.00 91.00 407 VAL A O 1
ATOM 3287 N N . ILE A 1 408 ? -22.543 -23.271 34.644 1.00 91.94 408 ILE A N 1
ATOM 3288 C CA . ILE A 1 408 ? -23.045 -21.945 34.992 1.00 91.94 408 ILE A CA 1
ATOM 3289 C C . ILE A 1 408 ? -21.993 -20.917 34.603 1.00 91.94 408 ILE A C 1
ATOM 3291 O O . ILE A 1 408 ? -20.838 -21.032 35.010 1.00 91.94 408 ILE A O 1
ATOM 3295 N N . MET A 1 409 ? -22.384 -19.908 33.827 1.00 91.94 409 MET A N 1
ATOM 3296 C CA . MET A 1 409 ? -21.457 -18.884 33.357 1.00 91.94 409 MET A CA 1
ATOM 3297 C C . MET A 1 409 ? -22.038 -17.477 33.355 1.00 91.94 409 MET A C 1
ATOM 3299 O O . MET A 1 409 ? -23.239 -17.278 33.202 1.00 91.94 409 MET A O 1
ATOM 3303 N N . GLY A 1 410 ? -21.171 -16.476 33.510 1.00 90.31 410 GLY A N 1
ATOM 3304 C CA . GLY A 1 410 ? -21.560 -15.071 33.389 1.00 90.31 410 GLY A CA 1
ATOM 3305 C C . GLY A 1 410 ? -21.694 -14.617 31.930 1.00 90.31 410 GLY A C 1
ATOM 3306 O O . GLY A 1 410 ? -21.066 -15.180 31.031 1.00 90.31 410 GLY A O 1
ATOM 3307 N N . ARG A 1 411 ? -22.444 -13.531 31.691 1.00 88.38 411 ARG A N 1
ATOM 3308 C CA . ARG A 1 411 ? -22.645 -12.947 30.346 1.00 88.38 411 ARG A CA 1
ATOM 3309 C C . ARG A 1 411 ? -21.348 -12.736 29.553 1.00 88.38 411 ARG A C 1
ATOM 3311 O O . ARG A 1 411 ? -21.279 -13.140 28.400 1.00 88.38 411 ARG A O 1
ATOM 3318 N N . LYS A 1 412 ? -20.321 -12.116 30.151 1.00 86.50 412 LYS A N 1
ATOM 3319 C CA . LYS A 1 412 ? -19.052 -11.827 29.450 1.00 86.50 412 LYS A CA 1
ATOM 3320 C C . LYS A 1 412 ? -18.340 -13.106 28.995 1.00 86.50 412 LYS A C 1
ATOM 3322 O O . LYS A 1 412 ? -17.798 -13.147 27.900 1.00 86.50 412 LYS A O 1
ATOM 3327 N N . THR A 1 413 ? -18.384 -14.151 29.818 1.00 87.50 413 THR A N 1
ATOM 3328 C CA . THR A 1 413 ? -17.810 -15.468 29.510 1.00 87.50 413 THR A CA 1
ATOM 3329 C C . THR A 1 413 ? -18.595 -16.171 28.411 1.00 87.50 413 THR A C 1
ATOM 3331 O O . THR A 1 413 ? -18.010 -16.741 27.499 1.00 87.50 413 THR A O 1
ATOM 3334 N N . TRP A 1 414 ? -19.925 -16.080 28.443 1.00 87.00 414 TRP A N 1
ATOM 3335 C CA . TRP A 1 414 ? -20.760 -16.566 27.348 1.00 87.00 414 TRP A CA 1
ATOM 3336 C C . TRP A 1 414 ? -20.427 -15.860 26.030 1.00 87.00 414 TRP A C 1
ATOM 3338 O O . TRP A 1 414 ? -20.273 -16.520 25.004 1.00 87.00 414 TRP A O 1
ATOM 3348 N N . GLU A 1 415 ? -20.280 -14.531 26.068 1.00 86.56 415 GLU A N 1
ATOM 3349 C CA . GLU A 1 415 ? -19.971 -13.682 24.915 1.00 86.56 415 GLU A CA 1
ATOM 3350 C C . GLU A 1 415 ? -18.563 -13.920 24.342 1.00 86.56 415 GLU A C 1
ATOM 3352 O O . GLU A 1 415 ? -18.412 -13.839 23.121 1.00 86.56 415 GLU A O 1
ATOM 3357 N N . SER A 1 416 ? -17.572 -14.264 25.176 1.00 84.69 416 SER A N 1
ATOM 3358 C CA . SER A 1 416 ? -16.189 -14.530 24.745 1.00 84.69 416 SER A CA 1
ATOM 3359 C C . SER A 1 416 ? -16.000 -15.894 24.068 1.00 84.69 416 SER A C 1
ATOM 3361 O O . SER A 1 416 ? -15.073 -16.061 23.274 1.00 84.69 416 SER A O 1
ATOM 3363 N N . ILE A 1 417 ? -16.893 -16.863 24.310 1.00 84.19 417 ILE A N 1
ATOM 3364 C CA . ILE A 1 417 ? -16.872 -18.162 23.621 1.00 84.19 417 ILE A CA 1
ATOM 3365 C C . ILE A 1 417 ? -17.273 -17.968 22.144 1.00 84.19 417 ILE A C 1
ATOM 3367 O O . ILE A 1 417 ? -18.347 -17.407 21.883 1.00 84.19 417 ILE A O 1
ATOM 3371 N N . PRO A 1 418 ? -16.484 -18.467 21.165 1.00 82.81 418 PRO A N 1
ATOM 3372 C CA . PRO A 1 418 ? -16.803 -18.334 19.745 1.00 82.81 418 PRO A CA 1
ATOM 3373 C C . PRO A 1 418 ? -18.192 -18.900 19.395 1.00 82.81 418 PRO A C 1
ATOM 3375 O O . PRO A 1 418 ? -18.544 -19.972 19.894 1.00 82.81 418 PRO A O 1
ATOM 3378 N N . PRO A 1 419 ? -18.956 -18.279 18.470 1.00 82.62 419 PRO A N 1
ATOM 3379 C CA . PRO A 1 419 ? -20.328 -18.696 18.147 1.00 82.62 419 PRO A CA 1
ATOM 3380 C C . PRO A 1 419 ? -20.478 -20.175 17.754 1.00 82.62 419 PRO A C 1
ATOM 3382 O O . PRO A 1 419 ? -21.498 -20.787 18.039 1.00 82.62 419 PRO A O 1
ATOM 3385 N N . LYS A 1 420 ? -19.441 -20.783 17.157 1.00 85.12 420 LYS A N 1
ATOM 3386 C CA . LYS A 1 420 ? -19.414 -22.209 16.777 1.00 85.12 420 LYS A CA 1
ATOM 3387 C C . LYS A 1 420 ? -19.521 -23.168 17.975 1.00 85.12 420 LYS A C 1
ATOM 3389 O O . LYS A 1 420 ? -19.984 -24.294 17.812 1.00 85.12 420 LYS A O 1
ATOM 3394 N N . PHE A 1 421 ? -19.065 -22.743 19.152 1.00 82.19 421 PHE A N 1
ATOM 3395 C CA . PHE A 1 421 ? -19.056 -23.541 20.383 1.00 82.19 421 PHE A CA 1
ATOM 3396 C C . PHE A 1 421 ? -20.153 -23.120 21.371 1.00 82.19 421 PHE A C 1
ATOM 3398 O O . PHE A 1 421 ? -20.158 -23.584 22.509 1.00 82.19 421 PHE A O 1
ATOM 3405 N N . ARG A 1 422 ? -21.074 -22.248 20.939 1.00 84.81 422 ARG A N 1
ATOM 3406 C CA . ARG A 1 422 ? -22.189 -21.730 21.728 1.00 84.81 422 ARG A CA 1
ATOM 3407 C C . ARG A 1 422 ? -23.498 -22.371 21.240 1.00 84.81 422 ARG A C 1
ATOM 3409 O O . ARG A 1 422 ? -23.871 -22.125 20.095 1.00 84.81 422 ARG A O 1
ATOM 3416 N N . PRO A 1 423 ? -24.230 -23.142 22.064 1.00 87.75 423 PRO A N 1
ATOM 3417 C CA . PRO A 1 423 ? -23.932 -23.581 23.431 1.00 87.75 423 PRO A CA 1
ATOM 3418 C C . PRO A 1 423 ? -22.881 -24.700 23.488 1.00 87.75 423 PRO A C 1
ATOM 3420 O O . PRO A 1 423 ? -22.626 -25.396 22.500 1.00 87.75 423 PRO A O 1
ATOM 3423 N N . LEU A 1 424 ? -22.309 -24.917 24.676 1.00 85.56 424 LEU A N 1
ATOM 3424 C CA . LEU A 1 424 ? -21.392 -26.025 24.917 1.00 85.56 424 LEU A CA 1
ATOM 3425 C C . LEU A 1 424 ? -22.135 -27.361 24.767 1.00 85.56 424 LEU A C 1
ATOM 3427 O O . LEU A 1 424 ? -23.049 -27.650 25.535 1.00 85.56 424 LEU A O 1
ATOM 3431 N N . LYS A 1 425 ? -21.721 -28.181 23.793 1.00 85.38 425 LYS A N 1
ATOM 3432 C CA . LYS A 1 425 ? -22.323 -29.500 23.524 1.00 85.38 425 LYS A CA 1
ATOM 3433 C C . LYS A 1 425 ? -22.190 -30.450 24.725 1.00 85.38 425 LYS A C 1
ATOM 3435 O O . LYS A 1 425 ? -21.193 -30.375 25.455 1.00 85.38 425 LYS A O 1
ATOM 3440 N N . ASP A 1 426 ? -23.172 -31.344 24.857 1.00 82.69 426 ASP A N 1
ATOM 3441 C CA . ASP A 1 426 ? -23.274 -32.432 25.850 1.00 82.69 426 ASP A CA 1
ATOM 3442 C C . ASP A 1 426 ? -23.363 -31.980 27.318 1.00 82.69 426 ASP A C 1
ATOM 3444 O O . ASP A 1 426 ? -23.021 -32.735 28.223 1.00 82.69 426 ASP A O 1
ATOM 3448 N N . ARG A 1 427 ? -23.776 -30.728 27.558 1.00 86.69 427 ARG A N 1
ATOM 3449 C CA . ARG A 1 427 ? -23.876 -30.106 28.886 1.00 86.69 427 ARG A CA 1
ATOM 3450 C C . ARG A 1 427 ? -25.080 -29.169 28.950 1.00 86.69 427 ARG A C 1
ATOM 3452 O O . ARG A 1 427 ? -25.440 -28.539 27.952 1.00 86.69 427 ARG A O 1
ATOM 3459 N N . THR A 1 428 ? -25.662 -29.017 30.133 1.00 87.31 428 THR A N 1
ATOM 3460 C CA . THR A 1 428 ? -26.726 -28.039 30.389 1.00 87.31 428 THR A CA 1
ATOM 3461 C C . THR A 1 428 ? -26.097 -26.675 30.668 1.00 87.31 428 THR A C 1
ATOM 3463 O O . THR A 1 428 ? -25.304 -26.540 31.594 1.00 87.31 428 THR A O 1
ATOM 3466 N N . ASN A 1 429 ? -26.417 -25.659 29.863 1.00 91.12 429 ASN A N 1
ATOM 3467 C CA . ASN A 1 429 ? -25.793 -24.335 29.954 1.00 91.12 429 ASN A CA 1
ATOM 3468 C C . ASN A 1 429 ? -26.729 -23.352 30.680 1.00 91.12 429 ASN A C 1
ATOM 3470 O O . ASN A 1 429 ? -27.848 -23.123 30.213 1.00 91.12 429 ASN A O 1
ATOM 3474 N N . LEU A 1 430 ? -26.259 -22.751 31.778 1.00 90.56 430 LEU A N 1
ATOM 3475 C CA . LEU A 1 430 ? -26.939 -21.666 32.497 1.00 90.56 430 LEU A CA 1
ATOM 3476 C C . LEU A 1 430 ? -26.148 -20.363 32.321 1.00 90.56 430 LEU A C 1
ATOM 3478 O O . LEU A 1 430 ? -24.942 -20.329 32.572 1.00 90.56 430 LEU A O 1
ATOM 3482 N N . VAL A 1 431 ? -26.818 -19.284 31.918 1.00 90.31 431 VAL A N 1
ATOM 3483 C CA . VAL A 1 431 ? -26.200 -17.966 31.718 1.00 90.31 431 VAL A CA 1
ATOM 3484 C C . VAL A 1 431 ? -26.773 -16.967 32.716 1.00 90.31 431 VAL A C 1
ATOM 3486 O O . VAL A 1 431 ? -27.944 -16.597 32.640 1.00 90.31 431 VAL A O 1
ATOM 3489 N N . VAL A 1 432 ? -25.920 -16.488 33.621 1.00 90.44 432 VAL A N 1
ATOM 3490 C CA . VAL A 1 432 ? -26.254 -15.442 34.592 1.00 90.44 432 VAL A CA 1
ATOM 3491 C C . VAL A 1 432 ? -26.007 -14.075 33.957 1.00 90.44 432 VAL A C 1
ATOM 3493 O O . VAL A 1 432 ? -24.879 -13.724 33.580 1.00 90.44 432 VAL A O 1
ATOM 3496 N N . SER A 1 433 ? -27.077 -13.297 33.809 1.00 86.31 433 SER A N 1
ATOM 3497 C CA . SER A 1 433 ? -27.049 -11.985 33.168 1.00 86.31 433 SER A CA 1
ATOM 3498 C C . SER A 1 433 ? -28.115 -11.064 33.751 1.00 86.31 433 SER A C 1
ATOM 3500 O O . SER A 1 433 ? -29.248 -11.465 33.979 1.00 86.31 433 SER A O 1
ATOM 3502 N N . THR A 1 434 ? -27.775 -9.783 33.889 1.00 81.88 434 THR A N 1
ATOM 3503 C CA . THR A 1 434 ? -28.742 -8.724 34.217 1.00 81.88 434 THR A CA 1
ATOM 3504 C C . THR A 1 434 ? -29.614 -8.304 33.030 1.00 81.88 434 THR A C 1
ATOM 3506 O O . THR A 1 434 ? -30.613 -7.622 33.220 1.00 81.88 434 THR A O 1
ATOM 3509 N N . LYS A 1 435 ? -29.235 -8.681 31.801 1.00 81.88 435 LYS A N 1
ATOM 3510 C CA . LYS A 1 435 ? -29.989 -8.379 30.574 1.00 81.88 435 LYS A CA 1
ATOM 3511 C C . LYS A 1 435 ? -31.035 -9.448 30.289 1.00 81.88 435 LYS A C 1
ATOM 3513 O O . LYS A 1 435 ? -30.770 -10.631 30.510 1.00 81.88 435 LYS A O 1
ATOM 3518 N N . SER A 1 436 ? -32.163 -9.032 29.716 1.00 76.00 436 SER A N 1
ATOM 3519 C CA . SER A 1 436 ? -33.220 -9.943 29.277 1.00 76.00 436 SER A CA 1
ATOM 3520 C C . SER A 1 436 ? -32.743 -10.861 28.139 1.00 76.00 436 SER A C 1
ATOM 3522 O O . SER A 1 436 ? -31.829 -10.527 27.380 1.00 76.00 436 SER A O 1
ATOM 3524 N N . ARG A 1 437 ? -33.378 -12.032 27.990 1.00 78.06 437 ARG A N 1
ATOM 3525 C CA . ARG A 1 437 ? -33.069 -13.006 26.924 1.00 78.06 437 ARG A CA 1
ATOM 3526 C C . ARG A 1 437 ? -33.111 -12.380 25.522 1.00 78.06 437 ARG A C 1
ATOM 3528 O O . ARG A 1 437 ? -32.266 -12.706 24.697 1.00 78.06 437 ARG A O 1
ATOM 3535 N N . ALA A 1 438 ? -34.045 -11.457 25.278 1.00 70.62 438 ALA A N 1
ATOM 3536 C CA . ALA A 1 438 ? -34.202 -10.761 23.999 1.00 70.62 438 ALA A CA 1
ATOM 3537 C C . ALA A 1 438 ? -33.002 -9.858 23.647 1.00 70.62 438 ALA A C 1
ATOM 3539 O O . ALA A 1 438 ? -32.699 -9.651 22.474 1.00 70.62 438 ALA A O 1
ATOM 3540 N N . GLU A 1 439 ? -32.282 -9.354 24.652 1.00 75.50 439 GLU A N 1
ATOM 3541 C CA . GLU A 1 439 ? -31.116 -8.482 24.472 1.00 75.50 439 GLU A CA 1
ATOM 3542 C C . GLU A 1 439 ? -29.793 -9.247 24.315 1.00 75.50 439 GLU A C 1
ATOM 3544 O O . GLU A 1 439 ? -28.795 -8.654 23.900 1.00 75.50 439 GLU A O 1
ATOM 3549 N N . LEU A 1 440 ? -29.752 -10.545 24.646 1.00 70.25 440 LEU A N 1
ATOM 3550 C CA . LEU A 1 440 ? -28.541 -11.378 24.555 1.00 70.25 440 LEU A CA 1
ATOM 3551 C C . LEU A 1 440 ? -28.239 -11.907 23.136 1.00 70.25 440 LEU A C 1
ATOM 3553 O O . LEU A 1 440 ? -27.274 -12.653 22.950 1.00 70.25 440 LEU A O 1
ATOM 3557 N N . GLY A 1 441 ? -29.020 -11.507 22.126 1.00 64.44 441 GLY A N 1
ATOM 3558 C CA . GLY A 1 441 ? -28.953 -12.070 20.773 1.00 64.44 441 GLY A CA 1
ATOM 3559 C C . GLY A 1 441 ? -29.543 -13.486 20.703 1.00 64.44 441 GLY A C 1
ATOM 3560 O O . GLY A 1 441 ? -30.142 -13.951 21.666 1.00 64.44 441 GLY A O 1
ATOM 3561 N N . ASN A 1 442 ? -29.390 -14.178 19.564 1.00 68.94 442 ASN A N 1
ATOM 3562 C CA . ASN A 1 442 ? -29.924 -15.534 19.328 1.00 68.94 442 ASN A CA 1
ATOM 3563 C C . ASN A 1 442 ? -29.352 -16.577 20.318 1.00 68.94 442 ASN A C 1
ATOM 3565 O O . ASN A 1 442 ? -28.394 -17.287 20.008 1.00 68.94 442 ASN A O 1
ATOM 3569 N N . VAL A 1 443 ? -29.937 -16.677 21.512 1.00 79.38 443 VAL A N 1
ATOM 3570 C CA . VAL A 1 443 ? -29.670 -17.724 22.505 1.00 79.38 443 VAL A CA 1
ATOM 3571 C C . VAL A 1 443 ? -30.673 -18.866 22.285 1.00 79.38 443 VAL A C 1
ATOM 3573 O O . VAL A 1 443 ? -31.873 -18.605 22.321 1.00 79.38 443 VAL A O 1
ATOM 3576 N N . PRO A 1 444 ? -30.231 -20.121 22.068 1.00 80.81 444 PRO A N 1
ATOM 3577 C CA . PRO A 1 444 ? -31.141 -21.255 21.879 1.00 80.81 444 PRO A CA 1
ATOM 3578 C C . PRO A 1 444 ? -32.029 -21.543 23.099 1.00 80.81 444 PRO A C 1
ATOM 3580 O O . PRO A 1 444 ? -31.638 -21.293 24.240 1.00 80.81 444 PRO A O 1
ATOM 3583 N N . ASP A 1 445 ? -33.216 -22.118 22.885 1.00 77.75 445 ASP A N 1
ATOM 3584 C CA . ASP A 1 445 ? -34.198 -22.459 23.944 1.00 77.75 445 ASP A CA 1
ATOM 3585 C C . ASP A 1 445 ? -33.709 -23.499 24.952 1.00 77.75 445 ASP A C 1
ATOM 3587 O O . ASP A 1 445 ? -34.164 -23.531 26.098 1.00 77.75 445 ASP A O 1
ATOM 3591 N N . THR A 1 446 ? -32.673 -24.245 24.576 1.00 79.75 446 THR A N 1
ATOM 3592 C CA . THR A 1 446 ? -31.960 -25.187 25.443 1.00 79.75 446 THR A CA 1
ATOM 3593 C C . THR A 1 446 ? -31.138 -24.515 26.548 1.00 79.75 446 THR A C 1
ATOM 3595 O O . THR A 1 446 ? -30.751 -25.183 27.504 1.00 79.75 446 THR A O 1
ATOM 3598 N N . VAL A 1 447 ? -30.858 -23.212 26.441 1.00 85.12 447 VAL A N 1
ATOM 3599 C CA . VAL A 1 447 ? -30.061 -22.456 27.416 1.00 85.12 447 VAL A CA 1
ATOM 3600 C C . VAL A 1 447 ? -30.985 -21.730 28.386 1.00 85.12 447 VAL A C 1
ATOM 3602 O O . VAL A 1 447 ? -31.895 -20.998 27.976 1.00 85.12 447 VAL A O 1
ATOM 3605 N N . VAL A 1 448 ? -30.719 -21.899 29.678 1.00 85.69 448 VAL A N 1
ATOM 3606 C CA . VAL A 1 448 ? -31.411 -21.183 30.754 1.00 85.69 448 VAL A CA 1
ATOM 3607 C C . VAL A 1 448 ? -30.706 -19.852 30.980 1.00 85.69 448 VAL A C 1
ATOM 3609 O O . VAL A 1 448 ? -29.481 -19.805 31.094 1.00 85.69 448 VAL A O 1
ATOM 3612 N N . VAL A 1 449 ? -31.473 -18.768 31.049 1.00 87.44 449 VAL A N 1
ATOM 3613 C CA . VAL A 1 449 ? -30.954 -17.423 31.317 1.00 87.44 449 VAL A CA 1
ATOM 3614 C C . VAL A 1 449 ? -31.672 -16.889 32.544 1.00 87.44 449 VAL A C 1
ATOM 3616 O O . VAL A 1 449 ? -32.900 -16.883 32.563 1.00 87.44 449 VAL A O 1
ATOM 3619 N N . GLY A 1 450 ? -30.915 -16.441 33.541 1.00 85.88 450 GLY A N 1
ATOM 3620 C CA . GLY A 1 450 ? -31.464 -15.912 34.786 1.00 85.88 450 GLY A CA 1
ATOM 3621 C C . GLY A 1 450 ? -30.632 -14.768 35.347 1.00 85.88 450 GLY A C 1
ATOM 3622 O O . GLY A 1 450 ? -29.497 -14.519 34.929 1.00 85.88 450 GLY A O 1
ATOM 3623 N N . SER A 1 451 ? -31.222 -14.060 36.303 1.00 85.56 451 SER A N 1
ATOM 3624 C CA . SER A 1 451 ? -30.639 -12.858 36.912 1.00 85.56 451 SER A CA 1
ATOM 3625 C C . SER A 1 451 ? -29.565 -13.173 37.960 1.00 85.56 451 SER A C 1
ATOM 3627 O O . SER A 1 451 ? -28.629 -12.397 38.154 1.00 85.56 451 SER A O 1
ATOM 3629 N N . SER A 1 452 ? -29.670 -14.336 38.606 1.00 86.88 452 SER A N 1
ATOM 3630 C CA . SER A 1 452 ? -28.751 -14.831 39.634 1.00 86.88 452 SER A CA 1
ATOM 3631 C C . SER A 1 452 ? -28.498 -16.334 39.478 1.00 86.88 452 SER A C 1
ATOM 3633 O O . SER A 1 452 ? -29.219 -17.024 38.753 1.00 86.88 452 SER A O 1
ATOM 3635 N N . ILE A 1 453 ? -27.477 -16.854 40.170 1.00 85.00 453 ILE A N 1
ATOM 3636 C CA . ILE A 1 453 ? -27.174 -18.296 40.193 1.00 85.00 453 ILE A CA 1
ATOM 3637 C C . ILE A 1 453 ? -28.388 -19.077 40.721 1.00 85.00 453 ILE A C 1
ATOM 3639 O O . ILE A 1 453 ? -28.827 -20.036 40.091 1.00 85.00 453 ILE A O 1
ATOM 3643 N N . THR A 1 454 ? -28.987 -18.618 41.822 1.00 85.31 454 THR A N 1
ATOM 3644 C CA . THR A 1 454 ? -30.166 -19.240 42.442 1.00 85.31 454 THR A CA 1
ATOM 3645 C C . THR A 1 454 ? -31.385 -19.231 41.518 1.00 85.31 454 THR A C 1
ATOM 3647 O O . THR A 1 454 ? -32.089 -20.231 41.419 1.00 85.31 454 THR A O 1
ATOM 3650 N N . ASP A 1 455 ? -31.621 -18.125 40.810 1.00 85.94 455 ASP A N 1
ATOM 3651 C CA . ASP A 1 455 ? -32.714 -17.988 39.838 1.00 85.94 455 ASP A CA 1
ATOM 3652 C C . ASP A 1 455 ? -32.559 -18.982 38.672 1.00 85.94 455 ASP A C 1
ATOM 3654 O O . ASP A 1 455 ? -33.496 -19.705 38.330 1.00 85.94 455 ASP A O 1
ATOM 3658 N N . CYS A 1 456 ? -31.337 -19.120 38.141 1.00 85.31 456 CYS A N 1
ATOM 3659 C CA . CYS A 1 456 ? -31.032 -20.108 37.102 1.00 85.31 456 CYS A CA 1
ATOM 3660 C C . CYS A 1 456 ? -31.252 -21.551 37.582 1.00 85.31 456 CYS A C 1
ATOM 3662 O O . CYS A 1 456 ? -31.762 -22.375 36.823 1.00 85.31 456 CYS A O 1
ATOM 3664 N N . LEU A 1 457 ? -30.872 -21.864 38.825 1.00 84.12 457 LEU A N 1
ATOM 3665 C CA . LEU A 1 457 ? -31.077 -23.192 39.411 1.00 84.12 457 LEU A CA 1
ATOM 3666 C C . LEU A 1 457 ? -32.567 -23.495 39.627 1.00 84.12 457 LEU A C 1
ATOM 3668 O O . LEU A 1 457 ? -33.000 -24.602 39.320 1.00 84.12 457 LEU A O 1
ATOM 3672 N N . ASN A 1 458 ? -33.366 -22.515 40.063 1.00 83.94 458 ASN A N 1
ATOM 3673 C CA . ASN A 1 458 ? -34.817 -22.674 40.213 1.00 83.94 458 ASN A CA 1
ATOM 3674 C C . ASN A 1 458 ? -35.524 -22.859 38.851 1.00 83.94 458 ASN A C 1
ATOM 3676 O O . ASN A 1 458 ? -36.493 -23.613 38.749 1.00 83.94 458 ASN A O 1
ATOM 3680 N N . ASP A 1 459 ? -35.085 -22.167 37.791 1.00 82.44 459 ASP A N 1
ATOM 3681 C CA . ASP A 1 459 ? -35.620 -22.388 36.436 1.00 82.44 459 ASP A CA 1
ATOM 3682 C C . ASP A 1 459 ? -35.237 -23.770 35.897 1.00 82.44 459 ASP A C 1
ATOM 3684 O O . ASP A 1 459 ? -36.075 -24.471 35.329 1.00 82.44 459 ASP A O 1
ATOM 3688 N N . LEU A 1 460 ? -33.998 -24.206 36.142 1.00 84.19 460 LEU A N 1
ATOM 3689 C CA . LEU A 1 460 ? -33.561 -25.553 35.790 1.00 84.19 460 LEU A CA 1
ATOM 3690 C C . LEU A 1 460 ? -34.371 -26.624 36.535 1.00 84.19 460 LEU A C 1
ATOM 3692 O O . LEU A 1 460 ? -34.803 -27.589 35.910 1.00 84.19 460 LEU A O 1
ATOM 3696 N N . GLU A 1 461 ? -34.626 -26.436 37.831 1.00 82.31 461 GLU A N 1
ATOM 3697 C CA . GLU A 1 461 ? -35.443 -27.344 38.644 1.00 82.31 461 GLU A CA 1
ATOM 3698 C C . GLU A 1 461 ? -36.838 -27.535 38.038 1.00 82.31 461 GLU A C 1
ATOM 3700 O O . GLU A 1 461 ? -37.294 -28.665 37.852 1.00 82.31 461 GLU A O 1
ATOM 3705 N N . ARG A 1 462 ? -37.486 -26.434 37.640 1.00 81.31 462 ARG A N 1
ATOM 3706 C CA . ARG A 1 462 ? -38.795 -26.471 36.974 1.00 81.31 462 ARG A CA 1
ATOM 3707 C C . ARG A 1 462 ? -38.749 -27.232 35.650 1.00 81.31 462 ARG A C 1
ATOM 3709 O O . ARG A 1 462 ? -39.629 -28.054 35.403 1.00 81.31 462 ARG A O 1
ATOM 3716 N N . ARG A 1 463 ? -37.721 -27.015 34.824 1.00 81.69 463 ARG A N 1
ATOM 3717 C CA . ARG A 1 463 ? -37.569 -27.705 33.527 1.00 81.69 463 ARG A CA 1
ATOM 3718 C C . ARG A 1 463 ? -37.310 -29.201 33.674 1.00 81.69 463 ARG A C 1
ATOM 3720 O O . ARG A 1 463 ? -37.818 -29.978 32.870 1.00 81.69 463 ARG A O 1
ATOM 3727 N N . VAL A 1 464 ? -36.545 -29.607 34.688 1.00 79.62 464 VAL A N 1
ATOM 3728 C CA . VAL A 1 464 ? -36.308 -31.028 34.992 1.00 79.62 464 VAL A CA 1
ATOM 3729 C C . VAL A 1 464 ? -37.609 -31.693 35.445 1.00 79.62 464 VAL A C 1
ATOM 3731 O O . VAL A 1 464 ? -37.969 -32.735 34.905 1.00 79.62 464 VAL A O 1
ATOM 3734 N N . ARG A 1 465 ? -38.372 -31.058 36.349 1.00 76.25 465 ARG A N 1
ATOM 3735 C CA . ARG A 1 465 ? -39.688 -31.566 36.792 1.00 76.25 465 ARG A CA 1
ATOM 3736 C C . ARG A 1 465 ? -40.699 -31.677 35.643 1.00 76.25 465 ARG A C 1
ATOM 3738 O O . ARG A 1 465 ? -41.516 -32.586 35.630 1.00 76.25 465 ARG A O 1
ATOM 3745 N N . GLN A 1 466 ? -40.623 -30.784 34.656 1.00 75.38 466 GLN A N 1
ATOM 3746 C CA . GLN A 1 466 ? -41.469 -30.803 33.454 1.00 75.38 466 GLN A CA 1
ATOM 3747 C C . GLN A 1 466 ? -40.981 -31.773 32.358 1.00 75.38 466 GLN A C 1
ATOM 3749 O O . GLN A 1 466 ? -41.573 -31.814 31.281 1.00 75.38 466 GLN A O 1
ATOM 3754 N N . GLY A 1 467 ? -39.890 -32.516 32.583 1.00 68.94 467 GLY A N 1
ATOM 3755 C CA . GLY A 1 467 ? -39.311 -33.434 31.594 1.00 68.94 467 GLY A CA 1
ATOM 3756 C C . GLY A 1 467 ? -38.653 -32.746 30.389 1.00 68.94 467 GLY A C 1
ATOM 3757 O O . GLY A 1 467 ? -38.339 -33.404 29.401 1.00 68.94 467 GLY A O 1
ATOM 3758 N N . GLN A 1 468 ? -38.433 -31.428 30.447 1.00 67.19 468 GLN A N 1
ATOM 3759 C CA . GLN A 1 468 ? -37.813 -30.639 29.373 1.00 67.19 468 GLN A CA 1
ATOM 3760 C C . GLN A 1 468 ? -36.275 -30.642 29.430 1.00 67.19 468 GLN A C 1
ATOM 3762 O O . GLN A 1 468 ? -35.622 -30.266 28.456 1.00 67.19 468 GLN A O 1
ATOM 3767 N N . ALA A 1 469 ? -35.684 -31.039 30.561 1.00 70.25 469 ALA A N 1
ATOM 3768 C CA . ALA A 1 469 ? -34.238 -31.115 30.766 1.00 70.25 469 ALA A CA 1
ATOM 3769 C C . ALA A 1 469 ? -33.836 -32.444 31.426 1.00 70.25 469 ALA A C 1
ATOM 3771 O O . ALA A 1 469 ? -34.588 -33.005 32.219 1.00 70.25 469 ALA A O 1
ATOM 3772 N N . LEU A 1 470 ? -32.632 -32.933 31.105 1.00 71.31 470 LEU A N 1
ATOM 3773 C CA . LEU A 1 470 ? -32.080 -34.156 31.695 1.00 71.31 470 LEU A CA 1
ATOM 3774 C C . LEU A 1 470 ? -31.767 -33.968 33.194 1.00 71.31 470 LEU A C 1
ATOM 3776 O O . LEU A 1 470 ? -31.402 -32.856 33.593 1.00 71.31 470 LEU A O 1
ATOM 3780 N N . PRO A 1 471 ? -31.824 -35.042 34.007 1.00 69.44 471 PRO A N 1
ATOM 3781 C CA . PRO A 1 471 ? -31.399 -35.013 35.405 1.00 69.44 471 PRO A CA 1
ATOM 3782 C C . PRO A 1 471 ? -29.969 -34.483 35.568 1.00 69.44 471 PRO A C 1
ATOM 3784 O O . PRO A 1 471 ? -29.080 -34.787 34.766 1.00 69.44 471 PRO A O 1
ATOM 3787 N N . VAL A 1 472 ? -29.749 -33.689 36.615 1.00 73.56 472 VAL A N 1
ATOM 3788 C CA . VAL A 1 472 ? -28.479 -32.988 36.856 1.00 73.56 472 VAL A CA 1
ATOM 3789 C C . VAL A 1 472 ? -27.460 -33.904 37.538 1.00 73.56 472 VAL A C 1
ATOM 3791 O O . VAL A 1 472 ? -27.769 -34.531 38.547 1.00 73.56 472 VAL A O 1
ATOM 3794 N N . GLY A 1 473 ? -26.240 -33.951 36.991 1.00 74.06 473 GLY A N 1
ATOM 3795 C CA . GLY A 1 473 ? -25.069 -34.599 37.595 1.00 74.06 473 GLY A CA 1
ATOM 3796 C C . GLY A 1 473 ? -24.288 -33.656 38.520 1.00 74.06 473 GLY A C 1
ATOM 3797 O O . GLY A 1 473 ? -24.705 -33.381 39.641 1.00 74.06 473 GLY A O 1
ATOM 3798 N N . LYS A 1 474 ? -23.135 -33.155 38.053 1.00 81.88 474 LYS A N 1
ATOM 3799 C CA . LYS A 1 474 ? -22.322 -32.136 38.751 1.00 81.88 474 LYS A CA 1
ATOM 3800 C C . LYS A 1 474 ? -22.625 -30.726 38.220 1.00 81.88 474 LYS A C 1
ATOM 3802 O O . LYS A 1 474 ? -22.897 -30.566 37.027 1.00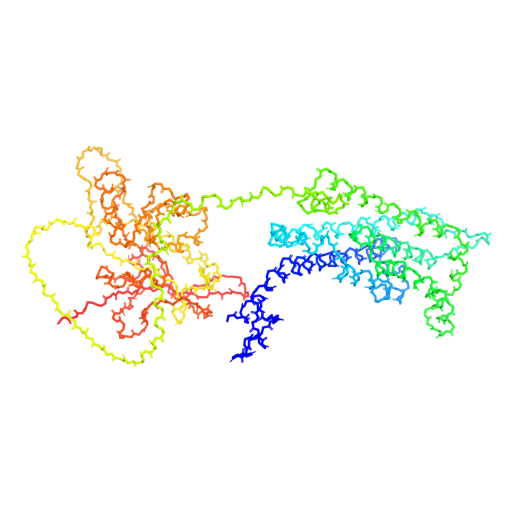 81.88 474 LYS A O 1
ATOM 3807 N N . ALA A 1 475 ? -22.530 -29.707 39.080 1.00 86.75 475 ALA A N 1
ATOM 3808 C CA . ALA A 1 475 ? -22.645 -28.299 38.694 1.00 86.75 475 ALA A CA 1
ATOM 3809 C C . ALA A 1 475 ? -21.281 -27.596 38.731 1.00 86.75 475 ALA A C 1
ATOM 3811 O O . ALA A 1 475 ? -20.634 -27.504 39.774 1.00 86.75 475 ALA A O 1
ATOM 3812 N N . PHE A 1 476 ? -20.868 -27.076 37.579 1.00 90.81 476 PHE A N 1
ATOM 3813 C CA . PHE A 1 476 ? -19.610 -26.370 37.380 1.00 90.81 476 PHE A CA 1
ATOM 3814 C C . PHE A 1 476 ? -19.858 -24.883 37.144 1.00 90.81 476 PHE A C 1
ATOM 3816 O O . PHE A 1 476 ? -20.703 -24.515 36.330 1.00 90.81 476 PHE A O 1
ATOM 3823 N N . ILE A 1 477 ? -19.094 -24.026 37.811 1.00 91.56 477 ILE A N 1
ATOM 3824 C CA . ILE A 1 477 ? -19.146 -22.573 37.647 1.00 91.56 477 ILE A CA 1
ATOM 3825 C C . ILE A 1 477 ? -17.892 -22.118 36.911 1.00 91.56 477 ILE A C 1
ATOM 3827 O O . ILE A 1 477 ? -16.776 -22.388 37.355 1.00 91.56 477 ILE A O 1
ATOM 3831 N N . ILE A 1 478 ? -18.091 -21.406 35.801 1.00 90.62 478 ILE A N 1
ATOM 3832 C CA . ILE A 1 478 ? -17.027 -20.805 34.995 1.00 90.62 478 ILE A CA 1
ATOM 3833 C C . ILE A 1 478 ? -17.285 -19.311 34.799 1.00 90.62 478 ILE A C 1
ATOM 3835 O O . ILE A 1 478 ? -18.415 -18.878 34.572 1.00 90.62 478 ILE A O 1
ATOM 3839 N N . GLY A 1 479 ? -16.233 -18.500 34.808 1.00 86.44 479 GLY A N 1
ATOM 3840 C CA . GLY A 1 479 ? -16.312 -17.145 34.279 1.00 86.44 479 GLY A CA 1
ATOM 3841 C C . GLY A 1 479 ? -15.333 -16.145 34.870 1.00 86.44 479 GLY A C 1
ATOM 3842 O O . GLY A 1 479 ? -14.157 -16.443 35.025 1.00 86.44 479 GLY A O 1
ATOM 3843 N N . GLY A 1 480 ? -15.811 -14.916 35.079 1.00 84.44 480 GLY A N 1
ATOM 3844 C CA . GLY A 1 480 ? -15.019 -13.803 35.610 1.00 84.44 480 GLY A CA 1
ATOM 3845 C C . GLY A 1 480 ? -15.194 -13.583 37.116 1.00 84.44 480 GLY A C 1
ATOM 3846 O O . GLY A 1 480 ? -15.985 -14.255 37.772 1.00 84.44 480 GLY A O 1
ATOM 3847 N N . SER A 1 481 ? -14.503 -12.578 37.656 1.00 86.19 481 SER A N 1
ATOM 3848 C CA . SER A 1 481 ? -14.490 -12.268 39.096 1.00 86.19 481 SER A CA 1
ATOM 3849 C C . SER A 1 481 ? -15.886 -12.156 39.716 1.00 86.19 481 SER A C 1
ATOM 3851 O O . SER A 1 481 ? -16.132 -12.737 40.765 1.00 86.19 481 SER A O 1
ATOM 3853 N N . SER A 1 482 ? -16.833 -11.503 39.035 1.00 87.69 482 SER A N 1
ATOM 3854 C CA . SER A 1 482 ? -18.186 -11.278 39.559 1.00 87.69 482 SER A CA 1
ATOM 3855 C C . SER A 1 482 ? -18.993 -12.561 39.787 1.00 87.69 482 SER A C 1
ATOM 3857 O O . SER A 1 482 ? -19.776 -12.627 40.730 1.00 87.69 482 SER A O 1
ATOM 3859 N N . ILE A 1 483 ? -18.847 -13.577 38.919 1.00 89.06 483 ILE A N 1
ATOM 3860 C CA . ILE A 1 483 ? -19.578 -14.845 39.090 1.00 89.06 483 ILE A CA 1
ATOM 3861 C C . ILE A 1 483 ? -18.912 -15.707 40.163 1.00 89.06 483 ILE A C 1
ATOM 3863 O O . ILE A 1 483 ? -19.615 -16.349 40.937 1.00 89.06 483 ILE A O 1
ATOM 3867 N N . TYR A 1 484 ? -17.579 -15.666 40.260 1.00 90.19 484 TYR A N 1
ATOM 3868 C CA . TYR A 1 484 ? -16.856 -16.349 41.329 1.00 90.19 484 TYR A CA 1
ATOM 3869 C C . TYR A 1 484 ? -17.143 -15.734 42.693 1.00 90.19 484 TYR A C 1
ATOM 3871 O O . TYR A 1 484 ? -17.402 -16.474 43.631 1.00 90.19 484 TYR A O 1
ATOM 3879 N N . GLU A 1 485 ? -17.193 -14.407 42.807 1.00 89.19 485 GLU A N 1
ATOM 3880 C CA . GLU A 1 485 ? -17.535 -13.734 44.063 1.00 89.19 485 GLU A CA 1
ATOM 3881 C C . GLU A 1 485 ? -18.952 -14.105 44.531 1.00 89.19 485 GLU A C 1
ATOM 3883 O O . GLU A 1 485 ? -19.170 -14.404 45.704 1.00 89.19 485 GLU A O 1
ATOM 3888 N N . ALA A 1 486 ? -19.915 -14.151 43.604 1.00 87.25 486 ALA A N 1
ATOM 3889 C CA . ALA A 1 486 ? -21.270 -14.603 43.904 1.00 87.25 486 ALA A CA 1
ATOM 3890 C C . ALA A 1 486 ? -21.308 -16.083 44.325 1.00 87.25 486 ALA A C 1
ATOM 3892 O O . ALA A 1 486 ? -22.036 -16.434 45.250 1.00 87.25 486 ALA A O 1
ATOM 3893 N N . ALA A 1 487 ? -20.514 -16.939 43.677 1.00 87.56 487 ALA A N 1
ATOM 3894 C CA . ALA A 1 487 ? -20.438 -18.363 43.984 1.00 87.56 487 ALA A CA 1
ATOM 3895 C C . ALA A 1 487 ? -19.755 -18.655 45.330 1.00 87.56 487 ALA A C 1
ATOM 3897 O O . ALA A 1 487 ? -20.228 -19.505 46.080 1.00 87.56 487 ALA A O 1
ATOM 3898 N N . LEU A 1 488 ? -18.670 -17.953 45.667 1.00 87.25 488 LEU A N 1
ATOM 3899 C CA . LEU A 1 488 ? -17.920 -18.144 46.917 1.00 87.25 488 LEU A CA 1
ATOM 3900 C C . LEU A 1 488 ? -18.751 -17.781 48.158 1.00 87.25 488 LEU A C 1
ATOM 3902 O O . LEU A 1 488 ? -18.641 -18.438 49.194 1.00 87.25 488 LEU A O 1
ATOM 3906 N N . LYS A 1 489 ? -19.659 -16.802 48.033 1.00 86.06 489 LYS A N 1
ATOM 3907 C CA . LYS A 1 489 ? -20.632 -16.453 49.084 1.00 86.06 489 LYS A CA 1
ATOM 3908 C C . LYS A 1 489 ? -21.643 -17.575 49.359 1.00 86.06 489 LYS A C 1
ATOM 3910 O O . LYS A 1 489 ? -22.272 -17.572 50.414 1.00 86.06 489 LYS A O 1
ATOM 3915 N N . MET A 1 490 ? -21.809 -18.542 48.451 1.00 82.25 490 MET A N 1
ATOM 3916 C CA . MET A 1 490 ? -22.740 -19.657 48.636 1.00 82.25 490 MET A CA 1
ATOM 3917 C C . MET A 1 490 ? -22.093 -20.788 49.457 1.00 82.25 490 MET A C 1
ATOM 3919 O O . MET A 1 490 ? -21.004 -21.257 49.117 1.00 82.25 490 MET A O 1
ATOM 3923 N N . PRO A 1 491 ? -22.770 -21.320 50.493 1.00 78.62 491 PRO A N 1
ATOM 3924 C CA . PRO A 1 491 ? -22.248 -22.433 51.298 1.00 78.62 491 PRO A CA 1
ATOM 3925 C C . PRO A 1 491 ? -22.154 -23.756 50.516 1.00 78.62 491 PRO A C 1
ATOM 3927 O O . PRO A 1 491 ? -21.466 -24.682 50.933 1.00 78.62 491 PRO A O 1
ATOM 3930 N N . GLN A 1 492 ? -22.821 -23.842 49.362 1.00 79.00 492 GLN A N 1
ATOM 3931 C CA . GLN A 1 492 ? -22.798 -24.993 48.451 1.00 79.00 492 GLN A CA 1
ATOM 3932 C C . GLN A 1 492 ? -21.459 -25.158 47.715 1.00 79.00 492 GLN A C 1
ATOM 3934 O O . GLN A 1 492 ? -21.186 -26.228 47.171 1.00 79.00 492 GLN A O 1
ATOM 3939 N N . THR A 1 493 ? -20.638 -24.108 47.666 1.00 83.62 493 THR A N 1
ATOM 3940 C CA . THR A 1 493 ? -19.340 -24.113 46.993 1.00 83.62 493 THR A CA 1
ATOM 3941 C C . THR A 1 493 ? -18.321 -24.863 47.844 1.00 83.62 493 THR A C 1
ATOM 3943 O O . THR A 1 493 ? -17.815 -24.336 48.837 1.00 83.62 493 THR A O 1
ATOM 3946 N N . LYS A 1 494 ? -18.058 -26.120 47.465 1.00 82.94 494 LYS A N 1
ATOM 3947 C CA . LYS A 1 494 ? -17.211 -27.052 48.230 1.00 82.94 494 LYS A CA 1
ATOM 3948 C C . LYS A 1 494 ? -15.833 -27.270 47.620 1.00 82.94 494 LYS A C 1
ATOM 3950 O O . LYS A 1 494 ? -14.893 -27.520 48.369 1.00 82.94 494 LYS A O 1
ATOM 3955 N N . SER A 1 495 ? -15.707 -27.162 46.298 1.00 89.00 495 SER A N 1
ATOM 3956 C CA . SER A 1 495 ? -14.480 -27.530 45.586 1.00 89.00 495 SER A CA 1
ATOM 3957 C C . SER A 1 495 ? -14.111 -26.500 44.517 1.00 89.00 495 SER A C 1
ATOM 3959 O O . SER A 1 495 ? -14.978 -25.984 43.807 1.00 89.00 495 SER A O 1
ATOM 3961 N N . ILE A 1 496 ? -12.813 -26.240 44.367 1.00 91.25 496 ILE A N 1
ATOM 3962 C CA . ILE A 1 496 ? -12.233 -25.409 43.309 1.00 91.25 496 ILE A CA 1
ATOM 3963 C C . ILE A 1 496 ? -11.233 -26.261 42.529 1.00 91.25 496 ILE A C 1
ATOM 3965 O O . ILE A 1 496 ? -10.242 -26.744 43.076 1.00 91.25 496 ILE A O 1
ATOM 3969 N N . LEU A 1 497 ? -11.484 -26.417 41.234 1.00 91.50 497 LEU A N 1
ATOM 3970 C CA . LEU A 1 497 ? -10.548 -26.979 40.276 1.00 91.50 497 LEU A CA 1
ATOM 3971 C C . LEU A 1 497 ? -9.763 -25.832 39.635 1.00 91.50 497 LEU A C 1
ATOM 3973 O O . LEU A 1 497 ? -10.312 -25.042 38.865 1.00 91.50 497 LEU A O 1
ATOM 3977 N N . LEU A 1 498 ? -8.483 -25.738 39.972 1.00 91.69 498 LEU A N 1
ATOM 3978 C CA . LEU A 1 498 ? -7.613 -24.640 39.582 1.00 91.69 498 LEU A CA 1
ATOM 3979 C C . LEU A 1 498 ? -6.538 -25.122 38.605 1.00 91.69 498 LEU A C 1
ATOM 3981 O O . LEU A 1 498 ? -5.752 -26.007 38.934 1.00 91.69 498 LEU A O 1
ATOM 3985 N N . THR A 1 499 ? -6.435 -24.484 37.444 1.00 92.19 499 THR A N 1
ATOM 3986 C CA . THR A 1 499 ? -5.233 -24.551 36.610 1.00 92.19 499 THR A CA 1
ATOM 3987 C C . THR A 1 499 ? -4.302 -23.413 36.995 1.00 92.19 499 THR A C 1
ATOM 3989 O O . THR A 1 499 ? -4.618 -22.240 36.774 1.00 92.19 499 THR A O 1
ATOM 3992 N N . ARG A 1 500 ? -3.140 -23.740 37.562 1.00 91.88 500 ARG A N 1
ATOM 3993 C CA . ARG A 1 500 ? -2.123 -22.749 37.912 1.00 91.88 500 ARG A CA 1
ATOM 3994 C C . ARG A 1 500 ? -1.137 -22.607 36.761 1.00 91.88 500 ARG A C 1
ATOM 3996 O O . ARG A 1 500 ? -0.435 -23.556 36.418 1.00 91.88 500 ARG A O 1
ATOM 4003 N N . ILE A 1 501 ? -1.081 -21.415 36.184 1.00 91.44 501 ILE A N 1
ATOM 4004 C CA . ILE A 1 501 ? -0.139 -21.068 35.117 1.00 91.44 501 ILE A CA 1
ATOM 4005 C C . ILE A 1 501 ? 1.120 -20.513 35.767 1.00 91.44 501 ILE A C 1
ATOM 4007 O O . ILE A 1 501 ? 1.031 -19.658 36.645 1.00 91.44 501 ILE A O 1
ATOM 4011 N N . GLN A 1 502 ? 2.288 -21.018 35.373 1.00 89.62 502 GLN A N 1
ATOM 4012 C CA . GLN A 1 502 ? 3.551 -20.653 36.022 1.00 89.62 502 GLN A CA 1
ATOM 4013 C C . GLN A 1 502 ? 4.073 -19.289 35.559 1.00 89.62 502 GLN A C 1
ATOM 4015 O O . GLN A 1 502 ? 4.681 -18.562 36.342 1.00 89.62 502 GLN A O 1
ATOM 4020 N N . ARG A 1 503 ? 3.825 -18.930 34.295 1.00 87.25 503 ARG A N 1
ATOM 4021 C CA . ARG A 1 503 ? 4.203 -17.630 33.733 1.00 87.25 503 ARG A CA 1
ATOM 4022 C C . ARG A 1 503 ? 3.220 -16.550 34.184 1.00 87.25 503 ARG A C 1
ATOM 4024 O O . ARG A 1 503 ? 2.008 -16.757 34.168 1.00 87.25 503 ARG A O 1
ATOM 4031 N N . ASP A 1 504 ? 3.751 -15.400 34.584 1.00 86.38 504 ASP A N 1
ATOM 4032 C CA . ASP A 1 504 ? 2.937 -14.249 34.970 1.00 86.38 504 ASP A CA 1
ATOM 4033 C C . ASP A 1 504 ? 2.558 -13.412 33.738 1.00 86.38 504 ASP A C 1
ATOM 4035 O O . ASP A 1 504 ? 3.364 -13.239 32.821 1.00 86.38 504 ASP A O 1
ATOM 4039 N N . TYR A 1 505 ? 1.328 -12.904 33.726 1.00 87.00 505 TYR A N 1
ATOM 4040 C CA . TYR A 1 505 ? 0.757 -12.097 32.645 1.00 87.00 505 TYR A CA 1
ATOM 4041 C C . TYR A 1 505 ? 0.050 -10.879 33.242 1.00 87.00 505 TYR A C 1
ATOM 4043 O O . TYR A 1 505 ? -0.506 -10.953 34.339 1.00 87.00 505 TYR A O 1
ATOM 4051 N N . GLU A 1 506 ? 0.019 -9.761 32.515 1.00 86.56 506 GLU A N 1
ATOM 4052 C CA . GLU A 1 506 ? -0.724 -8.575 32.948 1.00 86.56 506 GLU A CA 1
ATOM 4053 C C . GLU A 1 506 ? -2.235 -8.846 32.932 1.00 86.56 506 GLU A C 1
ATOM 4055 O O . GLU A 1 506 ? -2.843 -9.016 31.875 1.00 86.56 506 GLU A O 1
ATOM 4060 N N . CYS A 1 507 ? -2.861 -8.865 34.107 1.00 86.88 507 CYS A N 1
ATOM 4061 C CA . CYS A 1 507 ? -4.283 -9.165 34.266 1.00 86.88 507 CYS A CA 1
ATOM 4062 C C . CYS A 1 507 ? -5.046 -7.938 34.785 1.00 86.88 507 CYS A C 1
ATOM 4064 O O . CYS A 1 507 ? -4.555 -7.214 35.648 1.00 86.88 507 CYS A O 1
ATOM 4066 N N . ASP A 1 508 ? -6.260 -7.708 34.277 1.00 87.62 508 ASP A N 1
ATOM 4067 C CA . ASP A 1 508 ? -7.178 -6.675 34.790 1.00 87.62 508 ASP A CA 1
ATOM 4068 C C . ASP A 1 508 ? -8.204 -7.255 35.772 1.00 87.62 508 ASP A C 1
ATOM 4070 O O . ASP A 1 508 ? -8.697 -6.571 36.670 1.00 87.62 508 ASP A O 1
ATOM 4074 N N . THR A 1 509 ? -8.497 -8.543 35.621 1.00 83.56 509 THR A N 1
ATOM 4075 C CA . THR A 1 509 ? -9.486 -9.272 36.397 1.00 83.56 509 THR A CA 1
ATOM 4076 C C . THR A 1 509 ? -8.759 -10.329 37.212 1.00 83.56 509 THR A C 1
ATOM 4078 O O . THR A 1 509 ? -8.044 -11.162 36.653 1.00 83.56 509 THR A O 1
ATOM 4081 N N . HIS A 1 510 ? -8.966 -10.309 38.526 1.00 87.75 510 HIS A N 1
ATOM 4082 C CA . HIS A 1 510 ? -8.334 -11.227 39.470 1.00 87.75 510 HIS A CA 1
ATOM 4083 C C . HIS A 1 510 ? -9.382 -12.106 40.151 1.00 87.75 510 HIS A C 1
ATOM 4085 O O . HIS A 1 510 ? -10.558 -11.736 40.251 1.00 87.75 510 HIS A O 1
ATOM 4091 N N . PHE A 1 511 ? -8.961 -13.291 40.578 1.00 87.88 511 PHE A N 1
ATOM 4092 C CA . PHE A 1 511 ? -9.794 -14.167 41.383 1.00 87.88 511 PHE A CA 1
ATOM 4093 C C . PHE A 1 511 ? -9.983 -13.554 42.791 1.00 87.88 511 PHE A C 1
ATOM 4095 O O . PHE A 1 511 ? -9.001 -13.067 43.349 1.00 87.88 511 PHE A O 1
ATOM 4102 N N . PRO A 1 512 ? -11.209 -13.524 43.358 1.00 82.00 512 PRO A N 1
ATOM 4103 C CA . PRO A 1 512 ? -11.499 -12.740 44.568 1.00 82.00 512 PRO A CA 1
ATOM 4104 C C . PRO A 1 512 ? -10.809 -13.193 45.865 1.00 82.00 512 PRO A C 1
ATOM 4106 O O . PRO A 1 512 ? -10.643 -12.373 46.762 1.00 82.00 512 PRO A O 1
ATOM 4109 N N . GLU A 1 513 ? -10.433 -14.470 45.988 1.00 79.81 513 GLU A N 1
ATOM 4110 C CA . GLU A 1 513 ? -9.795 -15.025 47.193 1.00 79.81 513 GLU A CA 1
ATOM 4111 C C . GLU A 1 513 ? -8.369 -15.516 46.912 1.00 79.81 513 GLU A C 1
ATOM 4113 O O . GLU A 1 513 ? -8.103 -16.177 45.912 1.00 79.81 513 GLU A O 1
ATOM 4118 N N . ASP A 1 514 ? -7.436 -15.267 47.828 1.00 79.25 514 ASP A N 1
ATOM 4119 C CA . ASP A 1 514 ? -6.072 -15.790 47.720 1.00 79.25 514 ASP A CA 1
ATOM 4120 C C . ASP A 1 514 ? -6.001 -17.255 48.184 1.00 79.25 514 ASP A C 1
ATOM 4122 O O . ASP A 1 514 ? -5.589 -17.543 49.305 1.00 79.25 514 ASP A O 1
ATOM 4126 N N . ILE A 1 515 ? -6.373 -18.187 47.301 1.00 79.94 515 ILE A N 1
ATOM 4127 C CA . ILE A 1 515 ? -6.479 -19.635 47.592 1.00 79.94 515 ILE A CA 1
ATOM 4128 C C . ILE A 1 515 ? -5.156 -20.244 48.113 1.00 79.94 515 ILE A C 1
ATOM 4130 O O . ILE A 1 515 ? -5.163 -21.199 48.882 1.00 79.94 515 ILE A O 1
ATOM 4134 N N . ASP A 1 516 ? -4.001 -19.707 47.708 1.00 76.06 516 ASP A N 1
ATOM 4135 C CA . ASP A 1 516 ? -2.695 -20.246 48.120 1.00 76.06 516 ASP A CA 1
ATOM 4136 C C . ASP A 1 516 ? -2.274 -19.829 49.542 1.00 76.06 516 ASP A C 1
ATOM 4138 O O . ASP A 1 516 ? -1.308 -20.378 50.076 1.00 76.06 516 ASP A O 1
ATOM 4142 N N . LYS A 1 517 ? -2.973 -18.877 50.177 1.00 79.06 517 LYS A N 1
ATOM 4143 C CA . LYS A 1 517 ? -2.693 -18.502 51.568 1.00 79.06 517 LYS A CA 1
ATOM 4144 C C . LYS A 1 517 ? -3.351 -19.503 52.526 1.00 79.06 517 LYS A C 1
ATOM 4146 O O . LYS A 1 517 ? -4.524 -19.829 52.336 1.00 79.06 517 LYS A O 1
ATOM 4151 N N . PRO A 1 518 ? -2.661 -19.927 53.601 1.00 68.31 518 PRO A N 1
ATOM 4152 C CA . PRO A 1 518 ? -3.217 -20.867 54.578 1.00 68.31 518 PRO A CA 1
ATOM 4153 C C . PRO A 1 518 ? -4.453 -20.316 55.313 1.00 68.31 518 PRO A C 1
ATOM 4155 O O . PRO A 1 518 ? -5.295 -21.082 55.763 1.00 68.31 518 PRO A O 1
ATOM 4158 N N . GLU A 1 519 ? -4.604 -18.992 55.382 1.00 70.62 519 GLU A N 1
ATOM 4159 C CA . GLU A 1 519 ? -5.735 -18.307 56.027 1.00 70.62 519 GLU A CA 1
ATOM 4160 C C . GLU A 1 519 ? -7.023 -18.293 55.180 1.00 70.62 519 GLU A C 1
ATOM 4162 O O . GLU A 1 519 ? -8.071 -17.868 55.657 1.00 70.62 519 GLU A O 1
ATOM 4167 N N . SER A 1 520 ? -6.973 -18.758 53.926 1.00 70.44 520 SER A N 1
ATOM 4168 C CA . SER A 1 520 ? -8.103 -18.689 52.984 1.00 70.44 520 SER A CA 1
ATOM 4169 C C . SER A 1 520 ? -9.217 -19.710 53.254 1.00 70.44 520 SER A C 1
ATOM 4171 O O . SER A 1 520 ? -10.285 -19.630 52.652 1.00 70.44 520 SER A O 1
ATOM 4173 N N . GLY A 1 521 ? -8.990 -20.681 54.147 1.00 79.38 521 GLY A N 1
ATOM 4174 C CA . GLY A 1 521 ? -9.944 -21.760 54.434 1.00 79.38 521 GLY A CA 1
ATOM 4175 C C . GLY A 1 521 ? -10.049 -22.823 53.330 1.00 79.38 521 GLY A C 1
ATOM 4176 O O . GLY A 1 521 ? -10.931 -23.682 53.394 1.00 79.38 521 GLY A O 1
ATOM 4177 N N . TRP A 1 522 ? -9.159 -22.790 52.334 1.00 86.00 522 TRP A N 1
ATOM 4178 C CA . TRP A 1 522 ? -9.072 -23.768 51.249 1.00 86.00 522 TRP A CA 1
ATOM 4179 C C . TRP A 1 522 ? -7.874 -24.695 51.438 1.00 86.00 522 TRP A C 1
ATOM 4181 O O . TRP A 1 522 ? -6.739 -24.248 51.587 1.00 86.00 522 TRP A O 1
ATOM 4191 N N . GLN A 1 523 ? -8.110 -26.004 51.383 1.00 87.56 523 GLN A N 1
ATOM 4192 C CA . GLN A 1 523 ? -7.058 -27.010 51.497 1.00 87.56 523 GLN A CA 1
ATOM 4193 C C . GLN A 1 523 ? -6.788 -27.662 50.143 1.00 87.56 523 GLN A C 1
ATOM 4195 O O . GLN A 1 523 ? -7.686 -28.248 49.535 1.00 87.56 523 GLN A O 1
ATOM 4200 N N . ARG A 1 524 ? -5.532 -27.592 49.688 1.00 88.69 524 ARG A N 1
ATOM 4201 C CA . ARG A 1 524 ? -5.065 -28.319 48.500 1.00 88.69 524 ARG A CA 1
ATOM 4202 C C . ARG A 1 524 ? -5.108 -29.823 48.775 1.00 88.69 524 ARG A C 1
ATOM 4204 O O . ARG A 1 524 ? -4.525 -30.278 49.759 1.00 88.69 524 ARG A O 1
ATOM 4211 N N . LYS A 1 525 ? -5.758 -30.587 47.896 1.00 89.81 525 LYS A N 1
ATOM 4212 C CA . LYS A 1 525 ? -5.784 -32.055 47.958 1.00 89.81 525 LYS A CA 1
ATOM 4213 C C . LYS A 1 525 ? -4.605 -32.689 47.223 1.00 89.81 525 LYS A C 1
ATOM 4215 O O . LYS A 1 525 ? -3.977 -32.059 46.364 1.00 89.81 525 LYS A O 1
ATOM 4220 N N . ALA A 1 526 ? -4.296 -33.931 47.595 1.00 88.50 526 ALA A N 1
ATOM 4221 C CA . ALA A 1 526 ? -3.258 -34.729 46.953 1.00 88.50 526 ALA A CA 1
ATOM 4222 C C . ALA A 1 526 ? -3.615 -35.047 45.488 1.00 88.50 526 ALA A C 1
ATOM 4224 O O . ALA A 1 526 ? -4.774 -34.973 45.076 1.00 88.50 526 ALA A O 1
ATOM 4225 N N . LEU A 1 527 ? -2.608 -35.412 44.688 1.00 85.44 527 LEU A N 1
ATOM 4226 C CA . LEU A 1 527 ? -2.794 -35.725 43.266 1.00 85.44 527 LEU A CA 1
ATOM 4227 C C . LEU A 1 527 ? -3.730 -36.925 43.048 1.00 85.44 527 LEU A C 1
ATOM 4229 O O . LEU A 1 527 ? -4.500 -36.927 42.094 1.00 85.44 527 LEU A O 1
ATOM 4233 N N . GLU A 1 528 ? -3.683 -37.920 43.935 1.00 84.25 528 GLU A N 1
ATOM 4234 C CA . GLU A 1 528 ? -4.558 -39.099 43.890 1.00 84.25 528 GLU A CA 1
ATOM 4235 C C . GLU A 1 528 ? -6.030 -38.703 44.056 1.00 84.25 528 GLU A C 1
ATOM 4237 O O . GLU A 1 528 ? -6.856 -39.044 43.216 1.00 84.25 528 GLU A O 1
ATOM 4242 N N . GLU A 1 529 ? -6.338 -37.847 45.034 1.00 84.50 529 GLU A N 1
ATOM 4243 C CA . GLU A 1 529 ? -7.692 -37.317 45.233 1.00 84.50 529 GLU A CA 1
ATOM 4244 C C . GLU A 1 529 ? -8.179 -36.477 44.040 1.00 84.50 529 GLU A C 1
ATOM 4246 O O . GLU A 1 529 ? -9.356 -36.522 43.685 1.00 84.50 529 GLU A O 1
ATOM 4251 N N . LEU A 1 530 ? -7.288 -35.722 43.381 1.00 85.38 530 LEU A N 1
ATOM 4252 C CA . LEU A 1 530 ? -7.623 -35.005 42.144 1.00 85.38 530 LEU A CA 1
ATOM 4253 C C . LEU A 1 530 ? -7.987 -35.984 41.015 1.00 85.38 530 LEU A C 1
ATOM 4255 O O . LEU A 1 530 ? -8.972 -35.759 40.304 1.00 85.38 530 LEU A O 1
ATOM 4259 N N . ARG A 1 531 ? -7.200 -37.053 40.845 1.00 85.56 531 ARG A N 1
ATOM 4260 C CA . ARG A 1 531 ? -7.438 -38.091 39.831 1.00 85.56 531 ARG A CA 1
ATOM 4261 C C . ARG A 1 531 ? -8.761 -38.803 40.077 1.00 85.56 531 ARG A C 1
ATOM 4263 O O . ARG A 1 531 ? -9.534 -38.948 39.133 1.00 85.56 531 ARG A O 1
ATOM 4270 N N . ASP A 1 532 ? -9.069 -39.131 41.327 1.00 82.62 532 ASP A N 1
ATOM 4271 C CA . ASP A 1 532 ? -10.339 -39.749 41.715 1.00 82.62 532 ASP A CA 1
ATOM 4272 C C . ASP A 1 532 ? -11.526 -38.797 41.504 1.00 82.62 532 ASP A C 1
ATOM 4274 O O . ASP A 1 532 ? -12.570 -39.189 40.978 1.00 82.62 532 ASP A O 1
ATOM 4278 N N . PHE A 1 533 ? -11.364 -37.512 41.832 1.00 82.50 533 PHE A N 1
ATOM 4279 C CA . PHE A 1 533 ? -12.422 -36.510 41.681 1.00 82.50 533 PHE A CA 1
ATOM 4280 C C . PHE A 1 533 ? -12.810 -36.259 40.213 1.00 82.50 533 PHE A C 1
ATOM 4282 O O . PHE A 1 533 ? -13.993 -36.055 39.893 1.00 82.50 533 PHE A O 1
ATOM 4289 N N . VAL A 1 534 ? -11.814 -36.246 39.322 1.00 81.62 534 VAL A N 1
ATOM 4290 C CA . VAL A 1 534 ? -11.963 -35.980 37.879 1.00 81.62 534 VAL A CA 1
ATOM 4291 C C . VAL A 1 534 ? -12.180 -37.271 37.068 1.00 81.62 534 VAL A C 1
ATOM 4293 O O . VAL A 1 534 ? -12.763 -37.240 35.976 1.00 81.62 534 VAL A O 1
ATOM 4296 N N . GLY A 1 535 ? -11.742 -38.413 37.599 1.00 73.81 535 GLY A N 1
ATOM 4297 C CA . GLY A 1 535 ? -11.762 -39.726 36.954 1.00 73.81 535 GLY A CA 1
ATOM 4298 C C . GLY A 1 535 ? -10.790 -39.853 35.775 1.00 73.81 535 GLY A C 1
ATOM 4299 O O . GLY A 1 535 ? -11.045 -40.630 34.856 1.00 73.81 535 GLY A O 1
ATOM 4300 N N . GLU A 1 536 ? -9.745 -39.023 35.694 1.00 76.88 536 GLU A N 1
ATOM 4301 C CA . GLU A 1 536 ? -8.721 -39.049 34.633 1.00 76.88 536 GLU A CA 1
ATOM 4302 C C . GLU A 1 536 ? -7.331 -39.174 35.247 1.00 76.88 536 GLU A C 1
ATOM 4304 O O . GLU A 1 536 ? -7.080 -38.626 36.319 1.00 76.88 536 GLU A O 1
ATOM 4309 N N . ASP A 1 537 ? -6.417 -39.835 34.538 1.00 74.69 537 ASP A N 1
ATOM 4310 C CA . ASP A 1 537 ? -5.010 -39.799 34.909 1.00 74.69 537 ASP A CA 1
ATOM 4311 C C . ASP A 1 537 ? -4.430 -38.412 34.595 1.00 74.69 537 ASP A C 1
ATOM 4313 O O . ASP A 1 537 ? -4.348 -37.982 33.441 1.00 74.69 537 ASP A O 1
ATOM 4317 N N . VAL A 1 538 ? -4.087 -37.681 35.652 1.00 80.38 538 VAL A N 1
ATOM 4318 C CA . VAL A 1 538 ? -3.493 -36.346 35.582 1.00 80.38 538 VAL A CA 1
ATOM 4319 C C . VAL A 1 538 ? -2.000 -36.474 35.858 1.00 80.38 538 VAL A C 1
ATOM 4321 O O . VAL A 1 538 ? -1.608 -37.035 36.883 1.00 80.38 538 VAL A O 1
ATOM 4324 N N . SER A 1 539 ? -1.166 -35.947 34.957 1.00 75.56 539 SER A N 1
ATOM 4325 C CA . SER A 1 539 ? 0.295 -35.913 35.122 1.00 75.56 539 SER A CA 1
ATOM 4326 C C . SER A 1 539 ? 0.695 -35.196 36.414 1.00 75.56 539 SER A C 1
ATOM 4328 O O . SER A 1 539 ? 0.140 -34.147 36.738 1.00 75.56 539 SER A O 1
ATOM 4330 N N . ALA A 1 540 ? 1.679 -35.750 37.127 1.00 71.69 540 ALA A N 1
ATOM 4331 C CA . ALA A 1 540 ? 2.280 -35.111 38.297 1.00 71.69 540 ALA A CA 1
ATOM 4332 C C . ALA A 1 540 ? 3.175 -33.918 37.914 1.00 71.69 540 ALA A C 1
ATOM 4334 O O . ALA A 1 540 ? 3.333 -32.984 38.698 1.00 71.69 540 ALA A O 1
ATOM 4335 N N . GLU A 1 541 ? 3.750 -33.946 36.710 1.00 77.31 541 GLU A N 1
ATOM 4336 C CA . GLU A 1 541 ? 4.630 -32.893 36.211 1.00 77.31 541 GLU A CA 1
ATOM 4337 C C . GLU A 1 541 ? 3.848 -31.781 35.493 1.00 77.31 541 GLU A C 1
ATOM 4339 O O . GLU A 1 541 ? 2.849 -32.079 34.821 1.00 77.31 541 GLU A O 1
ATOM 4344 N N . PRO A 1 542 ? 4.310 -30.513 35.583 1.00 81.25 542 PRO A N 1
ATOM 4345 C CA . PRO A 1 542 ? 3.724 -29.397 34.851 1.00 81.25 542 PRO A CA 1
ATOM 4346 C C . PRO A 1 542 ? 3.674 -29.666 33.347 1.00 81.25 542 PRO A C 1
ATOM 4348 O O . PRO A 1 542 ? 4.674 -30.000 32.713 1.00 81.25 542 PRO A O 1
ATOM 4351 N N . LEU A 1 543 ? 2.499 -29.480 32.758 1.00 84.94 543 LEU A N 1
ATOM 4352 C CA . LEU A 1 543 ? 2.292 -29.636 31.326 1.00 84.94 543 LEU A CA 1
ATOM 4353 C C . LEU A 1 543 ? 2.723 -28.362 30.608 1.00 84.94 543 LEU A C 1
ATOM 4355 O O . LEU A 1 543 ? 2.431 -27.261 31.065 1.00 84.94 543 LEU A O 1
ATOM 4359 N N . THR A 1 544 ? 3.362 -28.513 29.452 1.00 84.88 544 THR A N 1
ATOM 4360 C CA . THR A 1 544 ? 3.715 -27.395 28.572 1.00 84.88 544 THR A CA 1
ATOM 4361 C C . THR A 1 544 ? 2.866 -27.389 27.302 1.00 84.88 544 THR A C 1
ATOM 4363 O O . THR A 1 544 ? 2.574 -28.445 26.724 1.00 84.88 544 THR A O 1
ATOM 4366 N N . ASP A 1 545 ? 2.449 -26.205 26.860 1.00 81.75 545 ASP A N 1
ATOM 4367 C CA . ASP A 1 545 ? 1.686 -25.989 25.624 1.00 81.75 545 ASP A CA 1
ATOM 4368 C C . ASP A 1 545 ? 2.133 -24.672 24.958 1.00 81.75 545 ASP A C 1
ATOM 4370 O O . ASP A 1 545 ? 2.387 -23.693 25.656 1.00 81.75 545 ASP A O 1
ATOM 4374 N N . GLY A 1 546 ? 2.280 -24.653 23.628 1.00 76.19 546 GLY A N 1
ATOM 4375 C CA . GLY A 1 546 ? 2.818 -23.509 22.867 1.00 76.19 546 GLY A CA 1
ATOM 4376 C C . GLY A 1 546 ? 3.873 -23.880 21.811 1.00 76.19 546 GLY A C 1
ATOM 4377 O O . GLY A 1 546 ? 4.312 -25.027 21.738 1.00 76.19 546 GLY A O 1
ATOM 4378 N N . SER A 1 547 ? 4.243 -22.915 20.960 1.00 65.88 547 SER A N 1
ATOM 4379 C CA . SER A 1 547 ? 5.391 -22.993 20.031 1.00 65.88 547 SER A CA 1
ATOM 4380 C C . SER A 1 547 ? 6.716 -22.742 20.765 1.00 65.88 547 SER A C 1
ATOM 4382 O O . SER A 1 547 ? 6.682 -22.178 21.853 1.00 65.88 547 SER A O 1
ATOM 4384 N N . GLU A 1 548 ? 7.863 -23.118 20.178 1.00 60.12 548 GLU A N 1
ATOM 4385 C CA . GLU A 1 548 ? 9.194 -23.047 20.826 1.00 60.12 548 GLU A CA 1
ATOM 4386 C C . GLU A 1 548 ? 9.495 -21.693 21.506 1.00 60.12 548 GLU A C 1
ATOM 4388 O O . GLU A 1 548 ? 10.023 -21.686 22.613 1.00 60.12 548 GLU A O 1
ATOM 4393 N N . ASP A 1 549 ? 9.063 -20.569 20.923 1.00 53.97 549 ASP A N 1
ATOM 4394 C CA . ASP A 1 549 ? 9.301 -19.223 21.476 1.00 53.97 549 ASP A CA 1
ATOM 4395 C C . ASP A 1 549 ? 8.252 -18.729 22.502 1.00 53.97 549 ASP A C 1
ATOM 4397 O O . ASP A 1 549 ? 8.456 -17.695 23.138 1.00 53.97 549 ASP A O 1
ATOM 4401 N N . ASP A 1 550 ? 7.119 -19.423 22.681 1.00 71.69 550 ASP A N 1
ATOM 4402 C CA . ASP A 1 550 ? 6.016 -18.981 23.561 1.00 71.69 550 ASP A CA 1
ATOM 4403 C C . ASP A 1 550 ? 5.402 -20.149 24.357 1.00 71.69 550 ASP A C 1
ATOM 4405 O O . ASP A 1 550 ? 4.184 -20.302 24.482 1.00 71.69 550 ASP A O 1
ATOM 4409 N N . GLN A 1 551 ? 6.272 -21.020 24.873 1.00 82.00 551 GLN A N 1
ATOM 4410 C CA . GLN A 1 551 ? 5.891 -22.183 25.670 1.00 82.00 551 GLN A CA 1
ATOM 4411 C C . GLN A 1 551 ? 5.355 -21.754 27.047 1.00 82.00 551 GLN A C 1
ATOM 4413 O O . GLN A 1 551 ? 6.012 -21.029 27.798 1.00 82.00 551 GLN A O 1
AT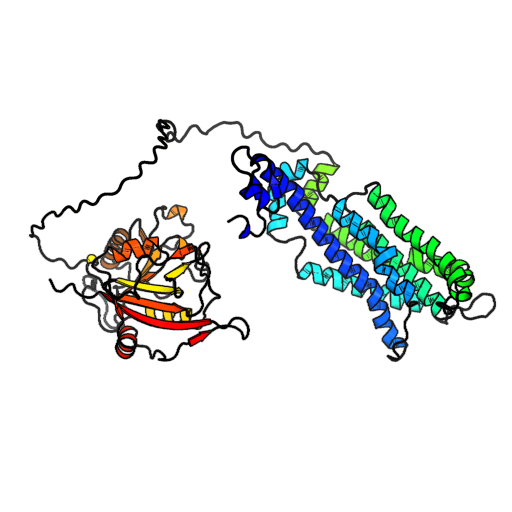OM 4418 N N . VAL A 1 552 ? 4.160 -22.229 27.402 1.00 87.38 552 VAL A N 1
ATOM 4419 C CA . VAL A 1 552 ? 3.508 -21.947 28.688 1.00 87.38 552 VAL A CA 1
ATOM 4420 C C . VAL A 1 552 ? 3.380 -23.236 29.488 1.00 87.38 552 VAL A C 1
ATOM 4422 O O . VAL A 1 552 ? 2.782 -24.204 29.017 1.00 87.38 552 VAL A O 1
ATOM 4425 N N . SER A 1 553 ? 3.921 -23.244 30.707 1.00 89.69 553 SER A N 1
ATOM 4426 C CA . SER A 1 553 ? 3.782 -24.339 31.668 1.00 89.69 553 SER A CA 1
ATOM 4427 C C . SER A 1 553 ? 2.629 -24.099 32.649 1.00 89.69 553 SER A C 1
ATOM 4429 O O . SER A 1 553 ? 2.443 -22.991 33.169 1.00 89.69 553 SER A O 1
ATOM 4431 N N . PHE A 1 554 ? 1.852 -25.145 32.925 1.00 91.44 554 PHE A N 1
ATOM 4432 C CA . PHE A 1 554 ? 0.740 -25.111 33.873 1.00 91.44 554 PHE A CA 1
ATOM 4433 C C . PHE A 1 554 ? 0.542 -26.450 34.597 1.00 91.44 554 PHE A C 1
ATOM 4435 O O . PHE A 1 554 ? 0.924 -27.511 34.104 1.00 91.44 554 PHE A O 1
ATOM 4442 N N . GLU A 1 555 ? -0.078 -26.403 35.774 1.00 91.69 555 GLU A N 1
ATOM 4443 C CA . GLU A 1 555 ? -0.431 -27.576 36.584 1.00 91.69 555 GLU A CA 1
ATOM 4444 C C . GLU A 1 555 ? -1.908 -27.533 37.001 1.00 91.69 555 GLU A C 1
ATOM 4446 O O . GLU A 1 555 ? -2.482 -26.457 37.189 1.00 91.69 555 GLU A O 1
ATOM 4451 N N . PHE A 1 556 ? -2.524 -28.701 37.179 1.00 91.44 556 PHE A N 1
ATOM 4452 C CA . PHE A 1 556 ? -3.889 -28.817 37.692 1.00 91.44 556 PHE A CA 1
ATOM 4453 C C . PHE A 1 556 ? -3.869 -29.081 39.199 1.00 91.44 556 PHE A C 1
ATOM 4455 O O . PHE A 1 556 ? -3.118 -29.925 39.685 1.00 91.44 556 PHE A O 1
ATOM 4462 N N . ARG A 1 557 ? -4.710 -28.369 39.950 1.00 90.88 557 ARG A N 1
ATOM 4463 C CA . ARG A 1 557 ? -4.833 -28.474 41.407 1.00 90.88 557 ARG A CA 1
ATOM 4464 C C . ARG A 1 557 ? -6.305 -28.557 41.810 1.00 90.88 557 ARG A C 1
ATOM 4466 O O . ARG A 1 557 ? -7.148 -27.885 41.221 1.00 90.88 557 ARG A O 1
ATOM 4473 N N . LEU A 1 558 ? -6.603 -29.349 42.838 1.00 90.81 558 LEU A N 1
ATOM 4474 C CA . LEU A 1 558 ? -7.912 -29.398 43.491 1.00 90.81 558 LEU A CA 1
ATOM 4475 C C . LEU A 1 558 ? -7.800 -28.788 44.886 1.00 90.81 558 LEU A C 1
ATOM 4477 O O . LEU A 1 558 ? -6.904 -29.150 45.650 1.00 90.81 558 LEU A O 1
ATOM 4481 N N . TYR A 1 559 ? -8.725 -27.895 45.213 1.00 89.44 559 TYR A N 1
ATOM 4482 C CA . TYR A 1 559 ? -8.894 -27.348 46.552 1.00 89.44 559 TYR A CA 1
ATOM 4483 C C . TYR A 1 559 ? -10.294 -27.676 47.055 1.00 89.44 559 TYR A C 1
ATOM 4485 O O . TYR A 1 559 ? -11.265 -27.571 46.305 1.00 89.44 559 TYR A O 1
ATOM 4493 N N . GLU A 1 560 ? -10.402 -28.039 48.326 1.00 89.12 560 GLU A N 1
ATOM 4494 C CA . GLU A 1 560 ? -11.683 -28.205 49.009 1.00 89.12 560 GLU A CA 1
ATOM 4495 C C . GLU A 1 560 ? -11.784 -27.241 50.184 1.00 89.12 560 GLU A C 1
ATOM 4497 O O . GLU A 1 560 ? -10.788 -26.909 50.832 1.00 89.12 560 GLU A O 1
ATOM 4502 N N . ARG A 1 561 ? -13.003 -26.774 50.442 1.00 85.12 561 ARG A N 1
ATOM 4503 C CA . ARG A 1 561 ? -13.285 -25.872 51.552 1.00 85.12 561 ARG A CA 1
ATOM 4504 C C . ARG A 1 561 ? -13.157 -26.643 52.860 1.00 85.12 561 ARG A C 1
ATOM 4506 O O . ARG A 1 561 ? -13.835 -27.655 53.042 1.00 85.12 561 ARG A O 1
ATOM 4513 N N . GLN A 1 562 ? -12.326 -26.164 53.780 1.00 78.31 562 GLN A N 1
ATOM 4514 C CA . GLN A 1 562 ? -12.252 -26.747 55.115 1.00 78.31 562 GLN A CA 1
ATOM 4515 C C . GLN A 1 562 ? -13.586 -26.531 55.832 1.00 78.31 562 GLN A C 1
ATOM 4517 O O . GLN A 1 562 ? -14.114 -25.415 55.882 1.00 78.31 562 GLN A O 1
ATOM 4522 N N . ALA A 1 563 ? -14.146 -27.604 56.390 1.00 60.53 563 ALA A N 1
ATOM 4523 C CA . ALA A 1 563 ? -15.236 -27.468 57.339 1.00 60.53 563 ALA A CA 1
ATOM 4524 C C . ALA A 1 563 ? -14.689 -26.683 58.536 1.00 60.53 563 ALA A C 1
ATOM 4526 O O . ALA A 1 563 ? -13.732 -27.132 59.168 1.00 60.53 563 ALA A O 1
ATOM 4527 N N . LYS A 1 564 ? -15.257 -25.505 58.832 1.00 51.78 564 LYS A N 1
ATOM 4528 C CA . LYS A 1 564 ? -14.991 -24.832 60.108 1.00 51.78 564 LYS A CA 1
ATOM 4529 C C . LYS A 1 564 ? -15.333 -25.844 61.204 1.00 51.78 564 LYS A C 1
ATOM 4531 O O . LYS A 1 564 ? -16.500 -26.209 61.333 1.00 51.78 564 LYS A O 1
ATOM 4536 N N . GLN A 1 565 ? -14.329 -26.336 61.931 1.00 33.28 565 GLN A N 1
ATOM 4537 C CA . GLN A 1 565 ? -14.567 -26.973 63.222 1.00 33.28 565 GLN A CA 1
ATOM 4538 C C . GLN A 1 565 ? -15.228 -25.895 64.083 1.00 33.28 565 GLN A C 1
ATOM 4540 O O . GLN A 1 565 ? -14.637 -24.836 64.292 1.00 33.28 565 GLN A O 1
ATOM 4545 N N . ALA A 1 566 ? -16.504 -26.113 64.398 1.00 28.89 566 ALA A N 1
ATOM 4546 C CA . ALA A 1 566 ? -17.294 -25.243 65.257 1.00 28.89 566 ALA A CA 1
ATOM 4547 C C . ALA A 1 566 ? -16.750 -25.259 66.686 1.00 28.89 566 ALA A C 1
ATOM 4549 O O . ALA A 1 566 ? -16.285 -26.344 67.112 1.00 28.89 566 ALA A O 1
#

Organism: Hortaea werneckii (NCBI:txid91943)